Protein AF-0000000079795867 (afdb_homodimer)

Organism: Elysia chlorotica (NCBI:txid188477)

InterPro domains:
  IPR004045 Glutathione S-transferase, N-terminal [PF02798] (6-73)
  IPR004045 Glutathione S-transferase, N-terminal [PS50404] (2-79)
  IPR004046 Glutathione S-transferase, C-terminal [PF14497] (101-202)
  IPR010987 Glutathione S-transferase, C-terminal-like [PS50405] (81-207)
  IPR036249 Thioredoxin-like superfamily [SSF52833] (1-74)
  IPR036282 Glutathione S-transferase, C-terminal domain superfamily [SSF47616] (77-204)
  IPR040079 Glutathione transferase family [SFLDS00019] (1-204)
  IPR050213 Glutathione S-transferase superfamily [PTHR11571] (1-204)

pLDDT: mean 96.2, std 3.93, range [70.5, 98.94]

Solvent-accessible surface area (backbone atoms only — not comparable to full-atom values): 22090 Å² total; per-residue (Å²): 130,72,54,34,37,39,37,32,54,80,46,32,59,73,51,33,56,38,50,51,49,34,44,50,62,68,49,77,62,44,81,43,64,47,47,78,89,50,37,79,77,47,35,82,76,36,94,78,60,56,73,31,35,34,34,52,58,92,42,76,43,50,45,38,68,25,49,34,52,36,56,22,48,75,61,69,15,45,57,91,44,66,67,38,34,28,56,36,39,28,48,52,51,52,49,49,55,49,47,52,54,51,52,57,38,67,68,44,82,50,68,71,58,27,51,52,38,50,51,43,37,68,71,44,52,50,51,51,52,48,49,52,50,30,48,48,28,51,56,30,26,73,74,59,69,29,83,30,46,46,55,81,45,77,31,50,45,32,48,47,50,29,61,67,42,44,62,45,50,73,73,46,48,71,69,44,70,86,28,60,65,48,47,50,34,25,51,53,54,68,62,34,74,58,37,42,67,56,69,71,65,51,74,92,49,63,77,131,72,54,36,37,40,38,32,53,79,47,32,59,73,51,34,55,39,51,51,49,33,44,50,62,67,50,78,63,45,82,42,66,46,47,78,87,48,36,79,77,48,35,82,76,36,94,78,62,57,75,29,33,34,34,51,58,94,43,76,45,48,44,37,68,25,49,32,51,35,56,23,48,76,61,69,16,45,56,91,44,66,65,39,35,30,54,36,39,28,49,52,51,54,48,49,56,49,49,53,55,50,52,58,37,67,67,45,81,48,67,71,59,29,51,52,38,49,50,45,36,67,70,46,52,51,51,52,53,49,51,52,50,33,48,47,28,50,56,30,27,76,74,57,70,28,84,32,43,46,57,80,46,77,29,51,43,33,47,48,49,29,61,68,41,45,65,43,51,74,74,46,48,70,70,44,69,87,28,61,64,47,48,50,34,28,52,52,54,65,61,33,74,58,36,42,67,56,69,72,65,51,72,92,47,62,79

Secondary structure (DSSP, 8-state):
---EEEEE-SSSGGGHHHHHHHHHTT---EEEE--TTTHHHHGGGSSSSSS-EEEETTEEE--HHHHHHHHHHHTT-S-SSHHHHHHHHHHHHHHHHHHHHHHHHHT--SHHHHHHHHHHIIIIIHHHHHHHHHHHHHHHHHHH--SSSSTTS--HHHHHHHHHHHHHHHHHGGGGGG-HHHHHHHHHHHT-HHHHHHHHHS-----/---EEEEE-SSSGGGHHHHHHHHHTT--EEEEE--TTTHHHHGGGSSSSSS-EEEETTEEEE-HHHHHHHHHHHTT-S-SSHHHHHHHHHHHHHHHHHHHHHHHHHT--SHHHHHHHHHHIIIIIHHHHHHHHHHHHHHHHHHH--SSSSTTS--HHHHHHHHHHHHHHHHHGGGGGG-HHHHHHHHHHHT-HHHHHHHHHS-----

Nearest PDB structures (foldseek):
  5h5l-assembly1_B  TM=9.036E-01  e=5.403E-15  Nilaparvata lugens
  2hnl-assembly1_B  TM=9.163E-01  e=2.971E-14  Onchocerca volvulus
  1m0u-assembly1_B  TM=8.667E-01  e=2.158E-14  Drosophila melanogaster
  3w8s-assembly1_A-2  TM=8.753E-01  e=2.971E-14  Necator americanus
  3vpq-assembly1_A  TM=8.299E-01  e=3.676E-14  Bombyx mori

Radius of gyration: 21.15 Å; Cα contacts (8 Å, |Δi|>4): 605; chains: 2; bounding box: 48×58×47 Å

Sequence (414 aa):
MATIKLHYFPVRCRAEVTRLVLHYAKRDFVDHHVTFSDWPAFKPGTPFGSLPYMELGDEVFGQGQAIASYVAREADLYGSSNLDALKIEQLQQLREDLIVEEVNTWSQTDEAKKARFKKRMHEDVYPKFLAQCEKLIKENQAKTESKYTVGDKLSLADFIIFEGTENVRQQNASLLDGYPRVKAVSALVAALDNLKDYLAKRPVWVIMATIKLHYFPVRCRAEVTRLVLHYAKRDFVDHHVTFSDWPAFKPGTPFGSLPYMELGDEVFGQGQAIASYVAREADLYGSSNLDALKIEQLQQLREDLIVEEVNTWSQTDEAKKARFKKRMHEDVYPKFLAQCEKLIKENQAKTESKYTVGDKLSLADFIIFEGTENVRQQNASLLDGYPRVKAVSALVAALDNLKDYLAKRPVWVI

Structure (mmCIF, N/CA/C/O backbone):
data_AF-0000000079795867-model_v1
#
loop_
_entity.id
_entity.type
_entity.pdbx_description
1 polymer 'Glutathione transferase'
#
loop_
_atom_site.group_PDB
_atom_site.id
_atom_site.type_symbol
_atom_site.label_atom_id
_atom_site.label_alt_id
_atom_site.label_comp_id
_atom_site.label_asym_id
_atom_site.label_entity_id
_atom_site.label_seq_id
_atom_site.pdbx_PDB_ins_code
_atom_site.Cartn_x
_atom_site.Cartn_y
_atom_site.Cartn_z
_atom_site.occupancy
_atom_site.B_iso_or_equiv
_atom_site.auth_seq_id
_atom_site.auth_comp_id
_atom_site.auth_asym_id
_atom_site.auth_atom_id
_atom_site.pdbx_PDB_model_num
ATOM 1 N N . MET A 1 1 ? 16.109 15.602 -16.578 1 81.19 1 MET A N 1
ATOM 2 C CA . MET A 1 1 ? 15.258 14.625 -15.891 1 81.19 1 MET A CA 1
ATOM 3 C C . MET A 1 1 ? 13.922 14.461 -16.609 1 81.19 1 MET A C 1
ATOM 5 O O . MET A 1 1 ? 13.43 15.406 -17.234 1 81.19 1 MET A O 1
ATOM 9 N N . ALA A 1 2 ? 13.375 13.297 -16.516 1 87.19 2 ALA A N 1
ATOM 10 C CA . ALA A 1 2 ? 12.117 13.039 -17.203 1 87.19 2 ALA A CA 1
ATOM 11 C C . ALA A 1 2 ? 10.992 13.922 -16.656 1 87.19 2 ALA A C 1
ATOM 13 O O . ALA A 1 2 ? 10.953 14.203 -15.461 1 87.19 2 ALA A O 1
ATOM 14 N N . THR A 1 3 ? 10.109 14.352 -17.5 1 95.19 3 THR A N 1
ATOM 15 C CA . THR A 1 3 ? 8.977 15.18 -17.109 1 95.19 3 THR A CA 1
ATOM 16 C C . THR A 1 3 ? 7.973 14.383 -16.281 1 95.19 3 THR A C 1
ATOM 18 O O . THR A 1 3 ? 7.676 13.227 -16.609 1 95.19 3 THR A O 1
ATOM 21 N N . ILE A 1 4 ? 7.535 15.031 -15.266 1 98.38 4 ILE A N 1
ATOM 22 C CA . ILE A 1 4 ? 6.512 14.406 -14.438 1 98.38 4 ILE A CA 1
ATOM 23 C C . ILE A 1 4 ? 5.172 15.102 -14.656 1 98.38 4 ILE A C 1
ATOM 25 O O . ILE A 1 4 ? 5.09 16.328 -14.602 1 98.38 4 ILE A O 1
ATOM 29 N N . LYS A 1 5 ? 4.152 14.359 -15.016 1 98.75 5 LYS A N 1
ATOM 30 C CA . LYS A 1 5 ? 2.762 14.812 -15.016 1 98.75 5 LYS A CA 1
ATOM 31 C C . LYS A 1 5 ? 1.901 13.945 -14.094 1 98.75 5 LYS A C 1
ATOM 33 O O . LYS A 1 5 ? 1.803 12.734 -14.289 1 98.75 5 LYS A O 1
ATOM 38 N N . LEU A 1 6 ? 1.354 14.578 -13.047 1 98.75 6 LEU A N 1
ATOM 39 C CA . LEU A 1 6 ? 0.496 13.914 -12.078 1 98.75 6 LEU A CA 1
ATOM 40 C C . LEU A 1 6 ? -0.975 14.195 -12.359 1 98.75 6 LEU A C 1
ATOM 42 O O . LEU A 1 6 ? -1.389 15.359 -12.406 1 98.75 6 LEU A O 1
ATOM 46 N N . HIS A 1 7 ? -1.734 13.148 -12.602 1 98.81 7 HIS A N 1
ATOM 47 C CA . HIS A 1 7 ? -3.162 13.281 -12.875 1 98.81 7 HIS A CA 1
ATOM 48 C C . HIS A 1 7 ? -3.992 12.906 -11.656 1 98.81 7 HIS A C 1
ATOM 50 O O . HIS A 1 7 ? -3.875 11.789 -11.141 1 98.81 7 HIS A O 1
ATOM 56 N N . TYR A 1 8 ? -4.793 13.797 -11.242 1 98.12 8 TYR A N 1
ATOM 57 C CA . TYR A 1 8 ? -5.711 13.523 -10.141 1 98.12 8 TYR A CA 1
ATOM 58 C C . TYR A 1 8 ? -6.875 14.508 -10.141 1 98.12 8 TYR A C 1
ATOM 60 O O . TYR A 1 8 ? -6.953 15.391 -11.008 1 98.12 8 TYR A O 1
ATOM 68 N N . PHE A 1 9 ? -7.902 14.234 -9.312 1 97.06 9 PHE A N 1
ATOM 69 C CA . PHE A 1 9 ? -8.992 15.18 -9.102 1 97.06 9 PHE A CA 1
ATOM 70 C C . PHE A 1 9 ? -8.5 16.453 -8.43 1 97.06 9 PHE A C 1
ATOM 72 O O . PHE A 1 9 ? -7.422 16.453 -7.824 1 97.06 9 PHE A O 1
ATOM 79 N N . PRO A 1 10 ? -9.25 17.5 -8.555 1 95.06 10 PRO A N 1
ATOM 80 C CA . PRO A 1 10 ? -8.859 18.719 -7.828 1 95.06 10 PRO A CA 1
ATOM 81 C C . PRO A 1 10 ? -9.18 18.641 -6.336 1 95.06 10 PRO A C 1
ATOM 83 O O . PRO A 1 10 ? -9.898 19.484 -5.812 1 95.06 10 PRO A O 1
ATOM 86 N N . VAL A 1 11 ? -8.602 17.672 -5.656 1 95.31 11 VAL A N 1
ATOM 87 C CA . VAL A 1 11 ? -8.688 17.422 -4.219 1 95.31 11 VAL A CA 1
ATOM 88 C C . VAL A 1 11 ? -7.324 16.984 -3.688 1 95.31 11 VAL A C 1
ATOM 90 O O . VAL A 1 11 ? -6.434 16.625 -4.461 1 95.31 11 VAL A O 1
ATOM 93 N N . ARG A 1 12 ? -7.027 17.062 -2.418 1 95.31 12 ARG A N 1
ATOM 94 C CA . ARG A 1 12 ? -5.762 16.641 -1.821 1 95.31 12 ARG A CA 1
ATOM 95 C C . ARG A 1 12 ? -5.637 15.125 -1.824 1 95.31 12 ARG A C 1
ATOM 97 O O . ARG A 1 12 ? -4.801 14.562 -2.537 1 95.31 12 ARG A O 1
ATOM 104 N N . CYS A 1 13 ? -6.543 14.461 -1.028 1 95.25 13 CYS A N 1
ATOM 105 C CA . CYS A 1 13 ? -6.719 13.023 -0.857 1 95.25 13 CYS A CA 1
ATOM 106 C C . CYS A 1 13 ? -5.449 12.266 -1.238 1 95.25 13 CYS A C 1
ATOM 108 O O . CYS A 1 13 ? -4.375 12.547 -0.702 1 95.25 13 CYS A O 1
ATOM 110 N N . ARG A 1 14 ? -5.406 11.32 -2.125 1 97 14 ARG A N 1
ATOM 111 C CA . ARG A 1 14 ? -4.352 10.336 -2.357 1 97 14 ARG A CA 1
ATOM 112 C C . ARG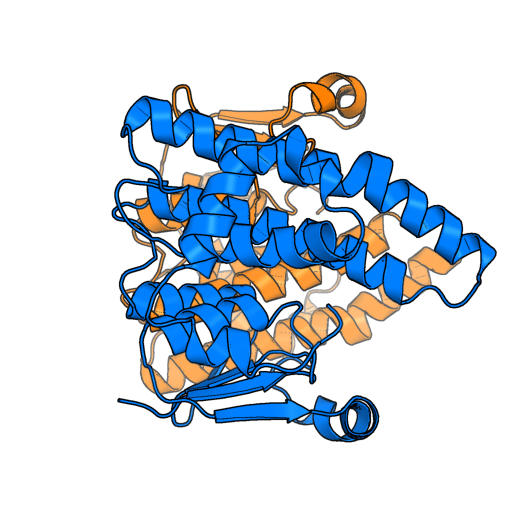 A 1 14 ? -3.18 10.961 -3.107 1 97 14 ARG A C 1
ATOM 114 O O . ARG A 1 14 ? -2.082 10.398 -3.131 1 97 14 ARG A O 1
ATOM 121 N N . ALA A 1 15 ? -3.338 12.133 -3.705 1 97.69 15 ALA A N 1
ATOM 122 C CA . ALA A 1 15 ? -2.264 12.703 -4.512 1 97.69 15 ALA A CA 1
ATOM 123 C C . ALA A 1 15 ? -1.497 13.766 -3.729 1 97.69 15 ALA A C 1
ATOM 125 O O . ALA A 1 15 ? -0.434 14.219 -4.16 1 97.69 15 ALA A O 1
ATOM 126 N N . GLU A 1 16 ? -2.008 14.156 -2.594 1 97.62 16 GLU A N 1
ATOM 127 C CA . GLU A 1 16 ? -1.476 15.336 -1.924 1 97.62 16 GLU A CA 1
ATOM 128 C C . GLU A 1 16 ? -0.064 15.08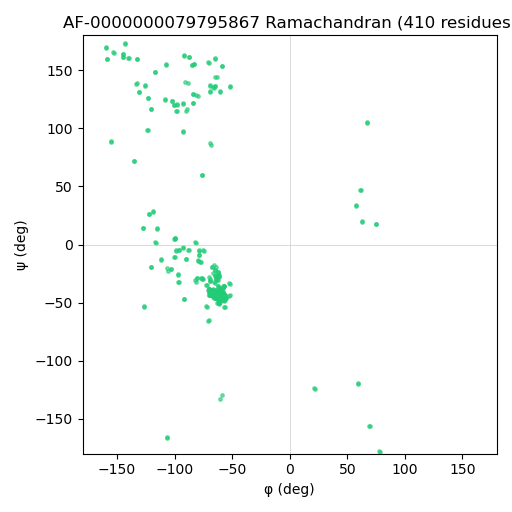6 -1.4 1 97.62 16 GLU A C 1
ATOM 130 O O . GLU A 1 16 ? 0.795 15.969 -1.47 1 97.62 16 GLU A O 1
ATOM 135 N N . VAL A 1 17 ? 0.144 13.938 -0.801 1 98.44 17 VAL A N 1
ATOM 136 C CA . VAL A 1 17 ? 1.473 13.641 -0.272 1 98.44 17 VAL A CA 1
ATOM 137 C C . VAL A 1 17 ? 2.504 13.719 -1.396 1 98.44 17 VAL A C 1
ATOM 139 O O . VAL A 1 17 ? 3.605 14.234 -1.206 1 98.44 17 VAL A O 1
ATOM 142 N N . THR A 1 18 ? 2.168 13.18 -2.551 1 98.81 18 THR A N 1
ATOM 143 C CA . THR A 1 18 ? 3.039 13.258 -3.717 1 98.81 18 THR A CA 1
ATOM 144 C C . THR A 1 18 ? 3.305 14.719 -4.09 1 98.81 18 THR A C 1
ATOM 146 O O . THR A 1 18 ? 4.449 15.102 -4.344 1 98.81 18 THR A O 1
ATOM 149 N N . ARG A 1 19 ? 2.287 15.547 -4.113 1 98.12 19 ARG A N 1
ATOM 150 C CA . ARG A 1 19 ? 2.434 16.969 -4.41 1 98.12 19 ARG A CA 1
ATOM 151 C C . ARG A 1 19 ? 3.385 17.641 -3.426 1 98.12 19 ARG A C 1
ATOM 153 O O . ARG A 1 19 ? 4.262 18.406 -3.828 1 98.12 19 ARG A O 1
ATOM 160 N N . LEU A 1 20 ? 3.164 17.344 -2.168 1 98.5 20 LEU A N 1
ATOM 161 C CA . LEU A 1 20 ? 3.996 17.938 -1.127 1 98.5 20 LEU A CA 1
ATOM 162 C C . LEU A 1 20 ? 5.465 17.594 -1.342 1 98.5 20 LEU A C 1
ATOM 164 O O . LEU A 1 20 ? 6.332 18.469 -1.271 1 98.5 20 LEU A O 1
ATOM 168 N N . VAL A 1 21 ? 5.766 16.328 -1.607 1 98.88 21 VAL A N 1
ATOM 169 C CA . VAL A 1 21 ? 7.137 15.875 -1.787 1 98.88 21 VAL A CA 1
ATOM 170 C C . VAL A 1 21 ? 7.746 16.531 -3.02 1 98.88 21 VAL A C 1
ATOM 172 O O . VAL A 1 21 ? 8.898 16.984 -2.992 1 98.88 21 VAL A O 1
ATOM 175 N N . LEU A 1 22 ? 6.992 16.625 -4.105 1 98.69 22 LEU A N 1
ATOM 176 C CA . LEU A 1 22 ? 7.504 17.203 -5.34 1 98.69 22 LEU A CA 1
ATOM 177 C C . LEU A 1 22 ? 7.805 18.688 -5.156 1 98.69 22 LEU A C 1
ATOM 179 O O . LEU A 1 22 ? 8.82 19.188 -5.645 1 98.69 22 LEU A O 1
ATOM 183 N N . HIS A 1 23 ? 6.934 19.391 -4.484 1 98.44 23 HIS A N 1
ATOM 184 C CA . HIS A 1 23 ? 7.18 20.797 -4.199 1 98.44 23 HIS A CA 1
ATOM 185 C C . HIS A 1 23 ? 8.391 20.969 -3.287 1 98.44 23 HIS A C 1
ATOM 187 O O . HIS A 1 23 ? 9.25 21.812 -3.541 1 98.44 23 HIS A O 1
ATOM 193 N N . TYR A 1 24 ? 8.438 20.172 -2.25 1 98.62 24 TYR A N 1
ATOM 194 C CA . TYR A 1 24 ? 9.562 20.234 -1.323 1 98.62 24 TYR A CA 1
ATOM 195 C C . TYR A 1 24 ? 10.883 20.016 -2.051 1 98.62 24 TYR A C 1
ATOM 197 O O . TYR A 1 24 ? 11.867 20.719 -1.79 1 98.62 24 TYR A O 1
ATOM 205 N N . ALA A 1 25 ? 10.891 19.047 -2.918 1 98.19 25 ALA A N 1
ATOM 206 C CA . ALA A 1 25 ? 12.102 18.672 -3.639 1 98.19 25 ALA A CA 1
ATOM 207 C C . ALA A 1 25 ? 12.375 19.641 -4.793 1 98.19 25 ALA A C 1
ATOM 209 O O . ALA A 1 25 ? 13.375 19.5 -5.504 1 98.19 25 ALA A O 1
ATOM 210 N N . LYS A 1 26 ? 11.492 20.578 -5.066 1 97.56 26 LYS A N 1
ATOM 211 C CA . LYS A 1 26 ? 11.594 21.516 -6.176 1 97.56 26 LYS A CA 1
ATOM 212 C C . LYS A 1 26 ? 11.703 20.781 -7.512 1 97.56 26 LYS A C 1
ATOM 214 O O . LYS A 1 26 ? 12.461 21.203 -8.391 1 97.56 26 LYS A O 1
ATOM 219 N N . ARG A 1 27 ? 11.055 19.734 -7.508 1 97.69 27 ARG A N 1
ATOM 220 C CA . ARG A 1 27 ? 10.961 18.969 -8.75 1 97.69 27 ARG A CA 1
ATOM 221 C C . ARG A 1 27 ? 9.828 19.516 -9.625 1 97.69 27 ARG A C 1
ATOM 223 O O . ARG A 1 27 ? 8.664 19.469 -9.234 1 97.69 27 ARG A O 1
ATOM 230 N N . ASP A 1 28 ? 10.203 19.938 -10.852 1 96.94 28 ASP A N 1
ATOM 231 C CA . ASP A 1 28 ? 9.18 20.422 -11.773 1 96.94 28 ASP A CA 1
ATOM 232 C C . ASP A 1 28 ? 8.219 19.297 -12.172 1 96.94 28 ASP A C 1
ATOM 234 O O . ASP A 1 28 ? 8.648 18.172 -12.422 1 96.94 28 ASP A O 1
ATOM 238 N N . PHE A 1 29 ? 6.957 19.672 -12.156 1 98.25 29 PHE A N 1
ATOM 239 C CA . PHE A 1 29 ? 5.949 18.734 -12.609 1 98.25 29 PHE A CA 1
ATOM 240 C C . PHE A 1 29 ? 4.672 19.453 -13.016 1 98.25 29 PHE A C 1
ATOM 242 O O . PHE A 1 29 ? 4.457 20.609 -12.633 1 98.25 29 PHE A O 1
ATOM 249 N N . VAL A 1 30 ? 3.869 18.766 -13.82 1 98.38 30 VAL A N 1
ATOM 250 C CA . VAL A 1 30 ? 2.541 19.25 -14.18 1 98.38 30 VAL A CA 1
ATOM 251 C C . VAL A 1 30 ? 1.491 18.594 -13.289 1 98.38 30 VAL A C 1
ATOM 253 O O . VAL A 1 30 ? 1.406 17.359 -13.227 1 98.38 30 VAL A O 1
ATOM 256 N N . ASP A 1 31 ? 0.782 19.391 -12.586 1 97.44 31 ASP A N 1
ATOM 257 C CA . ASP A 1 31 ? -0.349 18.922 -11.789 1 97.44 31 ASP A CA 1
ATOM 258 C C . ASP A 1 31 ? -1.651 19.016 -12.586 1 97.44 31 ASP A C 1
ATOM 260 O O . ASP A 1 31 ? -2.312 20.047 -12.578 1 97.44 31 ASP A O 1
ATOM 264 N N . HIS A 1 32 ? -2.025 17.906 -13.164 1 98.31 32 HIS A N 1
ATOM 265 C CA . HIS A 1 32 ? -3.205 17.906 -14.023 1 98.31 32 HIS A CA 1
ATOM 266 C C . HIS A 1 32 ? -4.457 17.531 -13.234 1 98.31 32 HIS A C 1
ATOM 268 O O . HIS A 1 32 ? -4.543 16.438 -12.688 1 98.31 32 HIS A O 1
ATOM 274 N N . HIS A 1 33 ? -5.391 18.406 -13.242 1 97.12 33 HIS A N 1
ATOM 275 C CA . HIS A 1 33 ? -6.637 18.203 -12.516 1 97.12 33 HIS A CA 1
ATOM 276 C C . HIS A 1 33 ? -7.738 17.703 -13.445 1 97.12 33 HIS A C 1
ATOM 278 O O . HIS A 1 33 ? -8.125 18.391 -14.391 1 97.12 33 HIS A O 1
ATOM 284 N N . VAL A 1 34 ? -8.164 16.484 -13.18 1 98 34 VAL A N 1
ATOM 285 C CA . VAL A 1 34 ? -9.312 15.914 -13.859 1 98 34 VAL A CA 1
ATOM 286 C C . VAL A 1 34 ? -10.594 16.234 -13.086 1 98 34 VAL A C 1
ATOM 288 O O . VAL A 1 34 ? -10.781 15.758 -11.961 1 98 34 VAL A O 1
ATOM 291 N N . THR A 1 35 ? -11.453 16.984 -13.664 1 96.81 35 THR A N 1
ATOM 292 C CA . THR A 1 35 ? -12.68 17.344 -12.953 1 96.81 35 THR A CA 1
ATOM 293 C C . THR A 1 35 ? -13.594 16.125 -12.82 1 96.81 35 THR A C 1
ATOM 295 O O . THR A 1 35 ? -13.508 15.188 -13.617 1 96.81 35 THR A O 1
ATOM 298 N N . PHE A 1 36 ? -14.445 16.156 -11.852 1 94.25 36 PHE A N 1
ATOM 299 C CA . PHE A 1 36 ? -15.383 15.055 -11.648 1 94.25 36 PHE A CA 1
ATOM 300 C C . PHE A 1 36 ? -16.312 14.906 -12.852 1 94.25 36 PHE A C 1
ATOM 302 O O . PHE A 1 36 ? -16.672 13.789 -13.219 1 94.25 36 PHE A O 1
ATOM 309 N N . SER A 1 37 ? -16.703 16.016 -13.383 1 97.25 37 SER A N 1
ATOM 310 C CA . SER A 1 37 ? -17.562 15.992 -14.555 1 97.25 37 SER A CA 1
ATOM 311 C C . SER A 1 37 ? -16.859 15.344 -15.742 1 97.25 37 SER A C 1
ATOM 313 O O . SER A 1 37 ? -17.5 14.695 -16.578 1 97.25 37 SER A O 1
ATOM 315 N N . ASP A 1 38 ? -15.531 15.391 -15.852 1 98 38 ASP A N 1
ATOM 316 C CA . ASP A 1 38 ? -14.758 14.867 -16.969 1 98 38 ASP A CA 1
ATOM 317 C C . ASP A 1 38 ? -14.367 13.406 -16.734 1 98 38 ASP A C 1
ATOM 319 O O . ASP A 1 38 ? -13.953 12.711 -17.656 1 98 38 ASP A O 1
ATOM 323 N N . TRP A 1 39 ? -14.547 12.984 -15.555 1 97.56 39 TRP A N 1
ATOM 324 C CA . TRP A 1 39 ? -14.016 11.695 -15.125 1 97.56 39 TRP A CA 1
ATOM 325 C C . TRP A 1 39 ? -14.57 10.562 -15.984 1 97.56 39 TRP A C 1
ATOM 327 O O . TRP A 1 39 ? -13.812 9.727 -16.484 1 97.56 39 TRP A O 1
ATOM 337 N N . PRO A 1 40 ? -15.875 10.5 -16.234 1 97.62 40 PRO A N 1
ATOM 338 C CA . PRO A 1 40 ? -16.391 9.383 -17.016 1 97.62 40 PRO A CA 1
ATOM 339 C C . PRO A 1 40 ? -15.727 9.258 -18.391 1 97.62 40 PRO A C 1
ATOM 341 O O . PRO A 1 40 ? -15.43 8.141 -18.828 1 97.62 40 PRO A O 1
ATOM 344 N N . ALA A 1 41 ? -15.391 10.32 -19.031 1 98.06 41 ALA A N 1
ATOM 345 C CA . ALA A 1 41 ? -14.75 10.305 -20.328 1 98.06 41 ALA A CA 1
ATOM 346 C C . ALA A 1 41 ? -13.25 10.039 -20.203 1 98.06 41 ALA A C 1
ATOM 348 O O . ALA A 1 41 ? -12.641 9.453 -21.109 1 98.06 41 ALA A O 1
ATOM 349 N N . PHE A 1 42 ? -12.695 10.438 -19.094 1 98.25 42 PHE A N 1
ATOM 350 C CA . PHE A 1 42 ? -11.258 10.344 -18.875 1 98.25 42 PHE A CA 1
ATOM 351 C C . PHE A 1 42 ? -10.875 8.93 -18.438 1 98.25 42 PHE A C 1
ATOM 353 O O . PHE A 1 42 ? -9.805 8.438 -18.781 1 98.25 42 PHE A O 1
ATOM 360 N N . LYS A 1 43 ? -11.727 8.266 -17.734 1 97 43 LYS A N 1
ATOM 361 C CA . LYS A 1 43 ? -11.469 7.027 -17.016 1 97 43 LYS A CA 1
ATOM 362 C C . LYS A 1 43 ? -10.977 5.934 -17.953 1 97 43 LYS A C 1
ATOM 364 O O . LYS A 1 43 ? -9.992 5.25 -17.656 1 97 43 LYS A O 1
ATOM 369 N N . PRO A 1 44 ? -11.516 5.719 -19.141 1 95.56 44 PRO A N 1
ATOM 370 C CA . PRO A 1 44 ? -11.07 4.629 -20 1 95.56 44 PRO A CA 1
ATOM 371 C C . PRO A 1 44 ? -9.625 4.805 -20.484 1 95.56 44 PRO A C 1
ATOM 373 O O . PRO A 1 44 ? -8.977 3.828 -20.859 1 95.56 44 PRO A O 1
ATOM 376 N N . GLY A 1 45 ? -9.094 5.996 -20.406 1 94.88 45 GLY A N 1
ATOM 377 C CA . GLY A 1 45 ? -7.742 6.273 -20.859 1 94.88 45 GLY A CA 1
ATOM 378 C C . GLY A 1 45 ? -6.703 6.145 -19.766 1 94.88 45 GLY A C 1
ATOM 379 O O . GLY A 1 45 ? -5.504 6.25 -20.016 1 94.88 45 GLY A O 1
ATOM 380 N N . THR A 1 46 ? -7.168 5.855 -18.547 1 96.19 46 THR A N 1
ATOM 381 C CA . THR A 1 46 ? -6.238 5.734 -17.438 1 96.19 46 THR A CA 1
ATOM 382 C C . THR A 1 46 ? -5.617 4.34 -17.391 1 96.19 46 THR A C 1
ATOM 384 O O . THR A 1 46 ? -6.199 3.381 -17.906 1 96.19 46 THR A O 1
ATOM 387 N N . PRO A 1 47 ? -4.453 4.203 -16.812 1 92.88 47 PRO A N 1
ATOM 388 C CA . PRO A 1 47 ? -3.77 2.906 -16.828 1 92.88 47 PRO A CA 1
ATOM 389 C C . PRO A 1 47 ? -4.547 1.82 -16.094 1 92.88 47 PRO A C 1
ATOM 391 O O . PRO A 1 47 ? -4.574 0.667 -16.531 1 92.88 47 PRO A O 1
ATOM 394 N N . PHE A 1 48 ? -5.148 2.131 -14.992 1 92.31 48 PHE A N 1
ATOM 395 C CA . PHE A 1 48 ? -5.781 1.099 -14.18 1 92.31 48 PHE A CA 1
ATOM 396 C C . PHE A 1 48 ? -7.23 1.465 -13.875 1 92.31 48 PHE A C 1
ATOM 398 O O . PHE A 1 48 ? -7.832 0.916 -12.953 1 92.31 48 PHE A O 1
ATOM 405 N N . GLY A 1 49 ? -7.742 2.459 -14.609 1 93.38 49 GLY A N 1
ATOM 406 C CA . GLY A 1 49 ? -9.117 2.871 -14.391 1 93.38 49 GLY A CA 1
ATOM 407 C C . GLY A 1 49 ? -9.305 3.689 -13.125 1 93.38 49 GLY A C 1
ATOM 408 O O . GLY A 1 49 ? -10.406 3.75 -12.57 1 93.38 49 GLY A O 1
ATOM 409 N N . SER A 1 50 ? -8.203 4.188 -12.641 1 95.19 50 SER A N 1
ATOM 410 C CA . SER A 1 50 ? -8.266 4.93 -11.391 1 95.19 50 SER A CA 1
ATOM 411 C C . SER A 1 50 ? -7.273 6.094 -11.383 1 95.19 50 SER A C 1
ATOM 413 O O . SER A 1 50 ? -6.41 6.18 -12.258 1 95.19 50 SER A O 1
ATOM 415 N N . LEU A 1 51 ? -7.457 7.02 -10.539 1 97.5 51 LEU A N 1
ATOM 416 C CA . LEU A 1 51 ? -6.551 8.117 -10.227 1 97.5 51 LEU A CA 1
ATOM 417 C C . LEU A 1 51 ? -6.086 8.047 -8.781 1 97.5 51 LEU A C 1
ATOM 419 O O . LEU A 1 51 ? -6.789 7.504 -7.922 1 97.5 51 LEU A O 1
ATOM 423 N N . PRO A 1 52 ? -4.848 8.5 -8.492 1 98.12 52 PRO A N 1
ATOM 424 C CA . PRO A 1 52 ? -3.918 9.219 -9.367 1 98.12 52 PRO A CA 1
ATOM 425 C C . PRO A 1 52 ? -3.078 8.281 -10.234 1 98.12 52 PRO A C 1
ATOM 427 O O . PRO A 1 52 ? -2.904 7.109 -9.891 1 98.12 52 PRO A O 1
ATOM 430 N N . TYR A 1 53 ? -2.623 8.75 -11.359 1 98.56 53 TYR A N 1
ATOM 431 C CA . TYR A 1 53 ? -1.488 8.156 -12.055 1 98.56 53 TYR A CA 1
ATOM 432 C C . TYR A 1 53 ? -0.486 9.227 -12.484 1 98.56 53 TYR A C 1
ATOM 434 O O . TYR A 1 53 ? -0.794 10.414 -12.461 1 98.56 53 TYR A O 1
ATOM 442 N N . MET A 1 54 ? 0.713 8.789 -12.727 1 98.75 54 MET A N 1
ATOM 443 C CA . MET A 1 54 ? 1.836 9.664 -13.047 1 98.75 54 MET A CA 1
ATOM 444 C C . MET A 1 54 ? 2.451 9.289 -14.391 1 98.75 54 MET A C 1
ATOM 446 O O . MET A 1 54 ? 2.689 8.117 -14.664 1 98.75 54 MET A O 1
ATOM 450 N N . GLU A 1 55 ? 2.539 10.258 -15.242 1 98.38 55 GLU A N 1
ATOM 451 C CA . GLU A 1 55 ? 3.414 10.102 -16.406 1 98.38 55 GLU A CA 1
ATOM 452 C C . GLU A 1 55 ? 4.855 10.461 -16.062 1 98.38 55 GLU A C 1
ATOM 454 O O . GLU A 1 55 ? 5.113 11.469 -15.406 1 98.38 55 GLU A O 1
ATOM 459 N N . LEU A 1 56 ? 5.73 9.641 -16.375 1 97.81 56 LEU A N 1
ATOM 460 C CA . LEU A 1 56 ? 7.168 9.844 -16.266 1 97.81 56 LEU A CA 1
ATOM 461 C C . LEU A 1 56 ? 7.844 9.633 -17.625 1 97.81 56 LEU A C 1
ATOM 463 O O . LEU A 1 56 ? 8.188 8.508 -17.984 1 97.81 56 LEU A O 1
ATOM 467 N N . GLY A 1 57 ? 8.117 10.734 -18.312 1 95.5 57 GLY A N 1
ATOM 468 C CA . GLY A 1 57 ? 8.469 10.594 -19.703 1 95.5 57 GLY A CA 1
ATOM 469 C C . GLY A 1 57 ? 7.379 9.93 -20.531 1 95.5 57 GLY A C 1
ATOM 470 O O . GLY A 1 57 ? 6.238 10.398 -20.562 1 95.5 57 GLY A O 1
ATOM 471 N N . ASP A 1 58 ? 7.699 8.836 -21.109 1 92.25 58 ASP A N 1
ATOM 472 C CA . ASP A 1 58 ? 6.754 8.141 -21.984 1 92.25 58 ASP A CA 1
ATOM 473 C C . ASP A 1 58 ? 6.094 6.973 -21.25 1 92.25 58 ASP A C 1
ATOM 475 O O . ASP A 1 58 ? 5.246 6.277 -21.812 1 92.25 58 ASP A O 1
ATOM 479 N N . GLU A 1 59 ? 6.391 6.852 -19.984 1 94.69 59 GLU A N 1
ATOM 480 C CA . GLU A 1 59 ? 5.82 5.754 -19.219 1 94.69 59 GLU A CA 1
ATOM 481 C C . GLU A 1 59 ? 4.75 6.262 -18.25 1 94.69 59 GLU A C 1
ATOM 483 O O . GLU A 1 59 ? 4.754 7.434 -17.859 1 94.69 59 GLU A O 1
ATOM 488 N N . VAL A 1 60 ? 3.834 5.375 -17.891 1 96.75 60 VAL A N 1
ATOM 489 C CA . VAL A 1 60 ? 2.727 5.727 -17.016 1 96.75 60 VAL A CA 1
ATOM 490 C C . VAL A 1 60 ? 2.693 4.773 -15.82 1 96.75 60 VAL A C 1
ATOM 492 O O . VAL A 1 60 ? 2.918 3.57 -15.977 1 96.75 60 VAL A O 1
ATOM 495 N N . PHE A 1 61 ? 2.471 5.359 -14.68 1 97.56 61 PHE A N 1
ATOM 496 C CA . PHE A 1 61 ? 2.408 4.578 -13.453 1 97.56 61 PHE A CA 1
ATOM 497 C C . PHE A 1 61 ? 1.196 4.977 -12.617 1 97.56 61 PHE A C 1
ATOM 499 O O . PHE A 1 61 ? 0.862 6.156 -12.523 1 97.56 61 PHE A O 1
ATOM 506 N N . GLY A 1 62 ? 0.581 3.996 -12.094 1 96.25 62 GLY A N 1
ATOM 507 C CA . GLY A 1 62 ? -0.537 4.25 -11.195 1 96.25 62 GLY A CA 1
ATOM 508 C C . GLY A 1 62 ? -0.205 3.996 -9.742 1 96.25 62 GLY A C 1
ATOM 509 O O . GLY A 1 62 ? 0.968 3.934 -9.367 1 96.25 62 GLY A O 1
ATOM 510 N N . GLN A 1 63 ? -1.337 3.941 -8.961 1 94.75 63 GLN A N 1
ATOM 511 C CA . GLN A 1 63 ? -1.32 3.639 -7.535 1 94.75 63 GLN A CA 1
ATOM 512 C C . GLN A 1 63 ? -0.631 4.746 -6.746 1 94.75 63 GLN A C 1
ATOM 514 O O . GLN A 1 63 ? 0.599 4.801 -6.68 1 94.75 63 GLN A O 1
ATOM 519 N N . GLY A 1 64 ? -1.433 5.555 -6.059 1 97.06 64 GLY A N 1
ATOM 520 C CA . GLY A 1 64 ? -1.006 6.75 -5.352 1 97.06 64 GLY A CA 1
ATOM 521 C C . GLY A 1 64 ? 0.148 6.504 -4.398 1 97.06 64 GLY A C 1
ATOM 522 O O . GLY A 1 64 ? 1.123 7.258 -4.387 1 97.06 64 GLY A O 1
ATOM 523 N N . GLN A 1 65 ? 0.099 5.398 -3.623 1 97.88 65 GLN A N 1
ATOM 524 C CA . GLN A 1 65 ? 1.146 5.094 -2.654 1 97.88 65 GLN A CA 1
ATOM 525 C C . GLN A 1 65 ? 2.465 4.773 -3.352 1 97.88 65 GLN A C 1
ATOM 527 O O . GLN A 1 65 ? 3.535 5.164 -2.879 1 97.88 65 GLN A O 1
ATOM 532 N N . ALA A 1 66 ? 2.373 4.016 -4.445 1 98.5 66 ALA A N 1
ATOM 533 C CA . ALA A 1 66 ? 3.568 3.672 -5.215 1 98.5 66 ALA A CA 1
ATOM 534 C C . ALA A 1 66 ? 4.242 4.922 -5.77 1 98.5 66 ALA A C 1
ATOM 536 O O . ALA A 1 66 ? 5.469 5.055 -5.715 1 98.5 66 ALA A O 1
ATOM 537 N N . ILE A 1 67 ? 3.428 5.828 -6.285 1 98.81 67 ILE A N 1
ATOM 538 C CA . ILE A 1 67 ? 3.934 7.074 -6.852 1 98.81 67 ILE A CA 1
ATOM 539 C C . ILE A 1 67 ? 4.598 7.906 -5.758 1 98.81 67 ILE A C 1
ATOM 541 O O . ILE A 1 67 ? 5.703 8.422 -5.945 1 98.81 67 ILE A O 1
ATOM 545 N N . ALA A 1 68 ? 3.945 8.008 -4.609 1 98.81 68 ALA A N 1
ATOM 546 C CA . ALA A 1 68 ? 4.484 8.773 -3.49 1 98.81 68 ALA A CA 1
ATOM 547 C C . ALA A 1 68 ? 5.828 8.211 -3.035 1 98.81 68 ALA A C 1
ATOM 549 O O . ALA A 1 68 ? 6.77 8.969 -2.775 1 98.81 68 ALA A O 1
ATOM 550 N N . SER A 1 69 ? 5.914 6.91 -2.932 1 98.81 69 SER A N 1
ATOM 551 C CA . SER A 1 69 ? 7.16 6.262 -2.533 1 98.81 69 SER A CA 1
ATOM 552 C C . SER A 1 69 ? 8.273 6.535 -3.539 1 98.81 69 SER A C 1
ATOM 554 O O . SER A 1 69 ? 9.414 6.785 -3.156 1 98.81 69 SER A O 1
ATOM 556 N N . TYR A 1 70 ? 7.945 6.488 -4.793 1 98.81 70 TYR A N 1
ATOM 557 C CA . TYR A 1 70 ? 8.938 6.715 -5.836 1 98.81 70 TYR A CA 1
ATOM 558 C C . TYR A 1 70 ? 9.523 8.117 -5.734 1 98.81 70 TYR A C 1
ATOM 560 O O . TYR A 1 70 ? 10.742 8.289 -5.711 1 98.81 70 TYR A O 1
ATOM 568 N N . VAL A 1 71 ? 8.664 9.148 -5.656 1 98.81 71 VAL A N 1
ATOM 569 C CA . VAL A 1 71 ? 9.18 10.516 -5.66 1 98.81 71 VAL A CA 1
ATOM 570 C C . VAL A 1 71 ? 9.93 10.789 -4.355 1 98.81 71 VAL A C 1
ATOM 572 O O . VAL A 1 71 ? 10.891 11.555 -4.336 1 98.81 71 VAL A O 1
ATOM 575 N N . ALA A 1 72 ? 9.492 10.148 -3.289 1 98.88 72 ALA A N 1
ATOM 576 C CA . ALA A 1 72 ? 10.195 10.289 -2.021 1 98.88 72 ALA A CA 1
ATOM 577 C C . ALA A 1 72 ? 11.609 9.703 -2.113 1 98.88 72 ALA A C 1
ATOM 579 O O . ALA A 1 72 ? 12.562 10.305 -1.622 1 98.88 72 ALA A O 1
ATOM 580 N N . ARG A 1 73 ? 11.711 8.484 -2.711 1 98.75 73 ARG A N 1
ATOM 581 C CA . ARG A 1 73 ? 13.039 7.891 -2.891 1 98.75 73 ARG A CA 1
ATOM 582 C C . ARG A 1 73 ? 13.922 8.797 -3.742 1 98.75 73 ARG A C 1
ATOM 584 O O . ARG A 1 73 ? 15.094 9.008 -3.42 1 98.75 73 ARG A O 1
ATOM 591 N N . GLU A 1 74 ? 13.383 9.328 -4.797 1 98.31 74 GLU A N 1
ATOM 592 C CA . GLU A 1 74 ? 14.141 10.203 -5.688 1 98.31 74 GLU A CA 1
ATOM 593 C C . GLU A 1 74 ? 14.609 11.453 -4.957 1 98.31 74 GLU A C 1
ATOM 595 O O . GLU A 1 74 ? 15.633 12.039 -5.316 1 98.31 74 GLU A O 1
ATOM 600 N N . ALA A 1 75 ? 13.93 11.844 -3.938 1 98.38 75 ALA A N 1
ATOM 601 C CA . ALA A 1 75 ? 14.242 13.062 -3.191 1 98.38 75 ALA A CA 1
ATOM 602 C C . ALA A 1 75 ? 15.023 12.742 -1.923 1 98.38 75 ALA A C 1
ATOM 604 O O . ALA A 1 75 ? 15.234 13.617 -1.079 1 98.38 75 ALA A O 1
ATOM 605 N N . ASP A 1 76 ? 15.414 11.477 -1.718 1 98.19 76 ASP A N 1
ATOM 606 C CA . ASP A 1 76 ? 16.141 11.016 -0.54 1 98.19 76 ASP A CA 1
ATOM 607 C C . ASP A 1 76 ? 15.328 11.242 0.733 1 98.19 76 ASP A C 1
ATOM 609 O O . ASP A 1 76 ? 15.852 11.75 1.727 1 98.19 76 ASP A O 1
ATOM 613 N N . LEU A 1 77 ? 14.094 10.875 0.673 1 98.75 77 LEU A N 1
ATOM 614 C CA . LEU A 1 77 ? 13.164 11.047 1.78 1 98.75 77 LEU A CA 1
ATOM 615 C C . LEU A 1 77 ? 12.57 9.711 2.207 1 98.75 77 LEU A C 1
ATOM 617 O O . LEU A 1 77 ? 11.43 9.656 2.688 1 98.75 77 LEU A O 1
ATOM 621 N N . TYR A 1 78 ? 13.273 8.648 1.981 1 98.62 78 TYR A N 1
ATOM 622 C CA . TYR A 1 78 ? 12.672 7.34 2.195 1 98.62 78 TYR A CA 1
ATOM 623 C C . TYR A 1 78 ? 13.43 6.559 3.26 1 98.62 78 TYR A C 1
ATOM 625 O O . TYR A 1 78 ? 13.391 5.324 3.275 1 98.62 78 TYR A O 1
ATOM 633 N N . GLY A 1 79 ? 14.055 7.258 4.191 1 97.5 79 GLY A N 1
ATOM 634 C CA . GLY A 1 79 ? 14.805 6.641 5.273 1 97.5 79 GLY A CA 1
ATOM 635 C C . GLY A 1 79 ? 16.172 6.148 4.844 1 97.5 79 GLY A C 1
ATOM 636 O O . GLY A 1 79 ? 16.562 6.328 3.689 1 97.5 79 GLY A O 1
ATOM 637 N N . SER A 1 80 ? 16.906 5.535 5.816 1 97.44 80 SER A N 1
ATOM 638 C CA . SER A 1 80 ? 18.297 5.184 5.566 1 97.44 80 SER A CA 1
ATOM 639 C C . SER A 1 80 ? 18.516 3.674 5.602 1 97.44 80 SER A C 1
ATOM 641 O O . SER A 1 80 ? 19.641 3.193 5.453 1 97.44 80 SER A O 1
ATOM 643 N N . SER A 1 81 ? 17.438 2.914 5.824 1 97.88 81 SER A N 1
ATOM 644 C CA . SER A 1 81 ? 17.531 1.463 5.945 1 97.88 81 SER A CA 1
ATOM 645 C C . SER A 1 81 ? 16.234 0.785 5.523 1 97.88 81 SER A C 1
ATOM 647 O O . SER A 1 81 ? 15.203 1.443 5.379 1 97.88 81 SER A O 1
ATOM 649 N N . ASN A 1 82 ? 16.297 -0.521 5.293 1 98 82 ASN A N 1
ATOM 650 C CA . ASN A 1 82 ? 15.094 -1.289 5.012 1 98 82 ASN A CA 1
ATOM 651 C C . ASN A 1 82 ? 14.07 -1.16 6.141 1 98 82 ASN A C 1
ATOM 653 O O . ASN A 1 82 ? 12.867 -1.157 5.895 1 98 82 ASN A O 1
ATOM 657 N N . LEU A 1 83 ? 14.539 -1.077 7.344 1 97.56 83 LEU A N 1
ATOM 658 C CA . LEU A 1 83 ? 13.648 -0.933 8.492 1 97.56 83 LEU A CA 1
ATOM 659 C C . LEU A 1 83 ? 12.977 0.437 8.492 1 97.56 83 LEU A C 1
ATOM 661 O O . LEU A 1 83 ? 11.797 0.552 8.805 1 97.56 83 LEU A O 1
ATOM 665 N N . ASP A 1 84 ? 13.758 1.531 8.164 1 98.3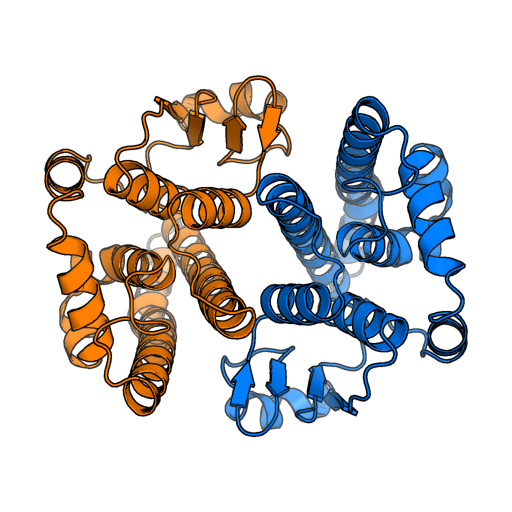1 84 ASP A N 1
ATOM 666 C CA . ASP A 1 84 ? 13.141 2.848 8.016 1 98.31 84 ASP A CA 1
ATOM 667 C C . ASP A 1 84 ? 12.031 2.822 6.961 1 98.31 84 ASP A C 1
ATOM 669 O O . ASP A 1 84 ? 10.945 3.354 7.188 1 98.31 84 ASP A O 1
ATOM 673 N N . ALA A 1 85 ? 12.352 2.191 5.848 1 98.69 85 ALA A N 1
ATOM 674 C CA . ALA A 1 85 ? 11.375 2.092 4.766 1 98.69 85 ALA A CA 1
ATOM 675 C C . ALA A 1 85 ? 10.125 1.343 5.223 1 98.69 85 ALA A C 1
ATOM 677 O O . ALA A 1 85 ? 9 1.735 4.895 1 98.69 85 ALA A O 1
ATOM 678 N N . LEU A 1 86 ? 10.305 0.276 5.969 1 98.62 86 LEU A N 1
ATOM 679 C CA . LEU A 1 86 ? 9.188 -0.491 6.516 1 98.62 86 LEU A CA 1
ATOM 680 C C . LEU A 1 86 ? 8.289 0.392 7.379 1 98.62 86 LEU A C 1
ATOM 682 O O . LEU A 1 86 ? 7.066 0.343 7.258 1 98.62 86 LEU A O 1
ATOM 686 N N . LYS A 1 87 ? 8.883 1.169 8.227 1 98.31 87 LYS A N 1
ATOM 687 C CA . LYS A 1 87 ? 8.125 2.061 9.102 1 98.31 87 LYS A CA 1
ATOM 688 C C . LYS A 1 87 ? 7.363 3.104 8.289 1 98.31 87 LYS A C 1
ATOM 690 O O . LYS A 1 87 ? 6.203 3.4 8.586 1 98.31 87 LYS A O 1
ATOM 695 N N . ILE A 1 88 ? 7.984 3.639 7.273 1 98.75 88 ILE A N 1
ATOM 696 C CA . ILE A 1 88 ? 7.352 4.617 6.398 1 98.75 88 ILE A CA 1
ATOM 697 C C . ILE A 1 88 ? 6.168 3.979 5.676 1 98.75 88 ILE A C 1
ATOM 699 O O . ILE A 1 88 ? 5.074 4.551 5.633 1 98.75 88 ILE A O 1
ATOM 703 N N . GLU A 1 89 ? 6.352 2.811 5.199 1 98.56 89 GLU A N 1
ATOM 704 C CA . GLU A 1 89 ? 5.32 2.113 4.434 1 98.56 89 GLU A CA 1
ATOM 705 C C . GLU A 1 89 ? 4.156 1.697 5.328 1 98.56 89 GLU A C 1
ATOM 707 O O . GLU A 1 89 ? 3 1.722 4.902 1 98.56 89 GLU A O 1
ATOM 712 N N . GLN A 1 90 ? 4.473 1.283 6.512 1 98.06 90 GLN A N 1
ATOM 713 C CA . GLN A 1 90 ? 3.42 1.023 7.484 1 98.06 90 GLN A CA 1
ATOM 714 C C . GLN A 1 90 ? 2.535 2.252 7.68 1 98.06 90 GLN A C 1
ATOM 716 O O . GLN A 1 90 ? 1.308 2.145 7.695 1 98.06 90 GLN A O 1
ATOM 721 N N . LEU A 1 91 ? 3.148 3.367 7.82 1 98.25 91 LEU A N 1
ATOM 722 C CA . LEU A 1 91 ? 2.406 4.609 8.008 1 98.25 91 LEU A CA 1
ATOM 723 C C . LEU A 1 91 ? 1.599 4.953 6.758 1 98.25 91 LEU A C 1
ATOM 725 O O . LEU A 1 91 ? 0.484 5.469 6.859 1 98.25 91 LEU A O 1
ATOM 729 N N . GLN A 1 92 ? 2.17 4.727 5.555 1 97.88 92 GLN A N 1
ATOM 730 C CA . GLN A 1 92 ? 1.444 4.949 4.309 1 97.88 92 GLN A CA 1
ATOM 731 C C . GLN A 1 92 ? 0.15 4.145 4.27 1 97.88 92 GLN A C 1
ATOM 733 O O . GLN A 1 92 ? -0.887 4.641 3.83 1 97.88 92 GLN A O 1
ATOM 738 N N . GLN A 1 93 ? 0.273 2.943 4.691 1 97.19 93 GLN A N 1
ATOM 739 C CA . GLN A 1 93 ? -0.913 2.094 4.676 1 97.19 93 GLN A CA 1
ATOM 740 C C . GLN A 1 93 ? -1.924 2.545 5.727 1 97.19 93 GLN A C 1
ATOM 742 O O . GLN A 1 93 ? -3.135 2.463 5.508 1 97.19 93 GLN A O 1
ATOM 747 N N . LEU A 1 94 ? -1.466 2.969 6.879 1 97.06 94 LEU A N 1
ATOM 748 C CA . LEU A 1 94 ? -2.355 3.52 7.895 1 97.06 94 LEU A CA 1
ATOM 749 C C . LEU A 1 94 ? -3.084 4.75 7.367 1 97.06 94 LEU A C 1
ATOM 751 O O . LEU A 1 94 ? -4.273 4.938 7.637 1 97.06 94 LEU A O 1
ATOM 755 N N . ARG A 1 95 ? -2.367 5.535 6.645 1 97.5 95 ARG A N 1
ATOM 756 C CA . ARG A 1 95 ? -2.973 6.715 6.039 1 97.5 95 ARG A CA 1
ATOM 757 C C . ARG A 1 95 ? -4.047 6.324 5.027 1 97.5 95 ARG A C 1
ATOM 759 O O . ARG A 1 95 ? -5.074 6.992 4.914 1 97.5 95 ARG A O 1
ATOM 766 N N . GLU A 1 96 ? -3.762 5.328 4.25 1 96.62 96 GLU A N 1
ATOM 767 C CA . GLU A 1 96 ? -4.766 4.848 3.305 1 96.62 96 GLU A CA 1
ATOM 768 C C . GLU A 1 96 ? -6.027 4.391 4.023 1 96.62 96 GLU A C 1
ATOM 770 O O . GLU A 1 96 ? -7.141 4.641 3.557 1 96.62 96 GLU A O 1
ATOM 775 N N . ASP A 1 97 ? -5.859 3.695 5.16 1 95.62 97 ASP A N 1
ATOM 776 C CA . ASP A 1 97 ? -7.012 3.303 5.961 1 95.62 97 ASP A CA 1
ATOM 777 C C . ASP A 1 97 ? -7.824 4.523 6.391 1 95.62 97 ASP A C 1
ATOM 779 O O . ASP A 1 97 ? -9.055 4.488 6.387 1 95.62 97 ASP A O 1
ATOM 783 N N . LEU A 1 98 ? -7.16 5.551 6.754 1 97.12 98 LEU A N 1
ATOM 784 C CA . LEU A 1 98 ? -7.824 6.789 7.152 1 97.12 98 LEU A CA 1
ATOM 785 C C . LEU A 1 98 ? -8.578 7.398 5.977 1 97.12 98 LEU A C 1
ATOM 787 O O . LEU A 1 98 ? -9.727 7.836 6.129 1 97.12 98 LEU A O 1
ATOM 791 N N . ILE A 1 99 ? -7.961 7.445 4.789 1 96.44 99 ILE A N 1
ATOM 792 C CA . ILE A 1 99 ? -8.555 8.055 3.604 1 96.44 99 ILE A CA 1
ATOM 793 C C . ILE A 1 99 ? -9.844 7.32 3.24 1 96.44 99 ILE A C 1
ATOM 795 O O . ILE A 1 99 ? -10.852 7.949 2.896 1 96.44 99 ILE A O 1
ATOM 799 N N . VAL A 1 100 ? -9.805 6.012 3.34 1 95.44 100 VAL A N 1
ATOM 800 C CA . VAL A 1 100 ? -10.984 5.219 3.012 1 95.44 100 VAL A CA 1
ATOM 801 C C . VAL A 1 100 ? -12.156 5.645 3.9 1 95.44 100 VAL A C 1
ATOM 803 O O . VAL A 1 100 ? -13.273 5.836 3.418 1 95.44 100 VAL A O 1
ATOM 806 N N . GLU A 1 101 ? -11.898 5.785 5.176 1 96.19 101 GLU A N 1
ATOM 807 C CA . GLU A 1 101 ? -12.93 6.207 6.113 1 96.19 101 GLU A CA 1
ATOM 808 C C . GLU A 1 101 ? -13.406 7.625 5.805 1 96.19 101 GLU A C 1
ATOM 810 O O . GLU A 1 101 ? -14.602 7.914 5.887 1 96.19 101 GLU A O 1
ATOM 815 N N . GLU A 1 102 ? -12.5 8.477 5.461 1 95.56 102 GLU A N 1
ATOM 816 C CA . GLU A 1 102 ? -12.844 9.859 5.148 1 95.56 102 GLU A CA 1
ATOM 817 C C . GLU A 1 102 ? -13.703 9.945 3.887 1 95.56 102 GLU A C 1
ATOM 819 O O . GLU A 1 102 ? -14.703 10.664 3.857 1 95.56 102 GLU A O 1
ATOM 824 N N . VAL A 1 103 ? -13.312 9.227 2.859 1 94.06 103 VAL A N 1
ATOM 825 C CA . VAL A 1 103 ? -14.039 9.219 1.598 1 94.06 103 VAL A CA 1
ATOM 826 C C . VAL A 1 103 ? -15.438 8.641 1.812 1 94.06 103 VAL A C 1
ATOM 828 O O . VAL A 1 103 ? -16.422 9.148 1.276 1 94.06 103 VAL A O 1
ATOM 831 N N . ASN A 1 104 ? -15.516 7.535 2.633 1 93.88 104 ASN A N 1
ATOM 832 C CA . ASN A 1 104 ? -16.812 6.945 2.957 1 93.88 104 ASN A CA 1
ATOM 833 C C . ASN A 1 104 ? -17.719 7.945 3.662 1 93.88 104 ASN A C 1
ATOM 835 O O . ASN A 1 104 ? -18.938 7.945 3.449 1 93.88 104 ASN A O 1
ATOM 839 N N . THR A 1 105 ? -17.188 8.734 4.477 1 93.31 105 THR A N 1
ATOM 840 C CA . THR A 1 105 ? -17.938 9.742 5.211 1 93.31 105 THR A CA 1
ATOM 841 C C . THR A 1 105 ? -18.422 10.852 4.273 1 93.31 105 THR A C 1
ATOM 843 O O . THR A 1 105 ? -19.594 11.227 4.293 1 93.31 105 THR A O 1
ATOM 846 N N . TRP A 1 106 ? -17.562 11.266 3.426 1 89.75 106 TRP A N 1
ATOM 847 C CA . TRP A 1 106 ? -17.859 12.375 2.516 1 89.75 106 TRP A CA 1
ATOM 848 C C . TRP A 1 106 ? -18.875 11.961 1.462 1 89.75 106 TRP A C 1
ATOM 850 O O . TRP A 1 106 ? -19.609 12.797 0.942 1 89.75 106 TRP A O 1
ATOM 860 N N . SER A 1 107 ? -18.906 10.719 1.129 1 90.31 107 SER A N 1
ATOM 861 C CA . SER A 1 107 ? -19.766 10.219 0.054 1 90.31 107 SER A CA 1
ATOM 862 C C . SER A 1 107 ? -21.203 10.062 0.521 1 90.31 107 SER A C 1
ATOM 864 O O . SER A 1 107 ? -22.094 9.828 -0.291 1 90.31 107 SER A O 1
ATOM 866 N N . GLN A 1 108 ? -21.359 10.219 1.886 1 92.44 108 GLN A N 1
ATOM 867 C CA . GLN A 1 108 ? -22.719 10.086 2.398 1 92.44 108 GLN A CA 1
ATOM 868 C C . GLN A 1 108 ? -23.594 11.258 1.961 1 92.44 108 GLN A C 1
ATOM 870 O O . GLN A 1 108 ? -23.203 12.414 2.094 1 92.44 108 GLN A O 1
ATOM 875 N N . THR A 1 109 ? -24.828 10.898 1.424 1 92.5 109 THR A N 1
ATOM 876 C CA . THR A 1 109 ? -25.734 11.938 0.953 1 92.5 109 THR A CA 1
ATOM 877 C C . THR A 1 109 ? -26.891 12.133 1.932 1 92.5 109 THR A C 1
ATOM 879 O O . THR A 1 109 ? -27.516 13.195 1.966 1 92.5 109 THR A O 1
ATOM 882 N N . ASP A 1 110 ? -27.125 11.141 2.672 1 95.31 110 ASP A N 1
ATOM 883 C CA . ASP A 1 110 ? -28.141 11.211 3.715 1 95.31 110 ASP A CA 1
ATOM 884 C C . ASP A 1 110 ? -27.609 11.938 4.949 1 95.31 110 ASP A C 1
ATOM 886 O O . ASP A 1 110 ? -26.594 11.539 5.516 1 95.31 110 ASP A O 1
ATOM 890 N N . GLU A 1 111 ? -28.391 12.945 5.363 1 94.19 111 GLU A N 1
ATOM 891 C CA . GLU A 1 111 ? -27.922 13.82 6.426 1 94.19 111 GLU A CA 1
ATOM 892 C C . GLU A 1 111 ? -27.75 13.062 7.734 1 94.19 111 GLU A C 1
ATOM 894 O O . GLU A 1 111 ? -26.812 13.328 8.492 1 94.19 111 GLU A O 1
ATOM 899 N N . ALA A 1 112 ? -28.688 12.188 8 1 95.38 112 ALA A N 1
ATOM 900 C CA . ALA A 1 112 ? -28.594 11.406 9.234 1 95.38 112 ALA A CA 1
ATOM 901 C C . ALA A 1 112 ? -27.391 10.469 9.195 1 95.38 112 ALA A C 1
ATOM 903 O O . ALA A 1 112 ? -26.672 10.32 10.188 1 95.38 112 ALA A O 1
ATOM 904 N N . LYS A 1 113 ? -27.156 9.789 8.125 1 94.5 113 LYS A N 1
ATOM 905 C CA . LYS A 1 113 ? -25.984 8.93 7.953 1 94.5 113 LYS A CA 1
ATOM 906 C C . LYS A 1 113 ? -24.703 9.742 8.008 1 94.5 113 LYS A C 1
ATOM 908 O O . LYS A 1 113 ? -23.719 9.328 8.648 1 94.5 113 LYS A O 1
ATOM 913 N N . LYS A 1 114 ? -24.766 10.867 7.355 1 94.19 114 LYS A N 1
ATOM 914 C CA . LYS A 1 114 ? -23.594 11.75 7.348 1 94.19 114 LYS A CA 1
ATOM 915 C C . LYS A 1 114 ? -23.203 12.156 8.766 1 94.19 114 LYS A C 1
ATOM 917 O O . LYS A 1 114 ? -22.031 12.156 9.109 1 94.19 114 LYS A O 1
ATOM 922 N N . ALA A 1 115 ? -24.141 12.547 9.516 1 95.31 115 ALA A N 1
ATOM 923 C CA . ALA A 1 115 ? -23.891 12.953 10.898 1 95.31 115 ALA A CA 1
ATOM 924 C C . ALA A 1 115 ? -23.312 11.797 11.711 1 95.31 115 ALA A C 1
ATOM 926 O O . ALA A 1 115 ? -22.406 12 12.523 1 95.31 115 ALA A O 1
ATOM 927 N N . ARG A 1 116 ? -23.828 10.641 11.508 1 96.81 116 ARG A N 1
ATOM 928 C CA . ARG A 1 116 ? -23.344 9.461 12.211 1 96.81 116 ARG A CA 1
ATOM 929 C C . ARG A 1 116 ? -21.906 9.148 11.836 1 96.81 116 ARG A C 1
ATOM 931 O O . ARG A 1 116 ? -21.094 8.812 12.695 1 96.81 116 ARG A O 1
ATOM 938 N N . PHE A 1 117 ? -21.641 9.273 10.594 1 95.81 117 PHE A N 1
ATOM 939 C CA . PHE A 1 117 ? -20.281 9 10.117 1 95.81 117 PHE A CA 1
ATOM 940 C C . PHE A 1 117 ? -19.312 10.047 10.641 1 95.81 117 PHE A C 1
ATOM 942 O O . PHE A 1 117 ? -18.203 9.711 11.047 1 95.81 117 PHE A O 1
ATOM 949 N N . LYS A 1 118 ? -19.734 11.227 10.633 1 94.81 118 LYS A N 1
ATOM 950 C CA . LYS A 1 118 ? -18.875 12.297 11.156 1 94.81 118 LYS A CA 1
ATOM 951 C C . LYS A 1 118 ? -18.562 12.078 12.633 1 94.81 118 LYS A C 1
ATOM 953 O O . LYS A 1 118 ? -17.438 12.289 13.078 1 94.81 118 LYS A O 1
ATOM 958 N N . LYS A 1 119 ? -19.578 11.719 13.359 1 96.62 119 LYS A N 1
ATOM 959 C CA . LYS A 1 119 ? -19.375 11.422 14.773 1 96.62 119 LYS A CA 1
ATOM 960 C C . LYS A 1 119 ? -18.375 10.289 14.969 1 96.62 119 LYS A C 1
ATOM 962 O O . LYS A 1 119 ? -17.484 10.375 15.812 1 96.62 119 LYS A O 1
ATOM 967 N N . ARG A 1 120 ? -18.469 9.258 14.203 1 97.25 120 ARG A N 1
ATOM 968 C CA . ARG A 1 120 ? -17.547 8.125 14.266 1 97.25 120 ARG A CA 1
ATOM 969 C C . ARG A 1 120 ? -16.125 8.555 13.922 1 97.25 120 ARG A C 1
ATOM 971 O O . ARG A 1 120 ? -15.164 8.102 14.539 1 97.25 120 ARG A O 1
ATOM 978 N N . MET A 1 121 ? -16.047 9.422 12.938 1 96.69 121 MET A N 1
ATOM 979 C CA . MET A 1 121 ? -14.742 9.93 12.555 1 96.69 121 MET A CA 1
ATOM 980 C C . MET A 1 121 ? -14.062 10.625 13.734 1 96.69 121 MET A C 1
A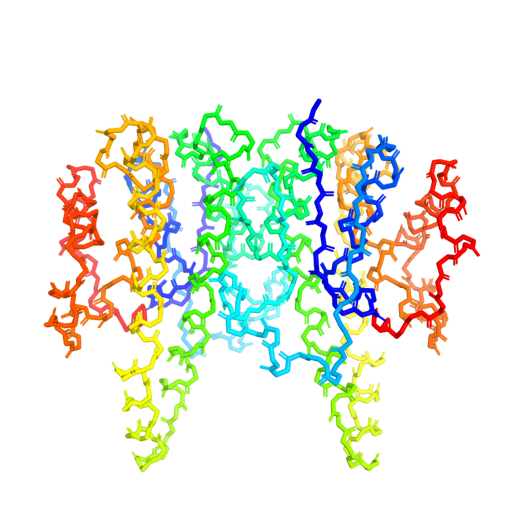TOM 982 O O . MET A 1 121 ? -12.906 10.328 14.047 1 96.69 121 MET A O 1
ATOM 986 N N . HIS A 1 122 ? -14.734 11.453 14.43 1 96.44 122 HIS A N 1
ATOM 987 C CA . HIS A 1 122 ? -14.172 12.281 15.492 1 96.44 122 HIS A CA 1
ATOM 988 C C . HIS A 1 122 ? -13.93 11.469 16.75 1 96.44 122 HIS A C 1
ATOM 990 O O . HIS A 1 122 ? -12.969 11.727 17.484 1 96.44 122 HIS A O 1
ATOM 996 N N . GLU A 1 123 ? -14.711 10.461 16.953 1 97 123 GLU A N 1
ATOM 997 C CA . GLU A 1 123 ? -14.656 9.75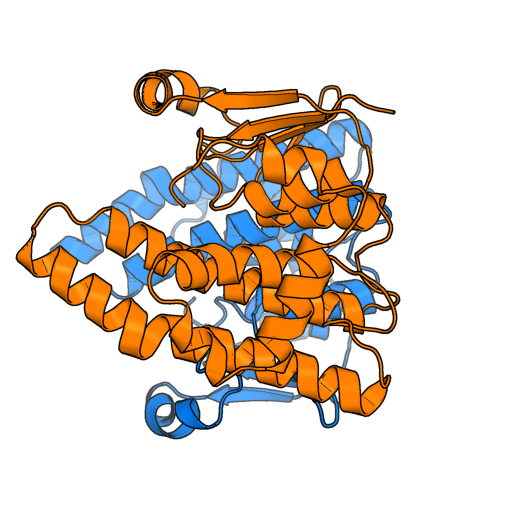8 18.234 1 97 123 GLU A CA 1
ATOM 998 C C . GLU A 1 123 ? -13.773 8.516 18.141 1 97 123 GLU A C 1
ATOM 1000 O O . GLU A 1 123 ? -13.195 8.086 19.141 1 97 123 GLU A O 1
ATOM 1005 N N . ASP A 1 124 ? -13.688 8.023 16.922 1 96.81 124 ASP A N 1
ATOM 1006 C CA . ASP A 1 124 ? -13.031 6.719 16.828 1 96.81 124 ASP A CA 1
ATOM 1007 C C . ASP A 1 124 ? -11.898 6.75 15.805 1 96.81 124 ASP A C 1
ATOM 1009 O O . ASP A 1 124 ? -10.75 6.465 16.141 1 96.81 124 ASP A O 1
ATOM 1013 N N . VAL A 1 125 ? -12.203 7.191 14.633 1 97.19 125 VAL A N 1
ATOM 1014 C CA . VAL A 1 125 ? -11.297 6.988 13.508 1 97.19 125 VAL A CA 1
ATOM 1015 C C . VAL A 1 125 ? -10.078 7.902 13.648 1 97.19 125 VAL A C 1
ATOM 1017 O O . VAL A 1 125 ? -8.938 7.434 13.641 1 97.19 125 VAL A O 1
ATOM 1020 N N . TYR A 1 126 ? -10.273 9.203 13.828 1 97.69 126 TYR A N 1
ATOM 1021 C CA . TYR A 1 126 ? -9.164 10.141 13.953 1 97.69 126 TYR A CA 1
ATOM 1022 C C . TYR A 1 126 ? -8.312 9.812 15.172 1 97.69 126 TYR A C 1
ATOM 1024 O O . TYR A 1 126 ? -7.09 9.703 15.07 1 97.69 126 TYR A O 1
ATOM 1032 N N . PRO A 1 127 ? -8.922 9.594 16.344 1 97.56 127 PRO A N 1
ATOM 1033 C CA . PRO A 1 127 ? -8.109 9.289 17.516 1 97.56 127 PRO A CA 1
ATOM 1034 C C . PRO A 1 127 ? -7.262 8.031 17.344 1 97.56 127 PRO A C 1
ATOM 1036 O O . PRO A 1 127 ? -6.113 7.988 17.781 1 97.56 127 PRO A O 1
ATOM 1039 N N . LYS A 1 128 ? -7.812 7.043 16.719 1 96.56 128 LYS A N 1
ATOM 1040 C CA . LYS A 1 128 ? -7.051 5.82 16.469 1 96.56 128 LYS A CA 1
ATOM 1041 C C . LYS A 1 128 ? -5.828 6.102 15.602 1 96.56 128 LYS A C 1
ATOM 1043 O O . LYS A 1 128 ? -4.719 5.66 15.922 1 96.56 128 LYS A O 1
ATOM 1048 N N . PHE A 1 129 ? -6.008 6.758 14.539 1 97.75 129 PHE A N 1
ATOM 1049 C CA . PHE A 1 129 ? -4.914 7.098 13.641 1 97.75 129 PHE A CA 1
ATOM 1050 C C . PHE A 1 129 ? -3.865 7.938 14.367 1 97.75 129 PHE A C 1
ATOM 1052 O O . PHE A 1 129 ? -2.67 7.648 14.289 1 97.75 129 PHE A O 1
ATOM 1059 N N . LEU A 1 130 ? -4.316 8.922 15.055 1 98.44 130 LEU A N 1
ATOM 1060 C CA . LEU A 1 130 ? -3.422 9.836 15.758 1 98.44 130 LEU A CA 1
ATOM 1061 C C . LEU A 1 130 ? -2.637 9.102 16.844 1 98.44 130 LEU A C 1
ATOM 1063 O O . LEU A 1 130 ? -1.443 9.352 17.031 1 98.44 130 LEU A O 1
ATOM 1067 N N . ALA A 1 131 ? -3.27 8.227 17.516 1 97.81 131 ALA A N 1
ATOM 1068 C CA . ALA A 1 131 ? -2.594 7.453 18.562 1 97.81 131 ALA A CA 1
ATOM 1069 C C . ALA A 1 131 ? -1.489 6.582 17.969 1 97.81 131 ALA A C 1
ATOM 1071 O O . ALA A 1 131 ? -0.412 6.449 18.547 1 97.81 131 ALA A O 1
ATOM 1072 N N . GLN A 1 132 ? -1.793 6.008 16.875 1 96.62 132 GLN A N 1
ATOM 1073 C CA . GLN A 1 132 ? -0.802 5.172 16.203 1 96.62 132 GLN A CA 1
ATOM 1074 C C . GLN A 1 132 ? 0.385 6.004 15.727 1 96.62 132 GLN A C 1
ATOM 1076 O O . GLN A 1 132 ? 1.535 5.578 15.844 1 96.62 132 GLN A O 1
ATOM 1081 N N . CYS A 1 133 ? 0.124 7.152 15.172 1 98.31 133 CYS A N 1
ATOM 1082 C CA . CYS A 1 133 ? 1.19 8.055 14.75 1 98.31 133 CYS A CA 1
ATOM 1083 C C . CYS A 1 133 ? 2.029 8.492 15.945 1 98.31 133 CYS A C 1
ATOM 1085 O O . CYS A 1 133 ? 3.26 8.492 15.883 1 98.31 133 CYS A O 1
ATOM 1087 N N . GLU A 1 134 ? 1.327 8.859 17 1 98.5 134 GLU A N 1
ATOM 1088 C CA . GLU A 1 134 ? 1.997 9.305 18.219 1 98.5 134 GLU A CA 1
ATOM 1089 C C . GLU A 1 134 ? 2.953 8.242 18.75 1 98.5 134 GLU A C 1
ATOM 1091 O O . GLU A 1 134 ? 4.074 8.547 19.156 1 98.5 134 GLU A O 1
ATOM 1096 N N . LYS A 1 135 ? 2.475 7.031 18.719 1 96.56 135 LYS A N 1
ATOM 1097 C CA . LYS A 1 135 ? 3.283 5.906 19.172 1 96.56 135 LYS A CA 1
ATOM 1098 C C . LYS A 1 135 ? 4.516 5.723 18.281 1 96.56 135 LYS A C 1
ATOM 1100 O O . LYS A 1 135 ? 5.625 5.523 18.797 1 96.56 135 LYS A O 1
ATOM 1105 N N . LEU A 1 136 ? 4.336 5.773 17.016 1 96.5 136 LEU A N 1
ATOM 1106 C CA . LEU A 1 136 ? 5.438 5.609 16.078 1 96.5 136 LEU A CA 1
ATOM 1107 C C . LEU A 1 136 ? 6.512 6.668 16.312 1 96.5 136 LEU A C 1
ATOM 1109 O O . LEU A 1 136 ? 7.703 6.355 16.312 1 96.5 136 LEU A O 1
ATOM 1113 N N . ILE A 1 137 ? 6.102 7.891 16.453 1 98.38 137 ILE A N 1
ATOM 1114 C CA . ILE A 1 137 ? 7.039 8.992 16.672 1 98.38 137 ILE A CA 1
ATOM 1115 C C . ILE A 1 137 ? 7.766 8.797 18 1 98.38 137 ILE A C 1
ATOM 1117 O O . ILE A 1 137 ? 8.984 8.961 18.078 1 98.38 137 ILE A O 1
ATOM 1121 N N . LYS A 1 138 ? 6.992 8.469 19.016 1 97.94 138 LYS A N 1
ATOM 1122 C CA . LYS A 1 138 ? 7.57 8.25 20.328 1 97.94 138 LYS A CA 1
ATOM 1123 C C . LYS A 1 138 ? 8.648 7.172 20.297 1 97.94 138 LYS A C 1
ATOM 1125 O O . LYS A 1 138 ? 9.727 7.344 20.859 1 97.94 138 LYS A O 1
ATOM 1130 N N . GLU A 1 139 ? 8.391 6.102 19.656 1 96 139 GLU A N 1
ATOM 1131 C CA . GLU A 1 139 ? 9.344 4.996 19.547 1 96 139 GLU A CA 1
ATOM 1132 C C . GLU A 1 139 ? 10.594 5.418 18.781 1 96 139 GLU A C 1
ATOM 1134 O O . GLU A 1 139 ? 11.703 5.016 19.125 1 96 139 GLU A O 1
ATOM 1139 N N . ASN A 1 140 ? 10.375 6.172 17.719 1 97.5 140 ASN A N 1
ATOM 1140 C CA . ASN A 1 140 ? 11.531 6.664 16.969 1 97.5 140 ASN A CA 1
ATOM 1141 C C . ASN A 1 140 ? 12.391 7.602 17.828 1 97.5 140 ASN A C 1
ATOM 1143 O O . ASN A 1 140 ? 13.617 7.512 17.812 1 97.5 140 ASN A O 1
ATOM 1147 N N . GLN A 1 141 ? 11.734 8.5 18.547 1 96.94 141 GLN A N 1
ATOM 1148 C CA . GLN A 1 141 ? 12.43 9.461 19.391 1 96.94 141 GLN A CA 1
ATOM 1149 C C . GLN A 1 141 ? 13.227 8.758 20.484 1 96.94 141 GLN A C 1
ATOM 1151 O O . GLN A 1 141 ? 14.312 9.211 20.859 1 96.94 141 GLN A O 1
ATOM 1156 N N . ALA A 1 142 ? 12.719 7.711 20.969 1 95.56 142 ALA A N 1
ATOM 1157 C CA . ALA A 1 142 ? 13.406 6.945 22 1 95.56 142 ALA A CA 1
ATOM 1158 C C . ALA A 1 142 ? 14.703 6.348 21.469 1 95.56 142 ALA A C 1
ATOM 1160 O O . ALA A 1 142 ? 15.672 6.184 22.219 1 95.56 142 ALA A O 1
ATOM 1161 N N . LYS A 1 143 ? 14.734 6.113 20.188 1 93.44 143 LYS A N 1
ATOM 1162 C CA . LYS A 1 143 ? 15.883 5.441 19.594 1 93.44 143 LYS A CA 1
ATOM 1163 C C . LYS A 1 143 ? 16.859 6.453 19.016 1 93.44 143 LYS A C 1
ATOM 1165 O O . LYS A 1 143 ? 18.078 6.215 18.984 1 93.44 143 LYS A O 1
ATOM 1170 N N . THR A 1 144 ? 16.406 7.594 18.5 1 94.06 144 THR A N 1
ATOM 1171 C CA . THR A 1 144 ? 17.25 8.469 17.688 1 94.06 144 THR A CA 1
ATOM 1172 C C . THR A 1 144 ? 17.359 9.859 18.312 1 94.06 144 THR A C 1
ATOM 1174 O O . THR A 1 144 ? 18.203 10.656 17.922 1 94.06 144 THR A O 1
ATOM 1177 N N . GLU A 1 145 ? 16.438 10.203 19.188 1 94.31 145 GLU A N 1
ATOM 1178 C CA . GLU A 1 145 ? 16.297 11.531 19.781 1 94.31 145 GLU A CA 1
ATOM 1179 C C . GLU A 1 145 ? 15.984 12.578 18.719 1 94.31 145 GLU A C 1
ATOM 1181 O O . GLU A 1 145 ? 16.188 13.773 18.938 1 94.31 145 GLU A O 1
ATOM 1186 N N . SER A 1 146 ? 15.516 12.062 17.625 1 95.75 146 SER A N 1
ATOM 1187 C CA . SER A 1 146 ? 15.242 12.977 16.531 1 95.75 146 SER A CA 1
ATOM 1188 C C . SER A 1 146 ? 13.836 13.562 16.625 1 95.75 146 SER A C 1
ATOM 1190 O O . SER A 1 146 ? 12.984 13.016 17.344 1 95.75 146 SER A O 1
ATOM 1192 N N . LYS A 1 147 ? 13.609 14.664 15.93 1 97.19 147 LYS A N 1
ATOM 1193 C CA . LYS A 1 147 ? 12.297 15.297 15.898 1 97.19 147 LYS A CA 1
ATOM 1194 C C . LYS A 1 147 ? 11.438 14.727 14.773 1 97.19 147 LYS A C 1
ATOM 1196 O O . LYS A 1 147 ? 10.281 15.125 14.602 1 97.19 147 LYS A O 1
ATOM 1201 N N . TYR A 1 148 ? 11.984 13.836 13.938 1 98.38 148 TYR A N 1
ATOM 1202 C CA . TYR A 1 148 ? 11.289 13.289 12.773 1 98.38 148 TYR A CA 1
ATOM 1203 C C . TYR A 1 148 ? 10.562 12 13.133 1 98.38 148 TYR A C 1
ATOM 1205 O O . TYR A 1 148 ? 10.789 11.43 14.211 1 98.38 148 TYR A O 1
ATOM 1213 N N . THR A 1 149 ? 9.633 11.594 12.297 1 98.69 149 THR A N 1
ATOM 1214 C CA . THR A 1 149 ? 8.789 10.43 12.531 1 98.69 149 THR A CA 1
ATOM 1215 C C . THR A 1 149 ? 9.609 9.141 12.43 1 98.69 149 THR A C 1
ATOM 1217 O O . THR A 1 149 ? 9.391 8.195 13.188 1 98.69 149 THR A O 1
ATOM 1220 N N . VAL A 1 150 ? 10.445 9.07 11.438 1 98.5 150 VAL A N 1
ATOM 1221 C CA . VAL A 1 150 ? 11.273 7.898 11.18 1 98.5 150 VAL A CA 1
ATOM 1222 C C . VAL A 1 150 ? 12.727 8.32 10.977 1 98.5 150 VAL A C 1
ATOM 1224 O O . VAL A 1 150 ? 13.008 9.234 10.203 1 98.5 150 VAL A O 1
ATOM 1227 N N . GLY A 1 151 ? 13.602 7.656 11.664 1 97.94 151 GLY A N 1
ATOM 1228 C CA . GLY A 1 151 ? 15.016 7.93 11.484 1 97.94 151 GLY A CA 1
ATOM 1229 C C . GLY A 1 151 ? 15.438 9.289 12.016 1 97.94 151 GLY A C 1
ATOM 1230 O O . GLY A 1 151 ? 14.828 9.812 12.945 1 97.94 151 GLY A O 1
ATOM 1231 N N . ASP A 1 152 ? 16.562 9.812 11.445 1 97.81 152 ASP A N 1
ATOM 1232 C CA . ASP A 1 152 ? 17.156 11.023 12.008 1 97.81 152 ASP A CA 1
ATOM 1233 C C . ASP A 1 152 ? 17.094 12.18 11.016 1 97.81 152 ASP A C 1
ATOM 1235 O O . ASP A 1 152 ? 17.781 13.188 11.188 1 97.81 152 ASP A O 1
ATOM 1239 N N . LYS A 1 153 ? 16.328 12.031 9.992 1 97.94 153 LYS A N 1
ATOM 1240 C CA . LYS A 1 153 ? 16.125 13.094 9.016 1 97.94 153 LYS A CA 1
ATOM 1241 C C . LYS A 1 153 ? 14.703 13.086 8.469 1 97.94 153 LYS A C 1
ATOM 1243 O O . LYS A 1 153 ? 13.969 12.109 8.664 1 97.94 153 LYS A O 1
ATOM 1248 N N . LEU A 1 154 ? 14.375 14.219 7.844 1 98.62 154 LEU A N 1
ATOM 1249 C CA . LEU A 1 154 ? 13.07 14.344 7.199 1 98.62 154 LEU A CA 1
ATOM 1250 C C . LEU A 1 154 ? 12.82 13.172 6.254 1 98.62 154 LEU A C 1
ATOM 1252 O O . LEU A 1 154 ? 13.711 12.758 5.516 1 98.62 154 LEU A O 1
ATOM 1256 N N . SER A 1 155 ? 11.633 12.633 6.305 1 98.81 155 SER A N 1
ATOM 1257 C CA 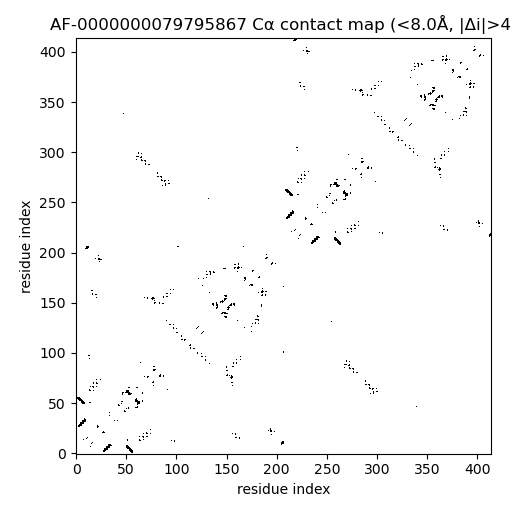. SER A 1 155 ? 11.258 11.531 5.422 1 98.81 155 SER A CA 1
ATOM 1258 C C . SER A 1 155 ? 9.805 11.641 4.984 1 98.81 155 SER A C 1
ATOM 1260 O O . SER A 1 155 ? 9.062 12.492 5.48 1 98.81 155 SER A O 1
ATOM 1262 N N . LEU A 1 156 ? 9.414 10.805 4.105 1 98.94 156 LEU A N 1
ATOM 1263 C CA . LEU A 1 156 ? 8.047 10.719 3.615 1 98.94 156 LEU A CA 1
ATOM 1264 C C . LEU A 1 156 ? 7.059 10.594 4.773 1 98.94 156 LEU A C 1
ATOM 1266 O O . LEU A 1 156 ? 5.941 11.109 4.699 1 98.94 156 LEU A O 1
ATOM 1270 N N . ALA A 1 157 ? 7.465 9.938 5.844 1 98.94 157 ALA A N 1
ATOM 1271 C CA . ALA A 1 157 ? 6.602 9.727 7 1 98.94 157 ALA A CA 1
ATOM 1272 C C . ALA A 1 157 ? 6.113 11.055 7.57 1 98.94 157 ALA A C 1
ATOM 1274 O O . ALA A 1 157 ? 4.961 11.172 7.996 1 98.94 157 ALA A O 1
ATOM 1275 N N . ASP A 1 158 ? 6.934 12.047 7.582 1 98.94 158 ASP A N 1
ATOM 1276 C CA . ASP A 1 158 ? 6.562 13.352 8.117 1 98.94 158 ASP A CA 1
ATOM 1277 C C . ASP A 1 158 ? 5.504 14.023 7.25 1 98.94 158 ASP A C 1
ATOM 1279 O O . ASP A 1 158 ? 4.57 14.641 7.766 1 98.94 158 ASP A O 1
ATOM 1283 N N . PHE A 1 159 ? 5.637 13.883 5.961 1 98.88 159 PHE A N 1
ATOM 1284 C CA . PHE A 1 159 ? 4.66 14.438 5.031 1 98.88 159 PHE A CA 1
ATOM 1285 C C . PHE A 1 159 ? 3.312 13.742 5.18 1 98.88 159 PHE A C 1
ATOM 1287 O O . PHE A 1 159 ? 2.264 14.383 5.074 1 98.88 159 PHE A O 1
ATOM 1294 N N . ILE A 1 160 ? 3.346 12.438 5.391 1 98.81 160 ILE A N 1
ATOM 1295 C CA . ILE A 1 160 ? 2.125 11.664 5.578 1 98.81 160 ILE A CA 1
ATOM 1296 C C . ILE A 1 160 ? 1.394 12.141 6.828 1 98.81 160 ILE A C 1
ATOM 1298 O O . ILE A 1 160 ? 0.173 12.32 6.812 1 98.81 160 ILE A O 1
ATOM 1302 N N . ILE A 1 161 ? 2.141 12.367 7.891 1 98.75 161 ILE A N 1
ATOM 1303 C CA . ILE A 1 161 ? 1.533 12.828 9.133 1 98.75 161 ILE A CA 1
ATOM 1304 C C . ILE A 1 161 ? 0.966 14.234 8.938 1 98.75 161 ILE A C 1
ATOM 1306 O O . ILE A 1 161 ? -0.161 14.516 9.352 1 98.75 161 ILE A O 1
ATOM 1310 N N . PHE A 1 162 ? 1.705 15.102 8.312 1 98.5 162 PHE A N 1
ATOM 1311 C CA . PHE A 1 162 ? 1.221 16.453 8.047 1 98.5 162 PHE A CA 1
ATOM 1312 C C . PHE A 1 162 ? -0.094 16.422 7.273 1 98.5 162 PHE A C 1
ATOM 1314 O O . PHE A 1 162 ? -1.089 17 7.707 1 98.5 162 PHE A O 1
ATOM 1321 N N . GLU A 1 163 ? -0.101 15.727 6.156 1 97.62 163 GLU A N 1
ATOM 1322 C CA . GLU A 1 163 ? -1.311 15.656 5.34 1 97.62 163 GLU A CA 1
ATOM 1323 C C . GLU A 1 163 ? -2.443 14.969 6.09 1 97.62 163 GLU A C 1
ATOM 1325 O O . GLU A 1 163 ? -3.602 15.383 6 1 97.62 163 GLU A O 1
ATOM 1330 N N . GLY A 1 164 ? -2.117 13.914 6.816 1 96.94 164 GLY A N 1
ATOM 1331 C CA . GLY A 1 164 ? -3.107 13.133 7.547 1 96.94 164 GLY A CA 1
ATOM 1332 C C . GLY A 1 164 ? -3.781 13.914 8.656 1 96.94 164 GLY A C 1
ATOM 1333 O O . GLY A 1 164 ? -4.883 13.57 9.094 1 96.94 164 GLY A O 1
ATOM 1334 N N . THR A 1 165 ? -3.125 14.977 9.125 1 97.06 165 THR A N 1
ATOM 1335 C CA . THR A 1 165 ? -3.693 15.734 10.234 1 97.06 165 THR A CA 1
ATOM 1336 C C . THR A 1 165 ? -4.41 16.984 9.719 1 97.06 165 THR A C 1
ATOM 1338 O O . THR A 1 165 ? -5.059 17.688 10.484 1 97.06 165 THR A O 1
ATOM 1341 N N . GLU A 1 166 ? -4.34 17.266 8.461 1 94.06 166 GLU A N 1
ATOM 1342 C CA . GLU A 1 166 ? -4.902 18.484 7.91 1 94.06 166 GLU A CA 1
ATOM 1343 C C . GLU A 1 166 ? -6.414 18.531 8.102 1 94.06 166 GLU A C 1
ATOM 1345 O O . GLU A 1 166 ? -6.957 19.547 8.547 1 94.06 166 GLU A O 1
ATOM 1350 N N . ASN A 1 167 ? -7.098 17.422 7.719 1 93.06 167 ASN A N 1
ATOM 1351 C CA . ASN A 1 167 ? -8.547 17.406 7.898 1 93.06 167 ASN A CA 1
ATOM 1352 C C . ASN A 1 167 ? -8.93 17.531 9.375 1 93.06 167 ASN A C 1
ATOM 1354 O O . ASN A 1 167 ? -9.953 18.125 9.703 1 93.06 167 ASN A O 1
ATOM 1358 N N . VAL A 1 168 ? -8.141 16.906 10.203 1 94.25 168 VAL A N 1
ATOM 1359 C CA . VAL A 1 168 ? -8.375 16.984 11.641 1 94.25 168 VAL A CA 1
ATOM 1360 C C . VAL A 1 168 ? -8.289 18.438 12.109 1 94.25 168 VAL A C 1
ATOM 1362 O O . VAL A 1 168 ? -9.172 18.922 12.82 1 94.25 168 VAL A O 1
ATOM 1365 N N . ARG A 1 169 ? -7.262 19.109 11.695 1 92.75 169 ARG A N 1
ATOM 1366 C CA . ARG A 1 169 ? -7.051 20.5 12.07 1 92.75 169 ARG A CA 1
ATOM 1367 C C . ARG A 1 169 ? -8.203 21.375 11.586 1 92.75 169 ARG A C 1
ATOM 1369 O O . ARG A 1 169 ? -8.625 22.297 12.297 1 92.75 169 ARG A O 1
ATOM 1376 N N . GLN A 1 170 ? -8.68 21.109 10.43 1 89.81 170 GLN A N 1
ATOM 1377 C CA . GLN A 1 170 ? -9.734 21.922 9.82 1 89.81 170 GLN A CA 1
ATOM 1378 C C . GLN A 1 170 ? -11.078 21.672 10.508 1 89.81 170 GLN A C 1
ATOM 1380 O O . GLN A 1 170 ? -11.891 22.594 10.641 1 89.81 170 GLN A O 1
ATOM 1385 N N . GLN A 1 171 ? -11.281 20.484 10.914 1 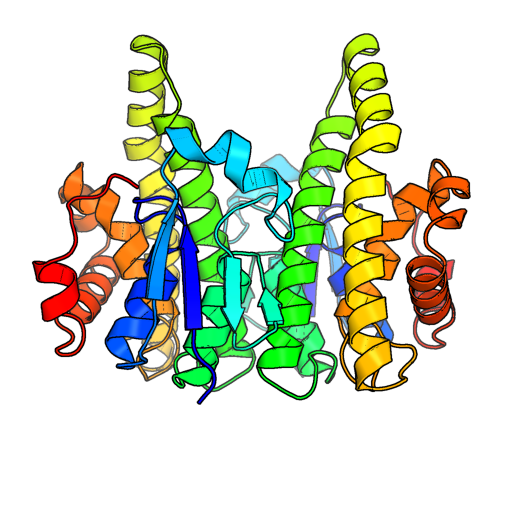90.31 171 GLN A N 1
ATOM 1386 C CA . GLN A 1 171 ? -12.594 20.125 11.453 1 90.31 171 GLN A CA 1
ATOM 1387 C C . GLN A 1 171 ? -12.641 20.328 12.961 1 90.31 171 GLN A C 1
ATOM 1389 O O . GLN A 1 171 ? -13.648 20.812 13.5 1 90.31 171 GLN A O 1
ATOM 1394 N N . ASN A 1 172 ? -11.664 19.875 13.641 1 92.81 172 ASN A N 1
ATOM 1395 C CA . ASN A 1 172 ? -11.578 19.953 15.094 1 92.81 172 ASN A CA 1
ATOM 1396 C C . ASN A 1 172 ? -10.133 19.906 15.578 1 92.81 172 ASN A C 1
ATOM 1398 O O . ASN A 1 172 ? -9.656 18.859 16.031 1 92.81 172 ASN A O 1
ATOM 1402 N N . ALA A 1 173 ? -9.539 21.031 15.68 1 93.19 173 ALA A N 1
ATOM 1403 C CA . ALA A 1 173 ? -8.117 21.125 15.984 1 93.19 173 ALA A CA 1
ATOM 1404 C C . ALA A 1 173 ? -7.82 20.625 17.391 1 93.19 173 ALA A C 1
ATOM 1406 O O . ALA A 1 173 ? -6.703 20.172 17.672 1 93.19 173 ALA A O 1
ATOM 1407 N N . SER A 1 174 ? -8.719 20.656 18.234 1 95.5 174 SER A N 1
ATOM 1408 C CA . SER A 1 174 ? -8.5 20.266 19.625 1 95.5 174 SER A CA 1
ATOM 1409 C C . SER A 1 174 ? -8.211 18.781 19.75 1 95.5 174 SER A C 1
ATOM 1411 O O . SER A 1 174 ? -7.664 18.328 20.766 1 95.5 174 SER A O 1
ATOM 1413 N N . LEU A 1 175 ? -8.57 18.016 18.75 1 95.81 175 LEU A N 1
ATOM 1414 C CA . LEU A 1 175 ? -8.266 16.578 18.75 1 95.81 175 LEU A CA 1
ATOM 1415 C C . LEU A 1 175 ? -6.762 16.344 18.781 1 95.81 175 LEU A C 1
ATOM 1417 O O . LEU A 1 175 ? -6.297 15.312 19.266 1 95.81 175 LEU A O 1
ATOM 1421 N N . LEU A 1 176 ? -6.031 17.297 18.266 1 97.38 176 LEU A N 1
ATOM 1422 C CA . LEU A 1 176 ? -4.582 17.141 18.172 1 97.38 176 LEU A CA 1
ATOM 1423 C C . LEU A 1 176 ? -3.928 17.438 19.531 1 97.38 176 LEU A C 1
ATOM 1425 O O . LEU A 1 176 ? -2.756 17.109 19.734 1 97.38 176 LEU A O 1
ATOM 1429 N N . ASP A 1 177 ? -4.613 18.031 20.453 1 96.88 177 ASP A N 1
ATOM 1430 C CA . ASP A 1 177 ? -4.047 18.438 21.734 1 96.88 177 ASP A CA 1
ATOM 1431 C C . ASP A 1 177 ? -3.549 17.219 22.516 1 96.88 177 ASP A C 1
ATOM 1433 O O . ASP A 1 177 ? -2.574 17.312 23.266 1 96.88 177 ASP A O 1
ATOM 1437 N N . GLY A 1 178 ? -4.156 16.031 22.359 1 97.25 178 GLY A N 1
ATOM 1438 C CA . GLY A 1 178 ? -3.75 14.82 23.047 1 97.25 178 GLY A CA 1
ATOM 1439 C C . GLY A 1 178 ? -2.58 14.117 22.375 1 97.25 178 GLY A C 1
ATOM 1440 O O . GLY A 1 178 ? -2.084 13.109 22.875 1 97.25 178 GLY A O 1
ATOM 1441 N N . TYR A 1 179 ? -2.084 14.734 21.297 1 98.56 179 TYR A N 1
ATOM 1442 C CA . TYR A 1 179 ? -1.034 14.102 20.5 1 98.56 179 TYR A CA 1
ATOM 1443 C C . TYR A 1 179 ? 0.061 15.109 20.156 1 98.56 179 TYR A C 1
ATOM 1445 O O . TYR A 1 179 ? 0.25 15.453 18.984 1 98.56 179 TYR A O 1
ATOM 1453 N N . PRO A 1 180 ? 0.849 15.461 21.188 1 98.31 180 PRO A N 1
ATOM 1454 C CA . PRO A 1 180 ? 1.799 16.562 21.016 1 98.31 180 PRO A CA 1
ATOM 1455 C C . PRO A 1 180 ? 2.895 16.234 20 1 98.31 180 PRO A C 1
ATOM 1457 O O . PRO A 1 180 ? 3.389 17.141 19.312 1 98.31 180 PRO A O 1
ATOM 1460 N N . ARG A 1 181 ? 3.314 14.953 19.891 1 98.75 181 ARG A N 1
ATOM 1461 C CA . ARG A 1 181 ? 4.355 14.609 18.938 1 98.75 181 ARG A CA 1
ATOM 1462 C C . ARG A 1 181 ? 3.842 14.719 17.5 1 98.75 181 ARG A C 1
ATOM 1464 O O . ARG A 1 181 ? 4.562 15.172 16.609 1 98.75 181 ARG A O 1
ATOM 1471 N N . VAL A 1 182 ? 2.627 14.273 17.312 1 98.81 182 VAL A N 1
ATOM 1472 C CA . VAL A 1 182 ? 1.987 14.398 16.016 1 98.81 182 VAL A CA 1
ATOM 1473 C C . VAL A 1 182 ? 1.868 15.875 15.633 1 98.81 182 VAL A C 1
ATOM 1475 O O . VAL A 1 182 ? 2.174 16.266 14.5 1 98.81 182 VAL A O 1
ATOM 1478 N N . LYS A 1 183 ? 1.426 16.672 16.547 1 98 183 LYS A N 1
ATOM 1479 C CA . LYS A 1 183 ? 1.299 18.109 16.328 1 98 183 LYS A CA 1
ATOM 1480 C C . LYS A 1 183 ? 2.641 18.719 15.961 1 98 183 LYS A C 1
ATOM 1482 O O . LYS A 1 183 ? 2.713 19.578 15.07 1 98 183 LYS A O 1
ATOM 1487 N N . ALA A 1 184 ? 3.662 18.328 16.625 1 98.19 184 ALA A N 1
ATOM 1488 C CA . ALA A 1 184 ? 4.992 18.875 16.391 1 98.19 184 ALA A CA 1
ATOM 1489 C C . ALA A 1 184 ? 5.504 18.516 15 1 98.19 184 ALA A C 1
ATOM 1491 O O . ALA A 1 184 ? 6.105 19.359 14.32 1 98.19 184 ALA A O 1
ATOM 1492 N N . VAL A 1 185 ? 5.301 17.266 14.594 1 98.62 185 VAL A N 1
ATOM 1493 C CA . VAL A 1 185 ? 5.734 16.828 13.266 1 98.62 185 VAL A CA 1
ATOM 1494 C C . VAL A 1 185 ? 4.957 17.594 12.195 1 98.62 185 VAL A C 1
ATOM 1496 O O . VAL A 1 185 ? 5.531 18.031 11.188 1 98.62 185 VAL A O 1
ATOM 1499 N N . SER A 1 186 ? 3.678 17.734 12.438 1 98.06 186 SER A N 1
ATOM 1500 C CA . SER A 1 186 ? 2.859 18.484 11.492 1 98.06 186 SER A CA 1
ATOM 1501 C C . SER A 1 186 ? 3.346 19.922 11.367 1 98.06 186 SER A C 1
ATOM 1503 O O . SER A 1 186 ? 3.438 20.469 10.258 1 98.06 186 SER A O 1
ATOM 1505 N N . ALA A 1 187 ? 3.631 20.547 12.461 1 97.31 187 ALA A N 1
ATOM 1506 C CA . ALA A 1 187 ? 4.137 21.922 12.461 1 97.31 187 ALA A CA 1
ATOM 1507 C C . ALA A 1 187 ? 5.492 22.016 11.766 1 97.31 187 ALA A C 1
ATOM 1509 O O . ALA A 1 187 ? 5.789 23 11.094 1 97.31 187 ALA A O 1
ATOM 1510 N N . LEU A 1 188 ? 6.301 21.016 12 1 98.06 188 LEU A N 1
ATOM 1511 C CA . LEU A 1 188 ? 7.609 20.938 11.367 1 98.06 188 LEU A CA 1
ATOM 1512 C C . LEU A 1 188 ? 7.484 20.984 9.844 1 98.06 188 LEU A C 1
ATOM 1514 O O . LEU A 1 188 ? 8.172 21.766 9.188 1 98.06 188 LEU A O 1
ATOM 1518 N N . VAL A 1 189 ? 6.582 20.203 9.289 1 98.5 189 VAL A N 1
ATOM 1519 C CA . VAL A 1 189 ? 6.418 20.109 7.84 1 98.5 189 VAL A CA 1
ATOM 1520 C C . VAL A 1 189 ? 5.809 21.406 7.312 1 98.5 189 VAL A C 1
ATOM 1522 O O . VAL A 1 189 ? 6.227 21.922 6.27 1 98.5 189 VAL A O 1
ATOM 1525 N N . ALA A 1 190 ? 4.879 21.969 8.039 1 97.12 190 ALA A N 1
ATOM 1526 C CA . ALA A 1 190 ? 4.223 23.219 7.641 1 97.12 190 ALA A CA 1
ATOM 1527 C C . ALA A 1 190 ? 5.227 24.359 7.559 1 97.12 190 ALA A C 1
ATOM 1529 O O . ALA A 1 190 ? 5.023 25.328 6.809 1 97.12 190 ALA A O 1
ATOM 1530 N N . ALA A 1 191 ? 6.289 24.234 8.258 1 97.69 191 ALA A N 1
ATOM 1531 C CA . ALA A 1 191 ? 7.25 25.328 8.383 1 97.69 191 ALA A CA 1
ATOM 1532 C C . ALA A 1 191 ? 8.391 25.172 7.387 1 97.69 191 ALA A C 1
ATOM 1534 O O . ALA A 1 191 ? 9.266 26.047 7.289 1 97.69 191 ALA A O 1
ATOM 1535 N N . LEU A 1 192 ? 8.406 24.078 6.66 1 98.31 192 LEU A N 1
ATOM 1536 C CA . LEU A 1 192 ? 9.484 23.891 5.699 1 98.31 192 LEU A CA 1
ATOM 1537 C C . LEU A 1 192 ? 9.484 25 4.656 1 98.31 192 LEU A C 1
ATOM 1539 O O . LEU A 1 192 ? 8.461 25.266 4.016 1 98.31 192 LEU A O 1
ATOM 1543 N N . ASP A 1 193 ? 10.602 25.578 4.402 1 97.5 193 ASP A N 1
ATOM 1544 C CA . ASP A 1 193 ? 10.727 26.719 3.502 1 97.5 193 ASP A CA 1
ATOM 1545 C C . ASP A 1 193 ? 10.289 26.359 2.086 1 97.5 193 ASP A C 1
ATOM 1547 O O . ASP A 1 193 ? 9.602 27.125 1.423 1 97.5 193 ASP A O 1
ATOM 1551 N N . ASN A 1 194 ? 10.609 25.219 1.659 1 96.88 194 ASN A N 1
ATOM 1552 C CA . ASN A 1 194 ? 10.359 24.797 0.283 1 96.88 194 ASN A CA 1
ATOM 1553 C C . ASN A 1 194 ? 8.891 24.469 0.051 1 96.88 194 ASN A C 1
ATOM 1555 O O . ASN A 1 194 ? 8.477 24.219 -1.083 1 96.88 194 ASN A O 1
ATOM 1559 N N . LEU A 1 195 ? 8.094 24.516 1.139 1 97.69 195 LEU A N 1
ATOM 1560 C CA . LEU A 1 195 ? 6.684 24.172 0.989 1 97.69 195 LEU A CA 1
ATOM 1561 C C . LEU A 1 195 ? 5.801 25.406 1.196 1 97.69 195 LEU A C 1
ATOM 1563 O O . LEU A 1 195 ? 4.609 25.375 0.889 1 97.69 195 LEU A O 1
ATOM 1567 N N . LYS A 1 196 ? 6.301 26.453 1.693 1 95.69 196 LYS A N 1
ATOM 1568 C CA . LYS A 1 196 ? 5.543 27.625 2.113 1 95.69 196 LYS A CA 1
ATOM 1569 C C . LYS A 1 196 ? 4.711 28.188 0.961 1 95.69 196 LYS A C 1
ATOM 1571 O O . LYS A 1 196 ? 3.525 28.484 1.127 1 95.69 196 LYS A O 1
ATOM 1576 N N . ASP A 1 197 ? 5.383 28.344 -0.193 1 95.44 197 ASP A N 1
ATOM 1577 C CA . ASP A 1 197 ? 4.699 28.922 -1.346 1 95.44 197 ASP A CA 1
ATOM 1578 C C . ASP A 1 197 ? 3.521 28.047 -1.777 1 95.44 197 ASP A C 1
ATOM 1580 O O . ASP A 1 197 ? 2.439 28.547 -2.074 1 95.44 197 ASP A O 1
ATOM 1584 N N . TYR A 1 198 ? 3.762 26.766 -1.866 1 96.69 198 TYR A N 1
ATOM 1585 C CA . TYR A 1 198 ? 2.705 25.859 -2.283 1 96.69 198 TYR A CA 1
ATOM 1586 C C . TYR A 1 198 ? 1.544 25.875 -1.297 1 96.69 198 TYR A C 1
ATOM 1588 O O . TYR A 1 198 ? 0.383 25.984 -1.698 1 96.69 198 TYR A O 1
ATOM 1596 N N . LEU A 1 199 ? 1.836 25.781 0.026 1 95.69 199 LEU A N 1
ATOM 1597 C CA . LEU A 1 199 ? 0.804 25.719 1.055 1 95.69 199 LEU A CA 1
ATOM 1598 C C . LEU A 1 199 ? -0.008 27 1.092 1 95.69 199 LEU A C 1
ATOM 1600 O O . LEU A 1 199 ? -1.206 26.984 1.383 1 95.69 199 LEU A O 1
ATOM 1604 N N . ALA A 1 200 ? 0.61 28.109 0.735 1 94.12 200 ALA A N 1
ATOM 1605 C CA . ALA A 1 200 ? -0.064 29.406 0.737 1 94.12 200 ALA A CA 1
ATOM 1606 C C . ALA A 1 200 ? -0.983 29.547 -0.472 1 94.12 200 ALA A C 1
ATOM 1608 O O . ALA A 1 200 ? -2.008 30.234 -0.404 1 94.12 200 ALA A O 1
ATOM 1609 N N . LYS A 1 201 ? -0.672 28.891 -1.58 1 93.19 201 LYS A N 1
ATOM 1610 C CA . LYS A 1 201 ? -1.359 29.141 -2.846 1 93.19 201 LYS A CA 1
ATOM 1611 C C . LYS A 1 201 ? -2.361 28.031 -3.148 1 93.19 201 LYS A C 1
ATOM 1613 O O . LYS A 1 201 ? -3.254 28.203 -3.979 1 93.19 201 LYS A O 1
ATOM 1618 N N . ARG A 1 202 ? -2.145 26.922 -2.533 1 90.25 202 ARG A N 1
ATOM 1619 C CA . ARG A 1 202 ? -2.998 25.797 -2.904 1 90.25 202 ARG A CA 1
ATOM 1620 C C . ARG A 1 202 ? -4.445 26.047 -2.494 1 90.25 202 ARG A C 1
ATOM 1622 O O . ARG A 1 202 ? -4.703 26.594 -1.417 1 90.25 202 ARG A O 1
ATOM 1629 N N . PRO A 1 203 ? -5.367 25.719 -3.443 1 85.06 203 PRO A N 1
ATOM 1630 C CA . PRO A 1 203 ? -6.777 25.906 -3.098 1 85.06 203 PRO A CA 1
ATOM 1631 C C . PRO A 1 203 ? -7.195 25.094 -1.87 1 85.06 203 PRO A C 1
ATOM 1633 O O . PRO A 1 203 ? -6.555 24.094 -1.535 1 85.06 203 PRO A O 1
ATOM 1636 N N . VAL A 1 204 ? -8.266 25.703 -1.238 1 81.44 204 VAL A N 1
ATOM 1637 C CA . VAL A 1 204 ? -8.852 24.922 -0.143 1 81.44 204 VAL A CA 1
ATOM 1638 C C . VAL A 1 204 ? -9.562 23.688 -0.698 1 81.44 204 VAL A C 1
ATOM 1640 O O . VAL A 1 204 ? -10.664 23.797 -1.236 1 81.44 204 VAL A O 1
ATOM 1643 N N . TRP A 1 205 ? -8.828 22.766 -0.821 1 76.94 205 TRP A N 1
ATOM 1644 C CA . TRP A 1 205 ? -9.367 21.531 -1.377 1 76.94 205 TRP A CA 1
ATOM 1645 C C . TRP A 1 205 ? -9.891 20.609 -0.272 1 76.94 205 TRP A C 1
ATOM 1647 O O . TRP A 1 205 ? -9.453 20.703 0.876 1 76.94 205 TRP A O 1
ATOM 1657 N N . VAL A 1 206 ? -11.086 20 -0.683 1 71.56 206 VAL A N 1
ATOM 1658 C CA . VAL A 1 206 ? -11.648 19.031 0.251 1 71.56 206 VAL A CA 1
ATOM 1659 C C . VAL A 1 206 ? -10.648 17.891 0.481 1 71.56 206 VAL A C 1
ATOM 1661 O O . VAL A 1 206 ? -9.477 18 0.104 1 71.56 206 VAL A O 1
ATOM 1664 N N . ILE A 1 207 ? -10.773 16.844 0.485 1 71.25 207 ILE A N 1
ATOM 1665 C CA . ILE A 1 207 ? -9.93 15.781 1.007 1 71.25 207 ILE A CA 1
ATOM 1666 C C . ILE A 1 207 ? -8.469 16.047 0.642 1 71.25 207 ILE A C 1
ATOM 1668 O O . ILE A 1 207 ? -8.188 16.719 -0.355 1 71.25 207 ILE A O 1
ATOM 1672 N N . MET B 1 1 ? 20.594 -13.18 13.086 1 80.94 1 MET B N 1
ATOM 1673 C CA . MET B 1 1 ? 19.531 -12.328 12.57 1 80.94 1 MET B CA 1
ATOM 1674 C C . MET B 1 1 ? 18.328 -12.336 13.516 1 80.94 1 MET B C 1
ATOM 1676 O O . MET B 1 1 ? 18.078 -13.32 14.203 1 80.94 1 MET B O 1
ATOM 1680 N N . ALA B 1 2 ? 17.609 -11.242 13.531 1 87 2 ALA B N 1
ATOM 1681 C CA . ALA B 1 2 ? 16.469 -11.148 14.438 1 87 2 ALA B CA 1
ATOM 1682 C C . ALA B 1 2 ? 15.391 -12.172 14.07 1 87 2 ALA B C 1
ATOM 1684 O O . ALA B 1 2 ? 15.172 -12.461 12.898 1 87 2 ALA B O 1
ATOM 1685 N N . THR B 1 3 ? 14.742 -12.711 15.047 1 95.06 3 THR B N 1
ATOM 1686 C CA . THR B 1 3 ? 13.672 -13.688 14.852 1 95.06 3 THR B CA 1
ATOM 1687 C C . THR B 1 3 ? 12.445 -13.023 14.227 1 95.06 3 THR B C 1
ATOM 1689 O O . THR B 1 3 ? 12.062 -11.922 14.617 1 95.06 3 THR B O 1
ATOM 1692 N N . ILE B 1 4 ? 11.922 -13.742 13.297 1 98.38 4 ILE B N 1
ATOM 1693 C CA . ILE B 1 4 ? 10.695 -13.258 12.664 1 98.38 4 ILE B CA 1
ATOM 1694 C C . ILE B 1 4 ? 9.516 -14.117 13.102 1 98.38 4 ILE B C 1
ATOM 1696 O O . ILE B 1 4 ? 9.586 -15.352 13.047 1 98.38 4 ILE B O 1
ATOM 1700 N N . LYS B 1 5 ? 8.477 -13.508 13.641 1 98.69 5 LYS B N 1
ATOM 1701 C CA . LYS B 1 5 ? 7.18 -14.133 13.875 1 98.69 5 LYS B CA 1
ATOM 1702 C C . LYS B 1 5 ? 6.07 -13.398 13.133 1 98.69 5 LYS B C 1
ATOM 1704 O O . LYS B 1 5 ? 5.852 -12.211 13.352 1 98.69 5 LYS B O 1
ATOM 1709 N N . LEU B 1 6 ? 5.43 -14.109 12.188 1 98.75 6 LEU B N 1
ATOM 1710 C CA . LEU B 1 6 ? 4.34 -13.562 11.391 1 98.75 6 LEU B CA 1
ATOM 1711 C C . LEU B 1 6 ? 2.988 -14.031 11.922 1 98.75 6 LEU B C 1
ATOM 1713 O O . LEU B 1 6 ? 2.736 -15.234 12.023 1 98.75 6 LEU B O 1
ATOM 1717 N N . HIS B 1 7 ? 2.162 -13.086 12.32 1 98.81 7 HIS B N 1
ATOM 1718 C CA . HIS B 1 7 ? 0.833 -13.398 12.836 1 98.81 7 HIS B CA 1
ATOM 1719 C C . HIS B 1 7 ? -0.24 -13.141 11.781 1 98.81 7 HIS B C 1
ATOM 1721 O O . HIS B 1 7 ? -0.353 -12.023 11.266 1 98.81 7 HIS B O 1
ATOM 1727 N N . TYR B 1 8 ? -0.975 -14.133 11.508 1 98.12 8 TYR B N 1
ATOM 1728 C CA . TYR B 1 8 ? -2.096 -13.992 10.578 1 98.12 8 TYR B CA 1
ATOM 1729 C C . TYR B 1 8 ? -3.107 -15.117 10.773 1 98.12 8 TYR B C 1
ATOM 1731 O O . TYR B 1 8 ? -2.922 -15.984 11.625 1 98.12 8 TYR B O 1
ATOM 1739 N N . PHE B 1 9 ? -4.289 -14.977 10.133 1 97 9 PHE B N 1
ATOM 1740 C CA . PHE B 1 9 ? -5.273 -16.062 10.109 1 97 9 PHE B CA 1
ATOM 1741 C C . PHE B 1 9 ? -4.746 -17.266 9.344 1 97 9 PHE B C 1
ATOM 1743 O O . PHE B 1 9 ? -3.799 -17.141 8.562 1 97 9 PHE B O 1
ATOM 1750 N N . PRO B 1 10 ? -5.328 -18.391 9.578 1 95 10 PRO B N 1
ATOM 1751 C CA . PRO B 1 10 ? -4.918 -19.562 8.781 1 95 10 PRO B CA 1
ATOM 1752 C C . PRO B 1 10 ? -5.5 -19.531 7.371 1 95 10 PRO B C 1
ATOM 1754 O O . PRO B 1 10 ? -6.195 -20.469 6.973 1 95 10 PRO B O 1
ATOM 1757 N N . VAL B 1 11 ? -5.195 -18.5 6.602 1 95.31 11 VAL B N 1
ATOM 1758 C CA . VAL B 1 11 ? -5.559 -18.297 5.207 1 95.31 11 VAL B CA 1
ATOM 1759 C C . VAL B 1 11 ? -4.375 -17.703 4.449 1 95.31 11 VAL B C 1
ATOM 1761 O O . VAL B 1 11 ? -3.416 -17.219 5.059 1 95.31 11 VAL B O 1
ATOM 1764 N N . ARG B 1 12 ? -4.301 -17.766 3.148 1 95.38 12 ARG B N 1
ATOM 1765 C CA . ARG B 1 12 ? -3.221 -17.188 2.346 1 95.38 12 ARG B CA 1
ATOM 1766 C C . ARG B 1 12 ? -3.285 -15.672 2.34 1 95.38 12 ARG B C 1
ATOM 1768 O O . ARG B 1 12 ? -2.406 -15 2.893 1 95.38 12 ARG B O 1
ATOM 1775 N N . CYS B 1 13 ? -4.402 -15.125 1.736 1 95.25 13 CYS B N 1
ATOM 1776 C CA . CYS B 1 13 ? -4.777 -13.719 1.608 1 95.25 13 CYS B CA 1
ATOM 1777 C C . CYS B 1 13 ? -3.564 -12.812 1.771 1 95.25 13 CYS B C 1
ATOM 1779 O O . CYS B 1 13 ? -2.574 -12.961 1.055 1 95.25 13 CYS B O 1
ATOM 1781 N N . ARG B 1 14 ? -3.479 -11.859 2.645 1 96.94 14 ARG B N 1
ATOM 1782 C CA . ARG B 1 14 ? -2.533 -10.75 2.701 1 96.94 14 ARG B CA 1
ATOM 1783 C C . ARG B 1 14 ? -1.179 -11.211 3.229 1 96.94 14 ARG B C 1
ATOM 1785 O O . ARG B 1 14 ? -0.171 -10.523 3.051 1 96.94 14 ARG B O 1
ATOM 1792 N N . ALA B 1 15 ? -1.08 -12.383 3.836 1 97.62 15 ALA B N 1
ATOM 1793 C CA . ALA B 1 15 ? 0.181 -12.805 4.441 1 97.62 15 ALA B CA 1
ATOM 1794 C C . ALA B 1 15 ? 0.931 -13.773 3.523 1 97.62 15 ALA B C 1
ATOM 1796 O O . ALA B 1 15 ? 2.104 -14.078 3.76 1 97.62 15 ALA B O 1
ATOM 1797 N N . GLU B 1 16 ? 0.279 -14.234 2.488 1 97.56 16 GLU B N 1
ATOM 1798 C CA . GLU B 1 16 ? 0.835 -15.344 1.726 1 97.56 16 GLU B CA 1
ATOM 1799 C C . GLU B 1 16 ? 2.092 -14.922 0.969 1 97.56 16 GLU B C 1
ATOM 1801 O O . GLU B 1 16 ? 3.055 -15.688 0.878 1 97.56 16 GLU B O 1
ATOM 1806 N N . VAL B 1 17 ? 2.043 -13.773 0.355 1 98.44 17 VAL B N 1
ATOM 1807 C CA . VAL B 1 17 ? 3.211 -13.32 -0.393 1 98.44 17 VAL B CA 1
ATOM 1808 C C . VAL B 1 17 ? 4.422 -13.242 0.534 1 98.44 17 VAL B C 1
ATOM 1810 O O . VAL B 1 17 ? 5.531 -13.617 0.15 1 98.44 17 VAL B O 1
ATOM 1813 N N . THR B 1 18 ? 4.227 -12.734 1.734 1 98.75 18 THR B N 1
ATOM 1814 C CA . THR B 1 18 ? 5.293 -12.688 2.73 1 98.75 18 THR B CA 1
ATOM 1815 C C . THR B 1 18 ? 5.805 -14.094 3.037 1 98.75 18 THR B C 1
ATOM 1817 O O . THR B 1 18 ? 7.016 -14.32 3.08 1 98.75 18 THR B O 1
ATOM 1820 N N . ARG B 1 19 ? 4.91 -15.047 3.225 1 98.12 19 ARG B N 1
ATOM 1821 C CA . ARG B 1 19 ? 5.289 -16.438 3.479 1 98.12 19 ARG B CA 1
ATOM 1822 C C . ARG B 1 19 ? 6.133 -16.984 2.336 1 98.12 19 ARG B C 1
ATOM 1824 O O . ARG B 1 19 ? 7.156 -17.625 2.568 1 98.12 19 ARG B O 1
ATOM 1831 N N . LEU B 1 20 ? 5.664 -16.734 1.134 1 98.5 20 LEU B N 1
ATOM 1832 C CA . LEU B 1 20 ? 6.371 -17.234 -0.043 1 98.5 20 LEU B CA 1
ATOM 1833 C C . LEU B 1 20 ? 7.797 -16.703 -0.082 1 98.5 20 LEU B C 1
ATOM 1835 O O . LEU B 1 20 ? 8.742 -17.453 -0.313 1 98.5 20 LEU B O 1
ATOM 1839 N N . VAL B 1 21 ? 7.969 -15.406 0.148 1 98.88 21 VAL B N 1
ATOM 1840 C CA . VAL B 1 21 ? 9.281 -14.773 0.093 1 98.88 21 VAL B CA 1
ATOM 1841 C C . VAL B 1 21 ? 10.18 -15.344 1.193 1 98.88 21 VAL B C 1
ATOM 1843 O O . VAL B 1 21 ? 11.352 -15.633 0.959 1 98.88 21 VAL B O 1
ATOM 1846 N N . LEU B 1 22 ? 9.648 -15.508 2.387 1 98.69 22 LEU B N 1
ATOM 1847 C CA . LEU B 1 22 ? 10.438 -16.016 3.508 1 98.69 22 LEU B CA 1
ATOM 1848 C C . LEU B 1 22 ? 10.883 -17.438 3.256 1 98.69 22 LEU B C 1
ATOM 1850 O O . LEU B 1 22 ? 12.031 -17.797 3.553 1 98.69 22 LEU B O 1
ATOM 1854 N N . HIS B 1 23 ? 10.008 -18.266 2.742 1 98.44 23 HIS B N 1
ATOM 1855 C CA . HIS B 1 23 ? 10.383 -19.625 2.402 1 98.44 23 HIS B CA 1
ATOM 1856 C C . HIS B 1 23 ? 11.422 -19.656 1.292 1 98.44 23 HIS B C 1
ATOM 1858 O O . HIS B 1 23 ? 12.414 -20.391 1.384 1 98.44 23 HIS B O 1
ATOM 1864 N N . TYR B 1 24 ? 11.195 -18.875 0.273 1 98.62 24 TYR B N 1
ATOM 1865 C CA . TYR B 1 24 ? 12.141 -18.797 -0.837 1 98.62 24 TYR B CA 1
ATOM 1866 C C . TYR B 1 24 ? 13.531 -18.406 -0.348 1 98.62 24 TYR B C 1
ATOM 1868 O O . TYR B 1 24 ? 14.531 -18.984 -0.785 1 98.62 24 TYR B O 1
ATOM 1876 N N . ALA B 1 25 ? 13.555 -17.438 0.513 1 98.19 25 ALA B N 1
ATOM 1877 C CA . ALA B 1 25 ? 14.82 -16.891 1.017 1 98.19 25 ALA B CA 1
ATOM 1878 C C . ALA B 1 25 ? 15.406 -17.797 2.094 1 98.19 25 ALA B C 1
ATOM 1880 O O . ALA B 1 25 ? 16.484 -17.531 2.623 1 98.19 25 ALA B O 1
ATOM 1881 N N . LYS B 1 26 ? 14.711 -18.844 2.502 1 97.56 26 LYS B N 1
ATOM 1882 C CA . LYS B 1 26 ? 15.125 -19.75 3.566 1 97.56 26 LYS B CA 1
ATOM 1883 C C . LYS B 1 26 ? 15.367 -19 4.871 1 97.56 26 LYS B C 1
ATOM 1885 O O . LYS B 1 26 ? 16.312 -19.297 5.602 1 97.56 26 LYS B O 1
ATOM 1890 N N . ARG B 1 27 ? 14.609 -18.031 4.996 1 97.69 27 ARG B N 1
ATOM 1891 C CA . ARG B 1 27 ? 14.633 -17.281 6.25 1 97.69 27 ARG B CA 1
ATOM 1892 C C . ARG B 1 27 ? 13.75 -17.953 7.301 1 97.69 27 ARG B C 1
ATOM 1894 O O . ARG B 1 27 ? 12.531 -18.062 7.121 1 97.69 27 ARG B O 1
ATOM 1901 N N . ASP B 1 28 ? 14.375 -18.312 8.438 1 96.94 28 ASP B N 1
ATOM 1902 C CA . ASP B 1 28 ? 13.594 -18.906 9.516 1 96.94 28 ASP B CA 1
ATOM 1903 C C . ASP B 1 28 ? 12.586 -17.906 10.086 1 96.94 28 ASP B C 1
ATOM 1905 O O . ASP B 1 28 ? 12.898 -16.734 10.273 1 96.94 28 ASP B O 1
ATOM 1909 N N . PHE B 1 29 ? 11.406 -18.453 10.281 1 98.25 29 PHE B N 1
ATOM 1910 C CA . PHE B 1 29 ? 10.375 -17.641 10.922 1 98.25 29 PHE B CA 1
ATOM 1911 C C . PHE B 1 29 ? 9.289 -18.516 11.531 1 98.25 29 PHE B C 1
ATOM 1913 O O . PHE B 1 29 ? 9.164 -19.688 11.18 1 98.25 29 PHE B O 1
ATOM 1920 N N . VAL B 1 30 ? 8.555 -17.922 12.469 1 98.31 30 VAL B N 1
ATOM 1921 C CA . VAL B 1 30 ? 7.383 -18.578 13.047 1 98.31 30 VAL B CA 1
ATOM 1922 C C . VAL B 1 30 ? 6.121 -18.062 12.359 1 98.31 30 VAL B C 1
ATOM 1924 O O . VAL B 1 30 ? 5.871 -16.844 12.328 1 98.31 30 VAL B O 1
ATOM 1927 N N . ASP B 1 31 ? 5.41 -18.953 11.781 1 97.44 31 ASP B N 1
ATOM 1928 C CA . ASP B 1 31 ? 4.105 -18.625 11.203 1 97.44 31 ASP B CA 1
ATOM 1929 C C . ASP B 1 31 ? 2.984 -18.875 12.211 1 97.44 31 ASP B C 1
ATOM 1931 O O . ASP B 1 31 ? 2.475 -20 12.32 1 97.44 31 ASP B O 1
ATOM 1935 N N . HIS B 1 32 ? 2.564 -17.828 12.867 1 98.31 32 HIS B N 1
ATOM 1936 C CA . HIS B 1 32 ? 1.564 -17.969 13.914 1 98.31 32 HIS B CA 1
ATOM 1937 C C . HIS B 1 32 ? 0.157 -17.766 13.367 1 98.31 32 HIS B C 1
ATOM 1939 O O . HIS B 1 32 ? -0.168 -16.688 12.859 1 98.31 32 HIS B O 1
ATOM 1945 N N . HIS B 1 33 ? -0.632 -18.75 13.516 1 97.06 33 HIS B N 1
ATOM 1946 C CA . HIS B 1 33 ? -2.002 -18.703 13.016 1 97.06 33 HIS B CA 1
ATOM 1947 C C . HIS B 1 33 ? -2.982 -18.344 14.125 1 97.06 33 HIS B C 1
ATOM 1949 O O . HIS B 1 33 ? -3.107 -19.078 15.117 1 97.06 33 HIS B O 1
ATOM 1955 N N . VAL B 1 34 ? -3.594 -17.188 13.953 1 97.94 34 VAL B N 1
ATOM 1956 C CA . VAL B 1 34 ? -4.676 -16.766 14.836 1 97.94 34 VAL B CA 1
ATOM 1957 C C . VAL B 1 34 ? -6.016 -17.266 14.289 1 97.94 34 VAL B C 1
ATOM 1959 O O . VAL B 1 34 ? -6.453 -16.828 13.219 1 97.94 34 VAL B O 1
ATOM 1962 N N . THR B 1 35 ? -6.66 -18.109 15.016 1 96.69 35 THR B N 1
ATOM 1963 C CA . THR B 1 35 ? -7.934 -18.609 14.516 1 96.69 35 THR B CA 1
ATOM 1964 C C . THR B 1 35 ? -9.008 -17.531 14.562 1 96.69 35 THR B C 1
ATOM 1966 O O . THR B 1 35 ? -8.898 -16.578 15.344 1 96.69 35 THR B O 1
ATOM 1969 N N . PHE B 1 36 ? -10 -17.688 13.758 1 94.19 36 PHE B N 1
ATOM 1970 C CA . PHE B 1 36 ? -11.094 -16.719 13.734 1 94.19 36 PHE B CA 1
ATOM 1971 C C . PHE B 1 36 ? -11.805 -16.656 15.078 1 94.19 36 PHE B C 1
ATOM 1973 O O . PHE B 1 36 ? -12.25 -15.602 15.516 1 94.19 36 PHE B O 1
ATOM 1980 N N . SER B 1 37 ? -11.953 -17.797 15.656 1 97.19 37 SER B N 1
ATOM 1981 C CA . SER B 1 37 ? -12.602 -17.875 16.969 1 97.19 37 SER B CA 1
ATOM 1982 C C . SER B 1 37 ? -11.789 -17.125 18.016 1 97.19 37 SER B C 1
ATOM 1984 O O . SER B 1 37 ? -12.359 -16.562 18.953 1 97.19 37 SER B O 1
ATOM 1986 N N . ASP B 1 38 ? -10.469 -17 17.891 1 98 38 ASP B N 1
ATOM 1987 C CA . ASP B 1 38 ? -9.586 -16.359 18.859 1 98 38 ASP B CA 1
ATOM 1988 C C . ASP B 1 38 ? -9.43 -14.875 18.578 1 98 38 ASP B C 1
ATOM 1990 O O . ASP B 1 38 ? -8.945 -14.117 19.422 1 98 38 ASP B O 1
ATOM 1994 N N . TRP B 1 39 ? -9.867 -14.5 17.453 1 97.5 39 TRP B N 1
ATOM 1995 C CA . TRP B 1 39 ? -9.586 -13.156 16.953 1 97.5 39 TRP B CA 1
ATOM 1996 C C . TRP B 1 39 ? -10.117 -12.094 17.906 1 97.5 39 TRP B C 1
ATOM 1998 O O . TRP B 1 39 ? -9.398 -11.164 18.281 1 97.5 39 TRP B O 1
ATOM 2008 N N . PRO B 1 40 ? -11.359 -12.188 18.391 1 97.56 40 PRO B N 1
ATOM 2009 C CA . PRO B 1 40 ? -11.867 -11.133 19.266 1 97.56 40 PRO B CA 1
ATOM 2010 C C . PRO B 1 40 ? -10.992 -10.906 20.5 1 97.56 40 PRO B C 1
ATOM 2012 O O . PRO B 1 40 ? -10.766 -9.766 20.906 1 97.56 40 PRO B O 1
ATOM 2015 N N . ALA B 1 41 ? -10.414 -11.922 21.047 1 98.06 41 ALA B N 1
ATOM 2016 C CA . ALA B 1 41 ? -9.555 -11.812 22.219 1 98.06 41 ALA B CA 1
ATOM 2017 C C . ALA B 1 41 ? -8.148 -11.359 21.844 1 98.06 41 ALA B C 1
ATOM 2019 O O . ALA B 1 41 ? -7.473 -10.695 22.625 1 98.06 41 ALA B O 1
ATOM 2020 N N . PHE B 1 42 ? -7.762 -11.703 20.656 1 98.19 42 PHE B N 1
ATOM 2021 C CA . PHE B 1 42 ? -6.41 -11.43 20.188 1 98.19 42 PHE B CA 1
ATOM 2022 C C . PHE B 1 42 ? -6.289 -9.992 19.688 1 98.19 42 PHE B C 1
ATOM 2024 O O . PHE B 1 42 ? -5.242 -9.359 19.844 1 98.19 42 PHE B O 1
ATOM 2031 N N . LYS B 1 43 ? -7.316 -9.445 19.172 1 96.94 43 LYS B N 1
ATOM 2032 C CA . LYS B 1 43 ? -7.348 -8.188 18.422 1 96.94 43 LYS B CA 1
ATOM 2033 C C . LYS B 1 43 ? -6.84 -7.031 19.266 1 96.94 43 LYS B C 1
ATOM 2035 O O . LYS B 1 43 ? -6.02 -6.23 18.812 1 96.94 43 LYS B O 1
ATOM 2040 N N . PRO B 1 44 ? -7.191 -6.875 20.531 1 95.5 44 PRO B N 1
ATOM 2041 C CA . PRO B 1 44 ? -6.742 -5.73 21.328 1 95.5 44 PRO B CA 1
ATOM 2042 C C . PRO B 1 44 ? -5.23 -5.715 21.531 1 95.5 44 PRO B C 1
ATOM 2044 O O . PRO B 1 44 ? -4.648 -4.66 21.812 1 95.5 44 PRO B O 1
ATOM 2047 N N . GLY B 1 45 ? -4.562 -6.84 21.344 1 94.75 45 GLY B N 1
ATOM 2048 C CA . GLY B 1 45 ? -3.127 -6.938 21.562 1 94.75 45 GLY B CA 1
ATOM 2049 C C . GLY B 1 45 ? -2.324 -6.688 20.297 1 94.75 45 GLY B C 1
ATOM 2050 O O . GLY B 1 45 ? -1.093 -6.641 20.344 1 94.75 45 GLY B O 1
ATOM 2051 N N . THR B 1 46 ? -3.035 -6.465 19.188 1 96 46 THR B N 1
ATOM 2052 C CA . THR B 1 46 ? -2.34 -6.238 17.922 1 96 46 THR B CA 1
ATOM 2053 C C . THR B 1 46 ? -1.908 -4.777 17.797 1 96 46 THR B C 1
ATOM 2055 O O . THR B 1 46 ? -2.502 -3.895 18.422 1 96 46 THR B O 1
ATOM 2058 N N . PRO B 1 47 ? -0.891 -4.504 17.016 1 92.62 47 PRO B N 1
ATOM 2059 C CA . PRO B 1 47 ? -0.386 -3.131 16.922 1 92.62 47 PRO B CA 1
ATOM 2060 C C . PRO B 1 47 ? -1.418 -2.164 16.344 1 92.62 47 PRO B C 1
ATOM 2062 O O . PRO B 1 47 ? -1.521 -1.022 16.812 1 92.62 47 PRO B O 1
ATOM 2065 N N . PHE B 1 48 ? -2.152 -2.545 15.367 1 92 48 PHE B N 1
ATOM 2066 C CA . PHE B 1 48 ? -3.049 -1.615 14.695 1 92 48 PHE B CA 1
ATOM 2067 C C . PHE B 1 48 ? -4.469 -2.17 14.648 1 92 48 PHE B C 1
ATOM 2069 O O . PHE B 1 48 ? -5.293 -1.714 13.852 1 92 48 PHE B O 1
ATOM 2076 N N . GLY B 1 49 ? -4.699 -3.213 15.453 1 93.25 49 GLY B N 1
ATOM 2077 C CA . GLY B 1 49 ? -6.027 -3.803 15.477 1 93.25 49 GLY B CA 1
ATOM 2078 C C . GLY B 1 49 ? -6.324 -4.652 14.25 1 93.25 49 GLY B C 1
ATOM 2079 O O . GLY B 1 49 ? -7.488 -4.863 13.906 1 93.25 49 GLY B O 1
ATOM 2080 N N . SER B 1 50 ? -5.273 -5.016 13.578 1 95.12 50 SER B N 1
ATOM 2081 C CA . SER B 1 50 ? -5.453 -5.77 12.344 1 95.12 50 SER B CA 1
ATOM 2082 C C . SER B 1 50 ? -4.344 -6.801 12.156 1 95.12 50 SER B C 1
ATOM 2084 O O . SER B 1 50 ? -3.336 -6.77 12.867 1 95.12 50 SER B O 1
ATOM 2086 N N . LEU B 1 51 ? -4.555 -7.738 11.344 1 97.44 51 LEU B N 1
ATOM 2087 C CA . LEU B 1 51 ? -3.59 -8.727 10.867 1 97.44 51 LEU B CA 1
ATOM 2088 C C . LEU B 1 51 ? -3.395 -8.602 9.359 1 97.44 51 LEU B C 1
ATOM 2090 O O . LEU B 1 51 ? -4.297 -8.156 8.648 1 97.44 51 LEU B O 1
ATOM 2094 N N . PRO B 1 52 ? -2.188 -8.906 8.859 1 98.12 52 PRO B N 1
ATOM 2095 C CA . PRO B 1 52 ? -1.037 -9.492 9.547 1 98.12 52 PRO B CA 1
ATOM 2096 C C . PRO B 1 52 ? -0.184 -8.445 10.266 1 98.12 52 PRO B C 1
ATOM 2098 O O . PRO B 1 52 ? -0.221 -7.266 9.906 1 98.12 52 PRO B O 1
ATOM 2101 N N . TYR B 1 53 ? 0.518 -8.859 11.297 1 98.5 53 TYR B N 1
ATOM 2102 C CA . TYR B 1 53 ? 1.671 -8.109 11.789 1 98.5 53 TYR B CA 1
ATOM 2103 C C . TYR B 1 53 ? 2.859 -9.039 12.016 1 98.5 53 TYR B C 1
ATOM 2105 O O . TYR B 1 53 ? 2.707 -10.258 12.039 1 98.5 53 TYR B O 1
ATOM 2113 N N . MET B 1 54 ? 4.008 -8.453 12.055 1 98.75 54 MET B N 1
ATOM 2114 C CA . MET B 1 54 ? 5.273 -9.172 12.164 1 98.75 54 MET B CA 1
ATOM 2115 C C . MET B 1 54 ? 6.059 -8.711 13.391 1 98.75 54 MET B C 1
ATOM 2117 O O . MET B 1 54 ? 6.188 -7.512 13.633 1 98.75 54 MET B O 1
ATOM 2121 N N . GLU B 1 55 ? 6.422 -9.641 14.203 1 98.31 55 GLU B N 1
ATOM 2122 C CA . GLU B 1 55 ? 7.457 -9.367 15.195 1 98.31 55 GLU B CA 1
ATOM 2123 C C . GLU B 1 55 ? 8.852 -9.539 14.602 1 98.31 55 GLU B C 1
ATOM 2125 O O . GLU B 1 55 ? 9.125 -10.516 13.906 1 98.31 55 GLU B O 1
ATOM 2130 N N . LEU B 1 56 ? 9.656 -8.625 14.766 1 97.81 56 LEU B N 1
ATOM 2131 C CA . LEU B 1 56 ? 11.07 -8.641 14.414 1 97.81 56 LEU B CA 1
ATOM 2132 C C . LEU B 1 56 ? 11.938 -8.336 15.633 1 97.81 56 LEU B C 1
ATOM 2134 O O . LEU B 1 56 ? 12.188 -7.168 15.938 1 97.81 56 LEU B O 1
ATOM 2138 N N . GLY B 1 57 ? 12.461 -9.367 16.25 1 95.38 57 GLY B N 1
ATOM 2139 C CA . GLY B 1 57 ? 13.023 -9.172 17.562 1 95.38 57 GLY B CA 1
ATOM 2140 C C . GLY B 1 57 ? 12.023 -8.641 18.578 1 95.38 57 GLY B C 1
ATOM 2141 O O . GLY B 1 57 ? 10.977 -9.25 18.797 1 95.38 57 GLY B O 1
ATOM 2142 N N . ASP B 1 58 ? 12.297 -7.512 19.109 1 92.19 58 ASP B N 1
ATOM 2143 C CA . ASP B 1 58 ? 11.43 -6.934 20.125 1 92.19 58 ASP B CA 1
ATOM 2144 C C . ASP B 1 58 ? 10.508 -5.867 19.531 1 92.19 58 ASP B C 1
ATOM 2146 O O . ASP B 1 58 ? 9.695 -5.281 20.25 1 92.19 58 ASP B O 1
ATOM 2150 N N . GLU B 1 59 ? 10.57 -5.727 18.25 1 94.62 59 GLU B N 1
ATOM 2151 C CA . GLU B 1 59 ? 9.742 -4.719 17.594 1 94.62 59 GLU B CA 1
ATOM 2152 C C . GLU B 1 59 ? 8.594 -5.363 16.828 1 94.62 59 GLU B C 1
ATOM 2154 O O . GLU B 1 59 ? 8.68 -6.531 16.438 1 94.62 59 GLU B O 1
ATOM 2159 N N . VAL B 1 60 ? 7.535 -4.613 16.641 1 96.75 60 VAL B N 1
ATOM 2160 C CA . VAL B 1 60 ? 6.344 -5.109 15.961 1 96.75 60 VAL B CA 1
ATOM 2161 C C . VAL B 1 60 ? 5.98 -4.18 14.805 1 96.75 60 VAL B C 1
ATOM 2163 O O . VAL B 1 60 ? 6.07 -2.957 14.938 1 96.75 60 VAL B O 1
ATOM 2166 N N . PHE B 1 61 ? 5.648 -4.797 13.711 1 97.5 61 PHE B N 1
ATOM 2167 C CA . PHE B 1 61 ? 5.27 -4.039 12.523 1 97.5 61 PHE B CA 1
ATOM 2168 C C . PHE B 1 61 ? 3.994 -4.598 11.914 1 97.5 61 PHE B C 1
ATOM 2170 O O . PHE B 1 61 ? 3.801 -5.812 11.867 1 97.5 61 PHE B O 1
ATOM 2177 N N . GLY B 1 62 ? 3.174 -3.711 11.508 1 96.06 62 GLY B N 1
ATOM 2178 C CA . GLY B 1 62 ? 1.955 -4.113 10.82 1 96.06 62 GLY B CA 1
ATOM 2179 C C . GLY B 1 62 ? 1.987 -3.836 9.328 1 96.06 62 GLY B C 1
ATOM 2180 O O . GLY B 1 62 ? 3.057 -3.617 8.758 1 96.06 62 GLY B O 1
ATOM 2181 N N . GLN B 1 63 ? 0.747 -3.945 8.773 1 94.56 63 GLN B N 1
ATOM 2182 C CA . GLN B 1 63 ? 0.469 -3.658 7.367 1 94.56 63 GLN B CA 1
ATOM 2183 C C . GLN B 1 63 ? 1.14 -4.68 6.453 1 94.56 63 GLN B C 1
ATOM 2185 O O . GLN B 1 63 ? 2.332 -4.566 6.16 1 94.56 63 GLN B O 1
ATOM 2190 N N . GLY B 1 64 ? 0.336 -5.582 5.898 1 97 64 GLY B N 1
ATOM 2191 C CA . GLY B 1 64 ? 0.776 -6.723 5.109 1 97 64 GLY B CA 1
ATOM 2192 C C . GLY B 1 64 ? 1.709 -6.34 3.979 1 97 64 GLY B C 1
ATOM 2193 O O . GLY B 1 64 ? 2.756 -6.961 3.791 1 97 64 GLY B O 1
ATOM 2194 N N . GLN B 1 65 ? 1.385 -5.262 3.238 1 97.81 65 GLN B N 1
ATOM 2195 C CA . GLN B 1 65 ? 2.203 -4.84 2.107 1 97.81 65 GLN B CA 1
ATOM 2196 C C . GLN B 1 65 ? 3.57 -4.348 2.57 1 97.81 65 GLN B C 1
ATOM 2198 O O . GLN B 1 65 ? 4.582 -4.602 1.916 1 97.81 65 GLN B O 1
ATOM 2203 N N . ALA B 1 66 ? 3.582 -3.592 3.672 1 98.5 66 ALA B N 1
ATOM 2204 C CA . ALA B 1 66 ? 4.836 -3.092 4.223 1 98.5 66 ALA B CA 1
ATOM 2205 C C . ALA B 1 66 ? 5.754 -4.238 4.637 1 98.5 66 ALA B C 1
ATOM 2207 O O . ALA B 1 66 ? 6.957 -4.215 4.367 1 98.5 66 ALA B O 1
ATOM 2208 N N . ILE B 1 67 ? 5.16 -5.234 5.277 1 98.75 67 ILE B N 1
ATOM 2209 C CA . ILE B 1 67 ? 5.91 -6.402 5.734 1 98.75 67 ILE B CA 1
ATOM 2210 C C . ILE B 1 67 ? 6.473 -7.152 4.531 1 98.75 67 ILE B C 1
ATOM 2212 O O . ILE B 1 67 ? 7.652 -7.52 4.516 1 98.75 67 ILE B O 1
ATOM 2216 N N . ALA B 1 68 ? 5.641 -7.355 3.508 1 98.81 68 ALA B N 1
ATOM 2217 C CA . ALA B 1 68 ? 6.07 -8.062 2.305 1 98.81 68 ALA B CA 1
ATOM 2218 C C . ALA B 1 68 ? 7.234 -7.336 1.628 1 98.81 68 ALA B C 1
ATOM 2220 O O . ALA B 1 68 ? 8.203 -7.965 1.202 1 98.81 68 ALA B O 1
ATOM 2221 N N . SER B 1 69 ? 7.137 -6.027 1.527 1 98.81 69 SER B N 1
ATOM 2222 C CA . SER B 1 69 ? 8.195 -5.23 0.925 1 98.81 69 SER B CA 1
ATOM 2223 C C . SER B 1 69 ? 9.492 -5.352 1.72 1 98.81 69 SER B C 1
ATOM 2225 O O . SER B 1 69 ? 10.578 -5.457 1.139 1 98.81 69 SER B O 1
ATOM 2227 N N . TYR B 1 70 ? 9.391 -5.332 3.01 1 98.81 70 TYR B N 1
ATOM 2228 C CA . TYR B 1 70 ? 10.57 -5.418 3.859 1 98.81 70 TYR B CA 1
ATOM 2229 C C . TYR B 1 70 ? 11.312 -6.734 3.641 1 98.81 70 TYR B C 1
ATOM 2231 O O . TYR B 1 70 ? 12.516 -6.742 3.396 1 98.81 70 TYR B O 1
ATOM 2239 N N . VAL B 1 71 ? 10.594 -7.867 3.699 1 98.81 71 VAL B N 1
ATOM 2240 C CA . VAL B 1 71 ? 11.273 -9.156 3.598 1 98.81 71 VAL B CA 1
ATOM 2241 C C . VAL B 1 71 ? 11.812 -9.344 2.182 1 98.81 71 VAL B C 1
ATOM 2243 O O . VAL B 1 71 ? 12.844 -9.984 1.984 1 98.81 71 VAL B O 1
ATOM 2246 N N . ALA B 1 72 ? 11.102 -8.781 1.219 1 98.88 72 ALA B N 1
ATOM 2247 C CA . ALA B 1 72 ? 11.594 -8.844 -0.156 1 98.88 72 ALA B CA 1
ATOM 2248 C C . ALA B 1 72 ? 12.914 -8.086 -0.303 1 98.88 72 ALA B C 1
ATOM 2250 O O . ALA B 1 72 ? 13.836 -8.562 -0.962 1 98.88 72 ALA B O 1
ATOM 2251 N N . ARG B 1 73 ? 12.961 -6.848 0.282 1 98.75 73 ARG B N 1
ATOM 2252 C CA . ARG B 1 73 ? 14.211 -6.094 0.234 1 98.75 73 ARG B CA 1
ATOM 2253 C C . ARG B 1 73 ? 15.336 -6.863 0.909 1 98.75 73 ARG B C 1
ATOM 2255 O O . ARG B 1 73 ? 16.453 -6.926 0.385 1 98.75 73 ARG B O 1
ATOM 2262 N N . GLU B 1 74 ? 15.062 -7.449 2.043 1 98.25 74 GLU B N 1
ATOM 2263 C CA . GLU B 1 74 ? 16.062 -8.211 2.773 1 98.25 74 GLU B CA 1
ATOM 2264 C C . GLU B 1 74 ? 16.562 -9.398 1.957 1 98.25 74 GLU B C 1
ATOM 2266 O O . GLU B 1 74 ? 17.703 -9.836 2.117 1 98.25 74 GLU B O 1
ATOM 2271 N N . ALA B 1 75 ? 15.773 -9.883 1.069 1 98.38 75 ALA B N 1
ATOM 2272 C CA . ALA B 1 75 ? 16.109 -11.055 0.267 1 98.38 75 ALA B CA 1
ATOM 2273 C C . ALA B 1 75 ? 16.609 -10.648 -1.114 1 98.38 75 ALA B C 1
ATOM 2275 O O . ALA B 1 75 ? 16.781 -11.5 -1.992 1 98.38 75 ALA B O 1
ATOM 2276 N N . ASP B 1 76 ? 16.781 -9.344 -1.369 1 98.12 76 ASP B N 1
ATOM 2277 C CA . ASP B 1 76 ? 17.234 -8.805 -2.65 1 98.12 76 ASP B CA 1
ATOM 2278 C C . ASP B 1 76 ? 16.25 -9.156 -3.766 1 98.12 76 ASP B C 1
ATOM 2280 O O . ASP B 1 76 ? 16.656 -9.602 -4.84 1 98.12 76 ASP B O 1
ATOM 2284 N N . LEU B 1 77 ? 15 -8.953 -3.492 1 98.75 77 LEU B N 1
ATOM 2285 C CA . LEU B 1 77 ? 13.922 -9.266 -4.426 1 98.75 77 LEU B CA 1
ATOM 2286 C C . LEU B 1 77 ? 13.102 -8.016 -4.73 1 98.75 77 LEU B C 1
ATOM 2288 O O . LEU B 1 77 ? 11.898 -8.117 -5.012 1 98.75 77 LEU B O 1
ATOM 2292 N N . TYR B 1 78 ? 13.695 -6.875 -4.613 1 98.62 78 TYR B N 1
ATOM 2293 C CA . TYR B 1 78 ? 12.898 -5.656 -4.707 1 98.62 78 TYR B CA 1
ATOM 2294 C C . TYR B 1 78 ? 13.359 -4.793 -5.875 1 98.62 78 TYR B C 1
ATOM 2296 O O . TYR B 1 78 ? 13.164 -3.576 -5.867 1 98.62 78 TYR B O 1
ATOM 2304 N N . GLY B 1 79 ? 13.898 -5.422 -6.918 1 97.5 79 GLY B N 1
ATOM 2305 C CA . GLY B 1 79 ? 14.375 -4.727 -8.109 1 97.5 79 GLY B CA 1
ATOM 2306 C C . GLY B 1 79 ? 15.727 -4.066 -7.914 1 97.5 79 GLY B C 1
ATOM 2307 O O . GLY B 1 79 ? 16.344 -4.191 -6.855 1 97.5 79 GLY B O 1
ATOM 2308 N N . SER B 1 80 ? 16.172 -3.363 -8.984 1 97.44 80 SER B N 1
ATOM 2309 C CA . SER B 1 80 ? 17.531 -2.834 -8.977 1 97.44 80 SER B CA 1
ATOM 2310 C C . SER B 1 80 ? 17.531 -1.31 -9.039 1 97.44 80 SER B C 1
ATOM 2312 O O . SER B 1 80 ? 18.594 -0.685 -9.086 1 97.44 80 SER B O 1
ATOM 2314 N N . SER B 1 81 ? 16.359 -0.689 -9.047 1 97.88 81 SER B N 1
ATOM 2315 C CA . SER B 1 81 ? 16.25 0.761 -9.1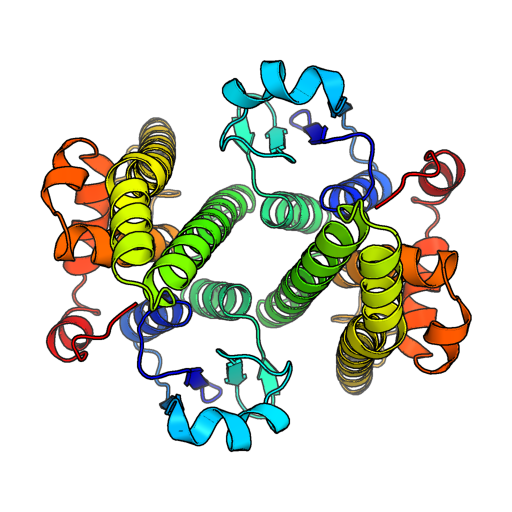64 1 97.88 81 SER B CA 1
ATOM 2316 C C . SER B 1 81 ? 14.961 1.271 -8.516 1 97.88 81 SER B C 1
ATOM 2318 O O . SER B 1 81 ? 14.062 0.486 -8.203 1 97.88 81 SER B O 1
ATOM 2320 N N . ASN B 1 82 ? 14.898 2.576 -8.297 1 98.06 82 ASN B N 1
ATOM 2321 C CA . ASN B 1 82 ? 13.672 3.186 -7.801 1 98.06 82 ASN B CA 1
ATOM 2322 C C . ASN B 1 82 ? 12.5 2.912 -8.734 1 98.06 82 ASN B C 1
ATOM 2324 O O . ASN B 1 82 ? 11.359 2.758 -8.281 1 98.06 82 ASN B O 1
ATOM 2328 N N . LEU B 1 83 ? 12.758 2.875 -10 1 97.62 83 LEU B N 1
ATOM 2329 C CA . LEU B 1 83 ? 11.703 2.604 -10.977 1 97.62 83 LEU B CA 1
ATOM 2330 C C . LEU B 1 83 ? 11.227 1.158 -10.875 1 97.62 83 LEU B C 1
ATOM 2332 O O . LEU B 1 83 ? 10.031 0.886 -10.984 1 97.62 83 LEU B O 1
ATOM 2336 N N . ASP B 1 84 ? 12.18 0.183 -10.695 1 98.31 84 ASP B N 1
ATOM 2337 C CA . ASP B 1 84 ? 11.781 -1.2 -10.461 1 98.31 84 ASP B CA 1
ATOM 2338 C C . ASP B 1 84 ? 10.875 -1.307 -9.234 1 98.31 84 ASP B C 1
ATOM 2340 O O . ASP B 1 84 ? 9.844 -1.976 -9.273 1 98.31 84 ASP B O 1
ATOM 2344 N N . ALA B 1 85 ? 11.289 -0.63 -8.18 1 98.69 85 ALA B N 1
ATOM 2345 C CA . ALA B 1 85 ? 10.516 -0.647 -6.945 1 98.69 85 ALA B CA 1
ATOM 2346 C C . ALA B 1 85 ? 9.117 -0.067 -7.168 1 98.69 85 ALA B C 1
ATOM 2348 O O . ALA B 1 85 ? 8.133 -0.598 -6.656 1 98.69 85 ALA B O 1
ATOM 2349 N N . LEU B 1 86 ? 9.031 1.005 -7.922 1 98.62 86 LEU B N 1
ATOM 2350 C CA . LEU B 1 86 ? 7.746 1.617 -8.258 1 98.62 86 LEU B CA 1
ATOM 2351 C C . LEU B 1 86 ? 6.832 0.619 -8.961 1 98.62 86 LEU B C 1
ATOM 2353 O O . LEU B 1 86 ? 5.652 0.511 -8.633 1 98.62 86 LEU B O 1
ATOM 2357 N N . LYS B 1 87 ? 7.367 -0.086 -9.914 1 98.31 87 LYS B N 1
ATOM 2358 C CA . LYS B 1 87 ? 6.59 -1.076 -10.648 1 98.31 87 LYS B CA 1
ATOM 2359 C C . LYS B 1 87 ? 6.121 -2.201 -9.734 1 98.31 87 LYS B C 1
ATOM 2361 O O . LYS B 1 87 ? 4.973 -2.646 -9.828 1 98.31 87 LYS B O 1
ATOM 2366 N N . ILE B 1 88 ? 6.969 -2.635 -8.844 1 98.81 88 ILE B N 1
ATOM 2367 C CA . ILE B 1 88 ? 6.625 -3.68 -7.887 1 98.81 88 ILE B CA 1
ATOM 2368 C C . ILE B 1 88 ? 5.512 -3.188 -6.965 1 98.81 88 ILE B C 1
ATOM 2370 O O . ILE B 1 88 ? 4.527 -3.895 -6.738 1 98.81 88 ILE B O 1
ATOM 2374 N N . GLU B 1 89 ? 5.625 -2.002 -6.512 1 98.62 89 GLU B N 1
ATOM 2375 C CA . GLU B 1 89 ? 4.664 -1.437 -5.57 1 98.62 89 GLU B CA 1
ATOM 2376 C C . GLU B 1 89 ? 3.318 -1.181 -6.246 1 98.62 89 GLU B C 1
ATOM 2378 O O . GLU B 1 89 ? 2.266 -1.348 -5.625 1 98.62 89 GLU B O 1
ATOM 2383 N N . GLN B 1 90 ? 3.373 -0.739 -7.461 1 98.12 90 GLN B N 1
ATOM 2384 C CA . GLN B 1 90 ? 2.141 -0.627 -8.234 1 98.12 90 GLN B CA 1
ATOM 2385 C C . GLN B 1 90 ? 1.4 -1.961 -8.289 1 98.12 90 GLN B C 1
ATOM 2387 O O . GLN B 1 90 ? 0.186 -2.012 -8.086 1 98.12 90 GLN B O 1
ATOM 2392 N N . LEU B 1 91 ? 2.113 -2.99 -8.547 1 98.31 91 LEU B N 1
ATOM 2393 C CA . LEU B 1 91 ? 1.517 -4.32 -8.617 1 98.31 91 LEU B CA 1
ATOM 2394 C C . LEU B 1 91 ? 0.987 -4.75 -7.254 1 98.31 91 LEU B C 1
ATOM 2396 O O . LEU B 1 91 ? -0.052 -5.406 -7.164 1 98.31 91 LEU B O 1
ATOM 2400 N N . GLN B 1 92 ? 1.731 -4.441 -6.164 1 97.94 92 GLN B N 1
ATOM 2401 C CA . GLN B 1 92 ? 1.272 -4.75 -4.816 1 97.94 92 GLN B CA 1
ATOM 2402 C C . GLN B 1 92 ? -0.087 -4.117 -4.539 1 97.94 92 GLN B C 1
ATOM 2404 O O . GLN B 1 92 ? -0.957 -4.742 -3.928 1 97.94 92 GLN B O 1
ATOM 2409 N N . GLN B 1 93 ? -0.197 -2.914 -4.953 1 97.25 93 GLN B N 1
ATOM 2410 C CA . GLN B 1 93 ? -1.462 -2.225 -4.719 1 97.25 93 GLN B CA 1
ATOM 2411 C C . GLN B 1 93 ? -2.574 -2.811 -5.586 1 97.25 93 GLN B C 1
ATOM 2413 O O . GLN B 1 93 ? -3.729 -2.879 -5.16 1 97.25 93 GLN B O 1
ATOM 2418 N N . LEU B 1 94 ? -2.275 -3.18 -6.812 1 97.12 94 LEU B N 1
ATOM 2419 C CA . LEU B 1 94 ? -3.252 -3.85 -7.664 1 97.12 94 LEU B CA 1
ATOM 2420 C C . LEU B 1 94 ? -3.711 -5.16 -7.039 1 97.12 94 LEU B C 1
ATOM 2422 O O . LEU B 1 94 ? -4.895 -5.5 -7.098 1 97.12 94 LEU B O 1
ATOM 2426 N N . ARG B 1 95 ? -2.787 -5.84 -6.461 1 97.56 95 ARG B N 1
ATOM 2427 C CA . ARG B 1 95 ? -3.117 -7.082 -5.773 1 97.56 95 ARG B CA 1
ATOM 2428 C C . ARG B 1 95 ? -4.039 -6.82 -4.586 1 97.56 95 ARG B C 1
ATOM 2430 O O . ARG B 1 95 ? -4.93 -7.625 -4.297 1 97.56 95 ARG B O 1
ATOM 2437 N N . GLU B 1 96 ? -3.758 -5.789 -3.861 1 96.62 96 GLU B N 1
ATOM 2438 C CA . GLU B 1 96 ? -4.633 -5.434 -2.748 1 96.62 96 GLU B CA 1
ATOM 2439 C C . GLU B 1 96 ? -6.051 -5.152 -3.229 1 96.62 96 GLU B C 1
ATOM 2441 O O . GLU B 1 96 ? -7.023 -5.539 -2.574 1 96.62 96 GLU B O 1
ATOM 2446 N N . ASP B 1 97 ? -6.18 -4.453 -4.367 1 95.75 97 ASP B N 1
ATOM 2447 C CA . ASP B 1 97 ? -7.496 -4.223 -4.949 1 95.75 97 ASP B CA 1
ATOM 2448 C C . ASP B 1 97 ? -8.203 -5.547 -5.242 1 95.75 97 ASP B C 1
ATOM 2450 O O . ASP B 1 97 ? -9.406 -5.672 -5.023 1 95.75 97 ASP B O 1
ATOM 2454 N N . LEU B 1 98 ? -7.488 -6.484 -5.727 1 97.19 98 LEU B N 1
ATOM 2455 C CA . LEU B 1 98 ? -8.039 -7.805 -6.012 1 97.19 98 LEU B CA 1
ATOM 2456 C C . LEU B 1 98 ? -8.492 -8.492 -4.727 1 97.19 98 LEU B C 1
ATOM 2458 O O . LEU B 1 98 ? -9.586 -9.07 -4.68 1 97.19 98 LEU B O 1
ATOM 2462 N N . ILE B 1 99 ? -7.672 -8.445 -3.668 1 96.5 99 ILE B N 1
ATOM 2463 C CA . ILE B 1 99 ? -7.961 -9.109 -2.402 1 96.5 99 ILE B CA 1
ATOM 2464 C C . ILE B 1 99 ? -9.25 -8.547 -1.809 1 96.5 99 ILE B C 1
ATOM 2466 O O . ILE B 1 99 ? -10.086 -9.297 -1.297 1 96.5 99 ILE B O 1
ATOM 2470 N N . VAL B 1 100 ? -9.398 -7.242 -1.906 1 95.5 100 VAL B N 1
ATOM 2471 C CA . VAL B 1 100 ? -10.594 -6.609 -1.366 1 95.5 100 VAL B CA 1
ATOM 2472 C C . VAL B 1 100 ? -11.836 -7.191 -2.039 1 95.5 100 VAL B C 1
ATOM 2474 O O . VAL B 1 100 ? -12.82 -7.52 -1.368 1 95.5 100 VAL B O 1
ATOM 2477 N N . GLU B 1 101 ? -11.797 -7.32 -3.344 1 96.19 101 GLU B N 1
ATOM 2478 C CA . GLU B 1 101 ? -12.922 -7.887 -4.086 1 96.19 101 GLU B CA 1
ATOM 2479 C C . GLU B 1 101 ? -13.148 -9.352 -3.711 1 96.19 101 GLU B C 1
ATOM 2481 O O . GLU B 1 101 ? -14.289 -9.789 -3.582 1 96.19 101 GLU B O 1
ATOM 2486 N N . GLU B 1 102 ? -12.094 -10.07 -3.543 1 95.5 102 GLU B N 1
ATOM 2487 C CA . GLU B 1 102 ? -12.195 -11.477 -3.189 1 95.5 102 GLU B CA 1
ATOM 2488 C C . GLU B 1 102 ? -12.789 -11.656 -1.798 1 95.5 102 GLU B C 1
ATOM 2490 O O . GLU B 1 102 ? -13.664 -12.508 -1.597 1 95.5 102 GLU B O 1
ATOM 2495 N N . VAL B 1 103 ? -12.32 -10.883 -0.847 1 94 103 VAL B N 1
ATOM 2496 C CA . VAL B 1 103 ? -12.812 -10.953 0.524 1 94 103 VAL B CA 1
ATOM 2497 C C . VAL B 1 103 ? -14.289 -10.555 0.564 1 94 103 VAL B C 1
ATOM 2499 O O . VAL B 1 103 ? -15.086 -11.188 1.261 1 94 103 VAL B O 1
ATOM 2502 N N . ASN B 1 104 ? -14.648 -9.477 -0.218 1 93.94 104 ASN B N 1
ATOM 2503 C CA . ASN B 1 104 ? -16.047 -9.062 -0.305 1 93.94 104 ASN B CA 1
ATOM 2504 C C . ASN B 1 104 ? -16.922 -10.188 -0.849 1 93.94 104 ASN B C 1
ATOM 2506 O O . ASN B 1 104 ? -18.078 -10.344 -0.428 1 93.94 104 ASN B O 1
ATOM 2510 N N . THR B 1 105 ? -16.453 -10.922 -1.762 1 93.25 105 THR B N 1
ATOM 2511 C CA . THR B 1 105 ? -17.188 -12.031 -2.361 1 93.25 105 THR B CA 1
ATOM 2512 C C . THR B 1 105 ? -17.344 -13.18 -1.369 1 93.25 105 THR B C 1
ATOM 2514 O O . THR B 1 105 ? -18.438 -13.711 -1.181 1 93.25 105 THR B O 1
ATOM 2517 N N . TRP B 1 106 ? -16.297 -13.477 -0.692 1 89.56 106 TRP B N 1
ATOM 2518 C CA . TRP B 1 106 ? -16.266 -14.594 0.244 1 89.56 106 TRP B CA 1
ATOM 2519 C C . TRP B 1 106 ? -17.141 -14.312 1.462 1 89.56 106 TRP B C 1
ATOM 2521 O O . TRP B 1 106 ? -17.656 -15.234 2.086 1 89.56 106 TRP B O 1
ATOM 2531 N N . SER B 1 107 ? -17.266 -13.086 1.807 1 90.31 107 SER B N 1
ATOM 2532 C CA . SER B 1 107 ? -17.984 -12.703 3.023 1 90.31 107 SER B CA 1
ATOM 2533 C C . SER B 1 107 ? -19.484 -12.734 2.818 1 90.31 107 SER B C 1
ATOM 2535 O O . SER B 1 107 ? -20.25 -12.609 3.777 1 90.31 107 SER B O 1
ATOM 2537 N N . GLN B 1 108 ? -19.859 -12.922 1.524 1 92.25 108 GLN B N 1
ATOM 2538 C CA . GLN B 1 108 ? -21.297 -12.977 1.262 1 92.25 108 GLN B CA 1
ATOM 2539 C C . GLN B 1 108 ? -21.922 -14.242 1.839 1 92.25 108 GLN B C 1
ATOM 2541 O O . GLN B 1 108 ? -21.406 -15.344 1.63 1 92.25 108 GLN B O 1
ATOM 2546 N N . THR B 1 109 ? -23.078 -14.062 2.574 1 92.44 109 THR B N 1
ATOM 2547 C CA . THR B 1 109 ? -23.734 -15.203 3.188 1 92.44 109 THR B CA 1
ATOM 2548 C C . THR B 1 109 ? -25.016 -15.562 2.422 1 92.44 109 THR B C 1
ATOM 2550 O O . THR B 1 109 ? -25.484 -16.703 2.492 1 92.44 109 THR B O 1
ATOM 2553 N N . ASP B 1 110 ? -25.469 -14.625 1.717 1 95.06 110 ASP B N 1
ATOM 2554 C CA . ASP B 1 110 ? -26.641 -14.852 0.869 1 95.06 110 ASP B CA 1
ATOM 2555 C C . ASP B 1 110 ? -26.234 -15.523 -0.444 1 95.06 110 ASP B C 1
ATOM 2557 O O . ASP B 1 110 ? -25.375 -15.008 -1.173 1 95.06 110 ASP B O 1
ATOM 2561 N N . GLU B 1 111 ? -26.953 -16.609 -0.723 1 93 111 GLU B N 1
ATOM 2562 C CA . GLU B 1 111 ? -26.547 -17.422 -1.867 1 93 111 GLU B CA 1
ATOM 2563 C C . GLU B 1 111 ? -26.719 -16.656 -3.174 1 93 111 GLU B C 1
ATOM 2565 O O . GLU B 1 111 ? -25.891 -16.781 -4.086 1 93 111 GLU B O 1
ATOM 2570 N N . ALA B 1 112 ? -27.828 -15.922 -3.273 1 94.94 112 ALA B N 1
ATOM 2571 C CA . ALA B 1 112 ? -28.047 -15.148 -4.492 1 94.94 112 ALA B CA 1
ATOM 2572 C C . ALA B 1 112 ? -27 -14.062 -4.656 1 94.94 112 ALA B C 1
ATOM 2574 O O . ALA B 1 112 ? -26.484 -13.836 -5.758 1 94.94 112 ALA B O 1
ATOM 2575 N N . LYS B 1 113 ? -26.672 -13.359 -3.625 1 94.69 113 LYS B N 1
ATOM 2576 C CA . LYS B 1 113 ? -25.609 -12.352 -3.652 1 94.69 113 LYS B CA 1
ATOM 2577 C C . LYS B 1 113 ? -24.25 -12.992 -3.943 1 94.69 113 LYS B C 1
ATOM 2579 O O . LYS B 1 113 ? -23.469 -12.461 -4.734 1 94.69 113 LYS B O 1
ATOM 2584 N N . LYS B 1 114 ? -24.062 -14.133 -3.309 1 93.75 114 LYS B N 1
ATOM 2585 C CA . LYS B 1 114 ? -22.812 -14.852 -3.512 1 93.75 114 LYS B CA 1
ATOM 2586 C C . LYS B 1 114 ? -22.625 -15.227 -4.98 1 93.75 114 LYS B C 1
ATOM 2588 O O . LYS B 1 114 ? -21.516 -15.086 -5.523 1 93.75 114 LYS B O 1
ATOM 2593 N N . ALA B 1 115 ? -23.594 -15.68 -5.559 1 95.12 115 ALA B N 1
ATOM 2594 C CA . ALA B 1 115 ? -23.531 -16.062 -6.965 1 95.12 115 ALA B CA 1
ATOM 2595 C C . ALA B 1 115 ? -23.266 -14.859 -7.855 1 95.12 115 ALA B C 1
ATOM 2597 O O . ALA B 1 115 ? -22.5 -14.945 -8.82 1 95.12 115 ALA B O 1
ATOM 2598 N N . ARG B 1 116 ? -23.922 -13.789 -7.547 1 96.81 116 ARG B N 1
ATOM 2599 C CA . ARG B 1 116 ? -23.734 -12.555 -8.312 1 96.81 116 ARG B CA 1
ATOM 2600 C C . ARG B 1 116 ? -22.297 -12.055 -8.188 1 96.81 116 ARG B C 1
ATOM 2602 O O . ARG B 1 116 ? -21.703 -11.625 -9.18 1 96.81 116 ARG B O 1
ATOM 2609 N N . PHE B 1 117 ? -21.797 -12.125 -7.016 1 95.81 117 PHE B N 1
ATOM 2610 C CA . PHE B 1 117 ? -20.438 -11.68 -6.777 1 95.81 117 PHE B CA 1
ATOM 2611 C C . PHE B 1 117 ? -19.438 -12.594 -7.473 1 95.81 117 PHE B C 1
ATOM 2613 O O . PHE B 1 117 ? -18.453 -12.117 -8.062 1 95.81 117 PHE B O 1
ATOM 2620 N N . LYS B 1 118 ? -19.688 -13.797 -7.41 1 94.62 118 LYS B N 1
ATOM 2621 C CA . LYS B 1 118 ? -18.812 -14.75 -8.086 1 94.62 118 LYS B CA 1
ATOM 2622 C C . LYS B 1 118 ? -18.797 -14.508 -9.594 1 94.62 118 LYS B C 1
ATOM 2624 O O . LYS B 1 118 ? -17.734 -14.586 -10.227 1 94.62 118 LYS B O 1
ATOM 2629 N N . LYS B 1 119 ? -19.938 -14.297 -10.133 1 96.5 119 LYS B N 1
ATOM 2630 C CA . LYS B 1 119 ? -20.031 -14 -11.555 1 96.5 119 LYS B CA 1
ATOM 2631 C C . LYS B 1 119 ? -19.234 -12.742 -11.906 1 96.5 119 LYS B C 1
ATOM 2633 O O . LYS B 1 119 ? -18.5 -12.719 -12.898 1 96.5 119 LYS B O 1
ATOM 2638 N N . ARG B 1 120 ? -19.328 -11.719 -11.109 1 97.25 120 ARG B N 1
ATOM 2639 C CA . ARG B 1 120 ? -18.594 -10.484 -11.32 1 97.25 120 ARG B CA 1
ATOM 2640 C C . ARG B 1 120 ? -17.078 -10.719 -11.234 1 97.25 120 ARG B C 1
ATOM 2642 O O . ARG B 1 120 ? -16.312 -10.148 -12.008 1 97.25 120 ARG B O 1
ATOM 2649 N N . MET B 1 121 ? -16.734 -11.547 -10.297 1 96.62 121 MET B N 1
ATOM 2650 C CA . MET B 1 121 ? -15.32 -11.883 -10.156 1 96.62 121 MET B CA 1
ATOM 2651 C C . MET B 1 121 ? -14.781 -12.492 -11.445 1 96.62 121 MET B C 1
ATOM 2653 O O . MET B 1 121 ? -13.742 -12.055 -11.953 1 96.62 121 MET B O 1
ATOM 2657 N N . HIS B 1 122 ? -15.453 -13.414 -12.016 1 96.44 122 HIS B N 1
ATOM 2658 C CA . HIS B 1 122 ? -14.984 -14.172 -13.164 1 96.44 122 HIS B CA 1
ATOM 2659 C C . HIS B 1 122 ? -15.062 -13.352 -14.445 1 96.44 122 HIS B C 1
ATOM 2661 O O . HIS B 1 122 ? -14.219 -13.484 -15.336 1 96.44 122 HIS B O 1
ATOM 2667 N N . GLU B 1 123 ? -15.984 -12.461 -14.5 1 97 123 GLU B N 1
ATOM 2668 C CA . GLU B 1 123 ? -16.25 -11.766 -15.758 1 97 123 GLU B CA 1
ATOM 2669 C C . GLU B 1 123 ? -15.531 -10.422 -15.805 1 97 123 GLU B C 1
ATOM 2671 O O . GLU B 1 123 ? -15.195 -9.93 -16.875 1 97 123 GLU B O 1
ATOM 2676 N N . ASP B 1 124 ? -15.297 -9.898 -14.625 1 96.81 124 ASP B N 1
ATOM 2677 C CA . ASP B 1 124 ? -14.812 -8.523 -14.617 1 96.81 124 ASP B CA 1
ATOM 2678 C C . ASP B 1 124 ? -13.523 -8.398 -13.812 1 96.81 124 ASP B C 1
ATOM 2680 O O . ASP B 1 124 ? -12.492 -7.969 -14.336 1 96.81 124 ASP B O 1
ATOM 2684 N N . VAL B 1 125 ? -13.562 -8.859 -12.609 1 97.25 125 VAL B N 1
ATOM 2685 C CA . VAL B 1 125 ? -12.508 -8.531 -11.656 1 97.25 125 VAL B CA 1
ATOM 2686 C C . VAL B 1 125 ? -11.227 -9.273 -12.023 1 97.25 125 VAL B C 1
ATOM 2688 O O . VAL B 1 125 ? -10.172 -8.664 -12.203 1 97.25 125 VAL B O 1
ATOM 2691 N N . TYR B 1 126 ? -11.289 -10.594 -12.18 1 97.69 126 TYR B N 1
ATOM 2692 C CA . TYR B 1 126 ? -10.102 -11.375 -12.516 1 97.69 126 TYR B CA 1
ATOM 2693 C C . TYR B 1 126 ? -9.531 -10.961 -13.859 1 97.69 126 TYR B C 1
ATOM 2695 O O . TYR B 1 126 ? -8.328 -10.68 -13.969 1 97.69 126 TYR B O 1
ATOM 2703 N N . PRO B 1 127 ? -10.359 -10.82 -14.898 1 97.56 127 PRO B N 1
ATOM 2704 C CA . PRO B 1 127 ? -9.812 -10.422 -16.203 1 97.56 127 PRO B CA 1
ATOM 2705 C C . PRO B 1 127 ? -9.117 -9.062 -16.141 1 97.56 127 PRO B C 1
ATOM 2707 O O . PRO B 1 127 ? -8.078 -8.875 -16.797 1 97.56 127 PRO B O 1
ATOM 2710 N N . LYS B 1 128 ? -9.672 -8.141 -15.422 1 96.62 128 LYS B N 1
ATOM 2711 C CA . LYS B 1 128 ? -9.039 -6.832 -15.297 1 96.62 128 LYS B CA 1
ATOM 2712 C C . LYS B 1 128 ? -7.656 -6.945 -14.664 1 96.62 128 LYS B C 1
ATOM 2714 O O . LYS B 1 128 ? -6.691 -6.367 -15.164 1 96.62 128 LYS B O 1
ATOM 2719 N N . PHE B 1 129 ? -7.555 -7.625 -13.594 1 97.75 129 PHE B N 1
ATOM 2720 C CA . PHE B 1 129 ? -6.281 -7.816 -12.914 1 97.75 129 PHE B CA 1
ATOM 2721 C C . PHE B 1 129 ? -5.281 -8.516 -13.82 1 97.75 129 PHE B C 1
ATOM 2723 O O . PHE B 1 129 ? -4.137 -8.078 -13.945 1 97.75 129 PHE B O 1
ATOM 2730 N N . LEU B 1 130 ? -5.715 -9.562 -14.43 1 98.44 130 LEU B N 1
ATOM 2731 C CA . LEU B 1 130 ? -4.852 -10.359 -15.297 1 98.44 130 LEU B CA 1
ATOM 2732 C C . LEU B 1 130 ? -4.367 -9.531 -16.484 1 98.44 130 LEU B C 1
ATOM 2734 O O . LEU B 1 130 ? -3.201 -9.625 -16.875 1 98.44 130 LEU B O 1
ATOM 2738 N N . ALA B 1 131 ? -5.215 -8.75 -17.031 1 97.81 131 ALA B N 1
ATOM 2739 C CA . ALA B 1 131 ? -4.836 -7.902 -18.156 1 97.81 131 ALA B CA 1
ATOM 2740 C C . ALA B 1 131 ? -3.768 -6.895 -17.75 1 97.81 131 ALA B C 1
ATOM 2742 O O . ALA B 1 131 ? -2.836 -6.629 -18.516 1 97.81 131 ALA B O 1
ATOM 2743 N N . GLN B 1 132 ? -3.938 -6.355 -16.609 1 96.75 132 GLN B N 1
ATOM 2744 C CA . GLN B 1 132 ? -2.959 -5.395 -16.109 1 96.75 132 GLN B CA 1
ATOM 2745 C C . GLN B 1 132 ? -1.61 -6.066 -15.859 1 96.75 132 GLN B C 1
ATOM 2747 O O . GLN B 1 132 ? -0.562 -5.496 -16.172 1 96.75 132 GLN B O 1
ATOM 2752 N N . CYS B 1 133 ? -1.624 -7.23 -15.289 1 98.38 133 CYS B N 1
ATOM 2753 C CA . CYS B 1 133 ? -0.396 -7.988 -15.078 1 98.38 133 CYS B CA 1
ATOM 2754 C C . CYS B 1 133 ? 0.269 -8.328 -16.406 1 98.38 133 CYS B C 1
ATOM 2756 O O . CYS B 1 133 ? 1.482 -8.172 -16.562 1 98.38 133 CYS B O 1
ATOM 2758 N N . GLU B 1 134 ? -0.554 -8.781 -17.328 1 98.5 134 GLU B N 1
ATOM 2759 C CA . GLU B 1 134 ? -0.057 -9.148 -18.656 1 98.5 134 GLU B CA 1
ATOM 2760 C C . GLU B 1 134 ? 0.646 -7.973 -19.328 1 98.5 134 GLU B C 1
ATOM 2762 O O . GLU B 1 134 ? 1.708 -8.141 -19.922 1 98.5 134 GLU B O 1
ATOM 2767 N N . LYS B 1 135 ? 0.035 -6.844 -19.188 1 96.69 135 LYS B N 1
ATOM 2768 C CA . LYS B 1 135 ? 0.601 -5.625 -19.766 1 96.69 135 LYS B CA 1
ATOM 2769 C C . LYS B 1 135 ? 1.937 -5.281 -19.109 1 96.69 135 LYS B C 1
ATOM 2771 O O . LYS B 1 135 ? 2.9 -4.941 -19.797 1 96.69 135 LYS B O 1
ATOM 2776 N N . LEU B 1 136 ? 1.985 -5.344 -17.828 1 96.56 136 LEU B N 1
ATOM 2777 C CA . LEU B 1 136 ? 3.205 -5.031 -17.094 1 96.56 136 LEU B CA 1
ATOM 2778 C C . LEU B 1 136 ? 4.348 -5.945 -17.531 1 96.56 136 LEU B C 1
ATOM 2780 O O . LEU B 1 136 ? 5.469 -5.48 -17.75 1 96.56 136 LEU B O 1
ATOM 2784 N N . ILE B 1 137 ? 4.082 -7.211 -17.609 1 98.38 137 ILE B N 1
ATOM 2785 C CA . ILE B 1 137 ? 5.102 -8.18 -18 1 98.38 137 ILE B CA 1
ATOM 2786 C C . ILE B 1 137 ? 5.551 -7.91 -19.438 1 98.38 137 ILE B C 1
ATOM 2788 O O . ILE B 1 137 ? 6.75 -7.922 -19.719 1 98.38 137 ILE B O 1
ATOM 2792 N N . LYS B 1 138 ? 4.57 -7.691 -20.281 1 97.94 138 LYS B N 1
ATOM 2793 C CA . LYS B 1 138 ? 4.875 -7.414 -21.688 1 97.94 138 LYS B CA 1
ATOM 2794 C C . LYS B 1 138 ? 5.801 -6.207 -21.812 1 97.94 138 LYS B C 1
ATOM 2796 O O . LYS B 1 138 ? 6.773 -6.242 -22.578 1 97.94 138 LYS B O 1
ATOM 2801 N N . GLU B 1 139 ? 5.516 -5.172 -21.141 1 96.12 139 GLU B N 1
ATOM 2802 C CA . GLU B 1 139 ? 6.32 -3.953 -21.172 1 96.12 139 GLU B CA 1
ATOM 2803 C C . GLU B 1 139 ? 7.73 -4.203 -20.641 1 96.12 139 GLU B C 1
ATOM 2805 O O . GLU B 1 139 ? 8.703 -3.666 -21.172 1 96.12 139 GLU B O 1
ATOM 2810 N N . ASN B 1 140 ? 7.809 -4.969 -19.578 1 97.5 140 ASN B N 1
ATOM 2811 C CA . ASN B 1 140 ? 9.125 -5.301 -19.047 1 97.5 140 ASN B CA 1
ATOM 2812 C C . ASN B 1 140 ? 9.938 -6.125 -20.047 1 97.5 140 ASN B C 1
ATOM 2814 O O . ASN B 1 140 ? 11.125 -5.875 -20.25 1 97.5 140 ASN B O 1
ATOM 2818 N N . GLN B 1 141 ? 9.289 -7.098 -20.656 1 96.94 141 GLN B N 1
ATOM 2819 C CA . GLN B 1 141 ? 9.945 -7.973 -21.625 1 96.94 141 GLN B CA 1
ATOM 2820 C C . GLN B 1 141 ? 10.438 -7.184 -22.828 1 96.94 141 GLN B C 1
ATOM 2822 O O . GLN B 1 141 ? 11.492 -7.496 -23.391 1 96.94 141 GLN B O 1
ATOM 2827 N N . ALA B 1 142 ? 9.719 -6.215 -23.203 1 95.5 142 ALA B N 1
ATOM 2828 C CA . ALA B 1 142 ? 10.109 -5.375 -24.328 1 95.5 142 ALA B CA 1
ATOM 2829 C C . ALA B 1 142 ? 11.398 -4.617 -24.031 1 95.5 142 ALA B C 1
ATOM 2831 O O . ALA B 1 142 ? 12.188 -4.332 -24.938 1 95.5 142 ALA B O 1
ATOM 2832 N N . LYS B 1 143 ? 11.625 -4.371 -22.766 1 93.31 143 LYS B N 1
ATOM 2833 C CA . LYS B 1 143 ? 12.773 -3.557 -22.375 1 93.31 143 LYS B CA 1
ATOM 2834 C C . LYS B 1 143 ? 13.961 -4.43 -21.969 1 93.31 143 LYS B C 1
ATOM 2836 O O . LYS B 1 143 ? 15.109 -4.043 -22.156 1 93.31 143 LYS B O 1
ATOM 2841 N N . THR B 1 144 ? 13.758 -5.613 -21.391 1 93.81 144 THR B N 1
ATOM 2842 C CA . THR B 1 144 ? 14.828 -6.367 -20.75 1 93.81 144 THR B CA 1
ATOM 2843 C C . THR B 1 144 ? 14.992 -7.738 -21.406 1 93.81 144 THR B C 1
ATOM 2845 O O . THR B 1 144 ? 15.992 -8.422 -21.188 1 93.81 144 THR B O 1
ATOM 2848 N N . GLU B 1 145 ? 13.992 -8.203 -22.109 1 94.06 145 GLU B N 1
ATOM 2849 C CA . GLU B 1 145 ? 13.922 -9.539 -22.688 1 94.06 145 GLU B CA 1
ATOM 2850 C C . GLU B 1 145 ? 13.938 -10.609 -21.594 1 94.06 145 GLU B C 1
ATOM 2852 O O . GLU B 1 145 ? 14.25 -11.773 -21.875 1 94.06 145 GLU B O 1
ATOM 2857 N N . SER B 1 146 ? 13.602 -10.156 -20.438 1 95.81 146 SER B N 1
ATOM 2858 C CA . SER B 1 146 ? 13.641 -11.094 -19.312 1 95.81 146 SER B CA 1
ATOM 2859 C C . SER B 1 146 ? 12.32 -11.844 -19.188 1 95.81 146 SER B C 1
ATOM 2861 O O . SER B 1 146 ? 11.297 -11.422 -19.734 1 95.81 146 SER B O 1
ATOM 2863 N N . LYS B 1 147 ? 12.359 -12.969 -18.484 1 97.12 147 LYS B N 1
ATOM 2864 C CA . LYS B 1 147 ? 11.164 -13.766 -18.219 1 97.12 147 LYS B CA 1
ATOM 2865 C C . LYS B 1 147 ? 10.445 -13.289 -16.953 1 97.12 147 LYS B C 1
ATOM 2867 O O . LYS B 1 147 ? 9.398 -13.828 -16.594 1 97.12 147 LYS B O 1
ATOM 2872 N N . TYR B 1 148 ? 11.016 -12.32 -16.219 1 98.38 148 TYR B N 1
ATOM 2873 C CA . TYR B 1 148 ? 10.469 -11.852 -14.945 1 98.38 148 TYR B CA 1
ATOM 2874 C C . TYR B 1 148 ? 9.531 -10.664 -15.164 1 98.38 148 TYR B C 1
ATOM 2876 O O . TYR B 1 148 ? 9.492 -10.094 -16.25 1 98.38 148 TYR B O 1
ATOM 2884 N N . THR B 1 149 ? 8.711 -10.383 -14.164 1 98.69 149 THR B N 1
ATOM 2885 C CA . THR B 1 149 ? 7.703 -9.328 -14.242 1 98.69 149 THR B CA 1
ATOM 2886 C C . THR B 1 149 ? 8.359 -7.953 -14.266 1 98.69 149 THR B C 1
ATOM 2888 O O . THR B 1 149 ? 7.895 -7.051 -14.969 1 98.69 149 THR B O 1
ATOM 2891 N N . VAL B 1 150 ? 9.344 -7.762 -13.438 1 98.56 150 VAL B N 1
ATOM 2892 C CA . VAL B 1 150 ? 10.047 -6.488 -13.312 1 98.56 150 VAL B CA 1
ATOM 2893 C C . VAL B 1 150 ? 11.555 -6.723 -13.375 1 98.56 150 VAL B C 1
ATOM 2895 O O . VAL B 1 150 ? 12.086 -7.586 -12.672 1 98.56 150 VAL B O 1
ATOM 2898 N N . GLY B 1 151 ? 12.203 -5.953 -14.195 1 97.94 151 GLY B N 1
ATOM 2899 C CA . GLY B 1 151 ? 13.656 -6.043 -14.266 1 97.94 151 GLY B CA 1
ATOM 2900 C C . GLY B 1 151 ? 14.141 -7.344 -14.875 1 97.94 151 GLY B C 1
ATOM 2901 O O . GLY B 1 151 ? 13.445 -7.953 -15.688 1 97.94 151 GLY B O 1
ATOM 2902 N N . ASP B 1 152 ? 15.406 -7.715 -14.523 1 97.81 152 ASP B N 1
ATOM 2903 C CA . ASP B 1 152 ? 16.031 -8.852 -15.195 1 97.81 152 ASP B CA 1
ATOM 2904 C C . ASP B 1 152 ? 16.297 -9.992 -14.219 1 97.81 152 ASP B C 1
ATOM 2906 O O . ASP B 1 152 ? 17.078 -10.906 -14.516 1 97.81 152 ASP B O 1
ATOM 2910 N N . LYS B 1 153 ? 15.711 -9.922 -13.078 1 97.88 153 LYS B N 1
ATOM 2911 C CA . LYS B 1 153 ? 15.828 -10.992 -12.086 1 97.88 153 LYS B CA 1
ATOM 2912 C C . LYS B 1 153 ? 14.523 -11.156 -11.305 1 97.88 153 LYS B C 1
ATOM 2914 O O . LYS B 1 153 ? 13.648 -10.289 -11.359 1 97.88 153 LYS B O 1
ATOM 2919 N N . LEU B 1 154 ? 14.461 -12.32 -10.633 1 98.62 154 LEU B N 1
ATOM 2920 C CA . LEU B 1 154 ? 13.32 -12.602 -9.773 1 98.62 154 LEU B CA 1
ATOM 2921 C C . LEU B 1 154 ? 13.078 -11.461 -8.789 1 98.62 154 LEU B C 1
ATOM 2923 O O . LEU B 1 154 ? 14.031 -10.938 -8.211 1 98.62 154 LEU B O 1
ATOM 2927 N N . SER B 1 155 ? 11.852 -11.086 -8.641 1 98.81 155 SER B N 1
ATOM 2928 C CA . SER B 1 155 ? 11.5 -10.031 -7.691 1 98.81 155 SER B CA 1
ATOM 2929 C C . SER B 1 155 ? 10.172 -10.32 -7.008 1 98.81 155 SER B C 1
ATOM 2931 O O . SER B 1 155 ? 9.469 -11.266 -7.379 1 98.81 155 SER B O 1
ATOM 2933 N N . LEU B 1 156 ? 9.836 -9.531 -6.055 1 98.94 156 LEU B N 1
ATOM 2934 C CA . LEU B 1 156 ? 8.57 -9.617 -5.332 1 98.94 156 LEU B CA 1
ATOM 2935 C C . LEU B 1 156 ? 7.395 -9.641 -6.301 1 98.94 156 LEU B C 1
ATOM 2937 O O . LEU B 1 156 ? 6.383 -10.289 -6.043 1 98.94 156 LEU B O 1
ATOM 2941 N N . ALA B 1 157 ? 7.52 -8.945 -7.418 1 98.94 157 ALA B N 1
ATOM 2942 C CA . ALA B 1 157 ? 6.445 -8.859 -8.406 1 98.94 157 ALA B CA 1
ATOM 2943 C C . ALA B 1 157 ? 6.043 -10.25 -8.898 1 98.94 157 ALA B C 1
ATOM 2945 O O . ALA B 1 157 ? 4.859 -10.516 -9.117 1 98.94 157 ALA B O 1
ATOM 2946 N N . ASP B 1 158 ? 6.965 -11.117 -9.062 1 98.94 158 ASP B N 1
ATOM 2947 C CA . ASP B 1 158 ? 6.676 -12.469 -9.539 1 98.94 158 ASP B CA 1
ATOM 2948 C C . ASP B 1 158 ? 5.879 -13.258 -8.508 1 98.94 158 ASP B C 1
ATOM 2950 O O . ASP B 1 158 ? 4.957 -14 -8.859 1 98.94 158 ASP B O 1
ATOM 2954 N N . PHE B 1 159 ? 6.215 -13.086 -7.258 1 98.88 159 PHE B N 1
ATOM 2955 C CA . PHE B 1 159 ? 5.496 -13.758 -6.18 1 98.88 159 PHE B CA 1
ATOM 2956 C C . PHE B 1 159 ? 4.066 -13.234 -6.086 1 98.88 159 PHE B C 1
ATOM 2958 O O . PHE B 1 159 ? 3.141 -14.008 -5.809 1 98.88 159 PHE B O 1
ATOM 2965 N N . ILE B 1 160 ? 3.896 -11.945 -6.285 1 98.81 160 ILE B N 1
ATOM 2966 C CA . ILE B 1 160 ? 2.572 -11.336 -6.25 1 98.81 160 ILE B CA 1
ATOM 2967 C C . ILE B 1 160 ? 1.705 -11.922 -7.359 1 98.81 160 ILE B C 1
ATOM 2969 O O . ILE B 1 160 ? 0.538 -12.25 -7.137 1 98.81 160 ILE B O 1
ATOM 2973 N N . ILE B 1 161 ? 2.279 -12.055 -8.531 1 98.75 161 ILE B N 1
ATOM 2974 C CA . ILE B 1 161 ? 1.53 -12.609 -9.656 1 98.75 161 ILE B CA 1
ATOM 2975 C C . ILE B 1 161 ? 1.188 -14.07 -9.383 1 98.75 161 ILE B C 1
ATOM 2977 O O . ILE B 1 161 ? 0.053 -14.5 -9.602 1 98.75 161 ILE B O 1
ATOM 2981 N N . PHE B 1 162 ? 2.117 -14.836 -8.891 1 98.5 162 PHE B N 1
ATOM 2982 C CA . PHE B 1 162 ? 1.862 -16.234 -8.562 1 98.5 162 PHE B CA 1
ATOM 2983 C C . PHE B 1 162 ? 0.707 -16.359 -7.578 1 98.5 162 PHE B C 1
ATOM 2985 O O . PHE B 1 162 ? -0.263 -17.078 -7.84 1 98.5 162 PHE B O 1
ATOM 2992 N N . GLU B 1 163 ? 0.809 -15.656 -6.469 1 97.62 163 GLU B N 1
ATOM 2993 C CA . GLU B 1 163 ? -0.24 -15.734 -5.457 1 97.62 163 GLU B CA 1
ATOM 2994 C C . GLU B 1 163 ? -1.563 -15.195 -5.988 1 97.62 163 GLU B C 1
ATOM 2996 O O . GLU B 1 163 ? -2.627 -15.75 -5.703 1 97.62 163 GLU B O 1
ATOM 3001 N N . GLY B 1 164 ? -1.504 -14.117 -6.75 1 97 164 GLY B N 1
ATOM 3002 C CA . GLY B 1 164 ? -2.695 -13.477 -7.285 1 97 164 GLY B CA 1
ATOM 3003 C C . GLY B 1 164 ? -3.447 -14.352 -8.273 1 97 164 GLY B C 1
ATOM 3004 O O . GLY B 1 164 ? -4.637 -14.141 -8.516 1 97 164 GLY B O 1
ATOM 3005 N N . THR B 1 165 ? -2.752 -15.328 -8.859 1 97.12 165 THR B N 1
ATOM 3006 C CA . THR B 1 165 ? -3.404 -16.172 -9.852 1 97.12 165 THR B CA 1
ATOM 3007 C C . THR B 1 165 ? -3.854 -17.484 -9.242 1 97.12 165 THR B C 1
ATOM 3009 O O . THR B 1 165 ? -4.516 -18.297 -9.898 1 97.12 165 THR B O 1
ATOM 3012 N N . GLU B 1 166 ? -3.539 -17.734 -8.016 1 94.19 166 GLU B N 1
ATOM 3013 C CA . GLU B 1 166 ? -3.832 -19.016 -7.391 1 94.19 166 GLU B CA 1
ATOM 3014 C C . GLU B 1 166 ? -5.336 -19.266 -7.324 1 94.19 166 GLU B C 1
ATOM 3016 O O . GLU B 1 166 ? -5.805 -20.359 -7.68 1 94.19 166 GLU B O 1
ATOM 3021 N N . ASN B 1 167 ? -6.082 -18.266 -6.812 1 93.25 167 ASN B N 1
ATOM 3022 C CA . ASN B 1 167 ? -7.531 -18.438 -6.75 1 93.25 167 ASN B CA 1
ATOM 3023 C C . ASN B 1 167 ? -8.141 -18.625 -8.133 1 93.25 167 ASN B C 1
ATOM 3025 O O . ASN B 1 167 ? -9.109 -19.359 -8.297 1 93.25 167 ASN B O 1
ATOM 3029 N N . VAL B 1 168 ? -7.605 -17.922 -9.094 1 94.38 168 VAL B N 1
ATOM 3030 C CA . VAL B 1 168 ? -8.07 -18.047 -10.469 1 94.38 168 VAL B CA 1
ATOM 3031 C C . VAL B 1 168 ? -7.867 -19.469 -10.961 1 94.38 168 VAL B C 1
ATOM 3033 O O . VAL B 1 168 ? -8.789 -20.078 -11.516 1 94.38 168 VAL B O 1
ATOM 3036 N N . ARG B 1 169 ? -6.695 -20 -10.734 1 92.69 169 ARG B N 1
ATOM 3037 C CA . ARG B 1 169 ? -6.367 -21.359 -11.156 1 92.69 169 ARG B CA 1
ATOM 3038 C C . ARG B 1 169 ? -7.289 -22.375 -10.492 1 92.69 169 ARG B C 1
ATOM 3040 O O . ARG B 1 169 ? -7.711 -23.344 -11.125 1 92.69 169 ARG B O 1
ATOM 3047 N N . GLN B 1 170 ? -7.598 -22.172 -9.258 1 89.81 170 GLN B N 1
ATOM 3048 C CA . GLN B 1 170 ? -8.414 -23.094 -8.492 1 89.81 170 GLN B CA 1
ATOM 3049 C C . GLN B 1 170 ? -9.875 -23.047 -8.93 1 89.81 170 GLN B C 1
ATOM 3051 O O . GLN B 1 170 ? -10.562 -24.062 -8.938 1 89.81 170 GLN B O 1
ATOM 3056 N N . GLN B 1 171 ? -10.312 -21.891 -9.289 1 90.25 171 GLN B N 1
ATOM 3057 C CA . GLN B 1 171 ? -11.727 -21.703 -9.586 1 90.25 171 GLN B CA 1
ATOM 3058 C C . GLN B 1 171 ? -12.016 -21.922 -11.062 1 90.25 171 GLN B C 1
ATOM 3060 O O . GLN B 1 171 ? -13.031 -22.531 -11.422 1 90.25 171 GLN B O 1
ATOM 3065 N N . ASN B 1 172 ? -11.234 -21.359 -11.898 1 92.62 172 ASN B N 1
ATOM 3066 C CA . ASN B 1 172 ? -11.398 -21.438 -13.344 1 92.62 172 ASN B CA 1
ATOM 3067 C C . ASN B 1 172 ? -10.07 -21.219 -14.07 1 92.62 172 ASN B C 1
ATOM 3069 O O . ASN B 1 172 ? -9.82 -20.125 -14.586 1 92.62 172 ASN B O 1
ATOM 3073 N N . ALA B 1 173 ? -9.359 -22.234 -14.281 1 93.19 173 ALA B N 1
ATOM 3074 C CA . ALA B 1 173 ? -8.008 -22.172 -14.828 1 93.19 173 ALA B CA 1
ATOM 3075 C C . ALA B 1 173 ? -8.023 -21.641 -16.266 1 93.19 173 ALA B C 1
ATOM 3077 O O . ALA B 1 173 ? -7.043 -21.062 -16.734 1 93.19 173 ALA B O 1
ATOM 3078 N N . SER B 1 174 ? -9.055 -21.797 -16.938 1 95.5 174 SER B N 1
ATOM 3079 C CA . SER B 1 174 ? -9.133 -21.391 -18.344 1 95.5 174 SER B CA 1
ATOM 3080 C C . SER B 1 174 ? -9.07 -19.875 -18.5 1 95.5 174 SER B C 1
ATOM 3082 O O . SER B 1 174 ? -8.766 -19.375 -19.578 1 95.5 174 SER B O 1
ATOM 3084 N N . LEU B 1 175 ? -9.344 -19.156 -17.438 1 95.81 175 LEU B N 1
ATOM 3085 C CA . LEU B 1 175 ? -9.234 -17.703 -17.469 1 95.81 175 LEU B CA 1
ATOM 3086 C C . LEU B 1 175 ? -7.797 -17.281 -17.766 1 95.81 175 LEU B C 1
ATOM 3088 O O . LEU B 1 175 ? -7.566 -16.203 -18.312 1 95.81 175 LEU B O 1
ATOM 3092 N N . LEU B 1 176 ? -6.867 -18.125 -17.391 1 97.44 176 LEU B N 1
ATOM 3093 C CA . LEU B 1 176 ? -5.461 -17.781 -17.562 1 97.44 176 LEU B CA 1
ATOM 3094 C C . LEU B 1 176 ? -5.016 -18 -19 1 97.44 176 LEU B C 1
ATOM 3096 O O . LEU B 1 176 ? -3.949 -17.531 -19.406 1 97.44 176 LEU B O 1
ATOM 3100 N N . ASP B 1 177 ? -5.773 -18.672 -19.797 1 96.88 177 ASP B N 1
ATOM 3101 C CA . ASP B 1 177 ? -5.391 -19.016 -21.172 1 96.88 177 ASP B CA 1
ATOM 3102 C C . ASP B 1 177 ? -5.203 -17.75 -22.016 1 96.88 177 ASP B C 1
ATOM 3104 O O . ASP B 1 177 ? -4.371 -17.734 -22.922 1 96.88 177 ASP B O 1
ATOM 3108 N N . GLY B 1 178 ? -5.922 -16.672 -21.734 1 97.31 178 GLY B N 1
ATOM 3109 C CA . GLY B 1 178 ? -5.801 -15.414 -22.469 1 97.31 178 GLY B CA 1
ATOM 3110 C C . GLY B 1 178 ? -4.633 -14.562 -22 1 97.31 178 GLY B C 1
ATOM 3111 O O . GLY B 1 178 ? -4.367 -13.508 -22.562 1 97.31 178 GLY B O 1
ATOM 3112 N N . TYR B 1 179 ? -3.879 -15.086 -21.031 1 98.56 179 TYR B N 1
ATOM 3113 C CA . TYR B 1 179 ? -2.797 -14.328 -20.422 1 98.56 179 TYR B CA 1
ATOM 3114 C C . TYR B 1 179 ? -1.54 -15.172 -20.281 1 98.56 179 TYR B C 1
ATOM 3116 O O . TYR B 1 179 ? -1.111 -15.484 -19.172 1 98.56 179 TYR B O 1
ATOM 3124 N N . PRO B 1 180 ? -0.904 -15.445 -21.438 1 98.31 180 PRO B N 1
ATOM 3125 C CA . PRO B 1 180 ? 0.195 -16.406 -21.453 1 98.31 180 PRO B CA 1
ATOM 3126 C C . PRO B 1 180 ? 1.4 -15.938 -20.641 1 98.31 180 PRO B C 1
ATOM 3128 O O . PRO B 1 180 ? 2.117 -16.766 -20.062 1 98.31 180 PRO B O 1
ATOM 3131 N N . ARG B 1 181 ? 1.666 -14.609 -20.594 1 98.69 181 ARG B N 1
ATOM 3132 C CA . ARG B 1 181 ? 2.807 -14.117 -19.828 1 98.69 181 ARG B CA 1
ATOM 3133 C C . ARG B 1 181 ? 2.568 -14.273 -18.328 1 98.69 181 ARG B C 1
ATOM 3135 O O . ARG B 1 181 ? 3.486 -14.625 -17.578 1 98.69 181 ARG B O 1
ATOM 3142 N N . VAL B 1 182 ? 1.355 -13.984 -17.922 1 98.81 182 VAL B N 1
ATOM 3143 C CA . VAL B 1 182 ? 0.975 -14.18 -16.531 1 98.81 182 VAL B CA 1
ATOM 3144 C C . VAL B 1 182 ? 1.112 -15.648 -16.156 1 98.81 182 VAL B C 1
ATOM 3146 O O . VAL B 1 182 ? 1.656 -15.977 -15.102 1 98.81 182 VAL B O 1
ATOM 3149 N N . LYS B 1 183 ? 0.612 -16.5 -17 1 98 183 LYS B N 1
ATOM 3150 C CA . LYS B 1 183 ? 0.708 -17.938 -16.781 1 98 183 LYS B CA 1
ATOM 3151 C C . LYS B 1 183 ? 2.164 -18.391 -16.641 1 98 183 LYS B C 1
ATOM 3153 O O . LYS B 1 183 ? 2.496 -19.203 -15.789 1 98 183 LYS B O 1
ATOM 3158 N N . ALA B 1 184 ? 2.986 -17.875 -17.469 1 98.19 184 ALA B N 1
ATOM 3159 C CA . ALA B 1 184 ? 4.398 -18.25 -17.484 1 98.19 184 ALA B CA 1
ATOM 3160 C C . ALA B 1 184 ? 5.094 -17.812 -16.188 1 98.19 184 ALA B C 1
ATOM 3162 O O . ALA B 1 184 ? 5.906 -18.547 -15.641 1 98.19 184 ALA B O 1
ATOM 3163 N N . VAL B 1 185 ? 4.812 -16.578 -15.734 1 98.62 185 VAL B N 1
ATOM 3164 C CA . VAL B 1 185 ? 5.41 -16.094 -14.5 1 98.62 185 VAL B CA 1
ATOM 3165 C C . VAL B 1 185 ? 4.938 -16.938 -13.32 1 98.62 185 VAL B C 1
ATOM 3167 O O . VAL B 1 185 ? 5.727 -17.266 -12.438 1 98.62 185 VAL B O 1
ATOM 3170 N N . SER B 1 186 ? 3.664 -17.234 -13.336 1 98.12 186 SER B N 1
ATOM 3171 C CA . SER B 1 186 ? 3.127 -18.078 -12.273 1 98.12 186 SER B CA 1
ATOM 3172 C C . SER B 1 186 ? 3.807 -19.438 -12.25 1 98.12 186 SER B C 1
ATOM 3174 O O . SER B 1 186 ? 4.156 -19.938 -11.18 1 98.12 186 SER B O 1
ATOM 3176 N N . ALA B 1 187 ? 3.973 -20.031 -13.383 1 97.31 187 ALA B N 1
ATOM 3177 C CA . ALA B 1 187 ? 4.645 -21.328 -13.484 1 97.31 187 ALA B CA 1
ATOM 3178 C C . ALA B 1 187 ? 6.098 -21.234 -13.039 1 97.31 187 ALA B C 1
ATOM 3180 O O . ALA B 1 187 ? 6.633 -22.172 -12.438 1 97.31 187 ALA B O 1
ATOM 3181 N N . LEU B 1 188 ? 6.719 -20.156 -13.398 1 98.06 188 LEU B N 1
ATOM 3182 C CA . LEU B 1 188 ? 8.102 -19.906 -13.008 1 98.06 188 LEU B CA 1
ATOM 3183 C C . LEU B 1 188 ? 8.25 -19.953 -11.492 1 98.06 188 LEU B C 1
ATOM 3185 O O . LEU B 1 188 ? 9.133 -20.625 -10.969 1 98.06 188 LEU B O 1
ATOM 3189 N N . VAL B 1 189 ? 7.371 -19.281 -10.773 1 98.5 189 VAL B N 1
ATOM 3190 C CA . VAL B 1 189 ? 7.453 -19.188 -9.32 1 98.5 189 VAL B CA 1
ATOM 3191 C C . VAL B 1 189 ? 7.121 -20.547 -8.703 1 98.5 189 VAL B C 1
ATOM 3193 O O . VAL B 1 189 ? 7.773 -20.984 -7.758 1 98.5 189 VAL B O 1
ATOM 3196 N N . ALA B 1 190 ? 6.148 -21.234 -9.258 1 97.19 190 ALA B N 1
ATOM 3197 C CA . ALA B 1 190 ? 5.738 -22.547 -8.766 1 97.19 190 ALA B CA 1
ATOM 3198 C C . ALA B 1 190 ? 6.879 -23.562 -8.875 1 97.19 190 ALA B C 1
ATOM 3200 O O . ALA B 1 190 ? 6.938 -24.531 -8.109 1 97.19 190 ALA B O 1
ATOM 3201 N N . ALA B 1 191 ? 7.773 -23.297 -9.75 1 97.69 191 ALA B N 1
ATOM 3202 C CA . ALA B 1 191 ? 8.828 -24.266 -10.055 1 97.69 191 ALA B CA 1
ATOM 3203 C C . ALA B 1 191 ? 10.102 -23.953 -9.273 1 97.69 191 ALA B C 1
ATOM 3205 O O . ALA B 1 191 ? 11.078 -24.703 -9.336 1 97.69 191 ALA B O 1
ATOM 3206 N N . LEU B 1 192 ? 10.094 -22.859 -8.547 1 98.31 192 LEU B N 1
ATOM 3207 C CA . LEU B 1 192 ? 11.289 -22.516 -7.785 1 98.31 192 LEU B CA 1
ATOM 3208 C C . LEU B 1 192 ? 11.617 -23.609 -6.77 1 98.31 192 LEU B C 1
ATOM 3210 O O . LEU B 1 192 ? 10.766 -24 -5.969 1 98.31 192 LEU B O 1
ATOM 3214 N N . ASP B 1 193 ? 12.828 -24.047 -6.723 1 97.5 193 ASP B N 1
ATOM 3215 C CA . ASP B 1 193 ? 13.25 -25.141 -5.871 1 97.5 193 ASP B CA 1
ATOM 3216 C C . ASP B 1 193 ? 13.023 -24.812 -4.395 1 97.5 193 ASP B C 1
ATOM 3218 O O . ASP B 1 193 ? 12.57 -25.672 -3.629 1 97.5 193 ASP B O 1
ATOM 3222 N N . ASN B 1 194 ? 13.266 -23.641 -4.02 1 96.94 194 ASN B N 1
ATOM 3223 C CA . ASN B 1 194 ? 13.219 -23.234 -2.617 1 96.94 194 ASN B CA 1
ATOM 3224 C C . ASN B 1 194 ? 11.781 -23.109 -2.127 1 96.94 194 ASN B C 1
ATOM 3226 O O . ASN B 1 194 ? 11.539 -22.906 -0.934 1 96.94 194 ASN B O 1
ATOM 3230 N N . LEU B 1 195 ? 10.82 -23.266 -3.057 1 97.62 195 LEU B N 1
ATOM 3231 C CA . LEU B 1 195 ? 9.422 -23.094 -2.656 1 97.62 195 LEU B CA 1
ATOM 3232 C C . LEU B 1 195 ? 8.68 -24.422 -2.717 1 97.62 195 LEU B C 1
ATOM 3234 O O . LEU B 1 195 ? 7.566 -24.547 -2.205 1 97.62 195 LEU B O 1
ATOM 3238 N N . LYS B 1 196 ? 9.211 -25.422 -3.307 1 95.69 196 LYS B N 1
ATOM 3239 C CA . LYS B 1 196 ? 8.555 -26.688 -3.6 1 95.69 196 LYS B CA 1
ATOM 3240 C C . LYS B 1 196 ? 8.016 -27.328 -2.328 1 95.69 196 LYS B C 1
ATOM 3242 O O . LYS B 1 196 ? 6.863 -27.766 -2.287 1 95.69 196 LYS B O 1
ATOM 3247 N N . ASP B 1 197 ? 8.891 -27.375 -1.307 1 95.38 197 ASP B N 1
ATOM 3248 C CA . ASP B 1 197 ? 8.492 -28.031 -0.059 1 95.38 197 ASP B CA 1
ATOM 3249 C C . ASP B 1 197 ? 7.312 -27.297 0.581 1 95.38 197 ASP B C 1
ATOM 3251 O O . ASP B 1 197 ? 6.375 -27.938 1.063 1 95.38 197 ASP B O 1
ATOM 3255 N N . TYR B 1 198 ? 7.398 -26.016 0.642 1 96.62 198 TYR B N 1
ATOM 3256 C CA . TYR B 1 198 ? 6.324 -25.234 1.246 1 96.62 198 TYR B CA 1
ATOM 3257 C C . TYR B 1 198 ? 5.02 -25.422 0.477 1 96.62 198 TYR B C 1
ATOM 3259 O O . TYR B 1 198 ? 3.971 -25.672 1.072 1 96.62 198 TYR B O 1
ATOM 3267 N N . LEU B 1 199 ? 5.066 -25.297 -0.877 1 95.62 199 LEU B N 1
ATOM 3268 C CA . LEU B 1 199 ? 3.869 -25.375 -1.709 1 95.62 199 LEU B CA 1
ATOM 3269 C C . LEU B 1 199 ? 3.236 -26.75 -1.617 1 95.62 199 LEU B C 1
ATOM 3271 O O . LEU B 1 199 ? 2.012 -26.891 -1.694 1 95.62 199 LEU B O 1
ATOM 3275 N N . ALA B 1 200 ? 4.035 -27.766 -1.388 1 94.19 200 ALA B N 1
ATOM 3276 C CA . ALA B 1 200 ? 3.543 -29.125 -1.286 1 94.19 200 ALA B CA 1
ATOM 3277 C C . ALA B 1 200 ? 2.869 -29.375 0.062 1 94.19 200 ALA B C 1
ATOM 3279 O O . ALA B 1 200 ? 1.94 -30.172 0.163 1 94.19 200 ALA B O 1
ATOM 3280 N N . LYS B 1 201 ? 3.266 -28.688 1.099 1 93.12 201 LYS B N 1
ATOM 3281 C CA . LYS B 1 201 ? 2.838 -29 2.461 1 93.12 201 LYS B CA 1
ATOM 3282 C C . LYS B 1 201 ? 1.771 -28.016 2.936 1 93.12 201 LYS B C 1
ATOM 3284 O O . LYS B 1 201 ? 1.06 -28.281 3.906 1 93.12 201 LYS B O 1
ATOM 3289 N N . ARG B 1 202 ? 1.749 -26.906 2.303 1 90.25 202 ARG B N 1
ATOM 3290 C CA . ARG B 1 202 ? 0.835 -25.891 2.816 1 90.25 202 ARG B CA 1
ATOM 3291 C C . ARG B 1 202 ? -0.616 -26.328 2.662 1 90.25 202 ARG B C 1
ATOM 3293 O O . ARG B 1 202 ? -0.989 -26.906 1.641 1 90.25 202 ARG B O 1
ATOM 3300 N N . PRO B 1 203 ? -1.393 -26.109 3.771 1 84.81 203 PRO B N 1
ATOM 3301 C CA . PRO B 1 203 ? -2.807 -26.484 3.672 1 84.81 203 PRO B CA 1
ATOM 3302 C C . PRO B 1 203 ? -3.531 -25.75 2.547 1 84.81 203 PRO B C 1
ATOM 3304 O O . PRO B 1 203 ? -3.098 -24.672 2.127 1 84.81 203 PRO B O 1
ATOM 3307 N N . VAL B 1 204 ? -4.594 -26.484 2.086 1 81.31 204 VAL B N 1
ATOM 3308 C CA . VAL B 1 204 ? -5.453 -25.812 1.114 1 81.31 204 VAL B CA 1
ATOM 3309 C C . VAL B 1 204 ? -6.219 -24.672 1.795 1 81.31 204 VAL B C 1
ATOM 3311 O O . VAL B 1 204 ? -7.211 -24.922 2.484 1 81.31 204 VAL B O 1
ATOM 3314 N N . TRP B 1 205 ? -5.602 -23.656 1.838 1 76.62 205 TRP B N 1
ATOM 3315 C CA . TRP B 1 205 ? -6.199 -22.5 2.492 1 76.62 205 TRP B CA 1
ATOM 3316 C C . TRP B 1 205 ? -7.035 -21.688 1.505 1 76.62 205 TRP B C 1
ATOM 3318 O O . TRP B 1 205 ? -6.793 -21.734 0.296 1 76.62 205 TRP B O 1
ATOM 3328 N N . VAL B 1 206 ? -8.25 -21.234 2.104 1 70.5 206 VAL B N 1
ATOM 3329 C CA . VAL B 1 206 ? -9.094 -20.359 1.293 1 70.5 206 VAL B CA 1
ATOM 3330 C C . VAL B 1 206 ? -8.312 -19.109 0.906 1 70.5 206 VAL B C 1
ATOM 3332 O O . VAL B 1 206 ? -7.086 -19.062 1.063 1 70.5 206 VAL B O 1
ATOM 3335 N N . ILE B 1 207 ? -8.516 -18.109 0.967 1 70.94 207 ILE B N 1
ATOM 3336 C CA . ILE B 1 207 ? -7.93 -16.938 0.335 1 70.94 207 ILE B CA 1
ATOM 3337 C C . ILE B 1 207 ? -6.406 -17.062 0.331 1 70.94 207 ILE B C 1
ATOM 3339 O O . ILE B 1 207 ? -5.832 -17.734 1.194 1 70.94 207 ILE B O 1
#

Foldseek 3Di:
DFEKEKEDALFCQLQVLVVLLCLLLVPDYHDHHDYPVNLVVCQVVAPVSDDTWMDGHPDIGHDSLVSSCVSQVVSVFQDDDPVLNVLLVVLVVLLVVLSVLVVVLVPDPDPVSNVVSVVCCLPPSLLVSLVVQLVQQVVQCVVAVALESGDNDHHSSLSSLLVSCVVVCVPPVVSCVVRVSSVSSNVVSCPRPSCVVVVVPRDPHDD/DFEKEKEDALFCQLQVLVVLLCLLLVPDYHDHHDYPVCLVVCQVVAPVSDDTWMDGHPDIGHDSLVSSCVSQVVSVFQDDDPVLNVLLVVLVVLLVVLSVLVVVLVPDPDPVSNVVSVVCCLPPSLLVSLVVQLVQQVVQCVPAVALESGDNDHHSSLSSLLVSCVVVCVPPVVSCVVRVSSVSSNVVSCPRPSCVVVVVPRDPHDD